Protein AF-R1BUL2-F1 (afdb_monomer_lite)

Organism: Emiliania huxleyi (NCBI:txid2903)

pLDDT: mean 76.97, std 23.86, range [23.84, 98.56]

Radius of gyration: 29.49 Å; chains: 1; bounding box: 80×118×73 Å

Foldseek 3Di:
DDDDDDDDDDDDDDDDDDDDDDDDDDDDDDDDDDDDDDDDDDDDDDDDDDDDDDDDDDDDPPPADDDVNARFPDWPQVDPPDQKDFLVCVLQPNQKTKTKHWADPDDPFRPFDDQWDDDPFFIKGWFAKDWFWDPQDQVRDTTIIIITMIGRQWGDDPPDPPRDMDHGDDVLVSVLLFFPQLLDLALLQSNVVSVNRGQIFGPLLFKDKDFLVQEDEDAFLALDLLQGQEWADELVVQCVSNPVDPLSNQFQKFWKWKTFQQAAIFTFMYGHAHPDRHTYHYPSRHSGGHRPVHNPGGIMIMGGNDTPPDPLQQQLLCVLVVHHGDPPDDDDQDDPQVLLLLVLLQQDNVLSCVQRVLRPPQDDDPDDDDPDDPDDDPPPDPDPPDPDDDDDDDDDPPPPPDRRPDFQKDFAAEHEQSFAQQDAQEKEFASRAPVLFAQAPPQGGWKKKAFPPDQANQLIDTTHYDNDRHPRGDPVSVCVRRVRGGGYIHWYSDDNDGVLCSRNHHHRRFDSHPVGTRTMMIGRPNSSSNSRDPPPHDPRDDDDPPPPDPPPDPPVVVVSSVRRCPDCSSVSSVCLSRDSVLVVLVVLLVLLQVQLCVQLVVDPSRSPRPQSVQSVQQSVVSVVCSNVPDDGDHDPVVCVVSVD

InterPro domains:
  IPR007855 RNA-dependent RNA polymerase [PTHR23079] (447-641)
  IPR057596 RDRP, core domain [PF05183] (444-639)

Structure (mmCIF, N/CA/C/O backbone):
data_AF-R1BUL2-F1
#
_entry.id   AF-R1BUL2-F1
#
loop_
_atom_site.group_PDB
_atom_site.id
_atom_site.type_symbol
_atom_site.label_atom_id
_atom_site.label_alt_id
_atom_site.label_comp_id
_atom_site.label_asym_id
_atom_site.label_entity_id
_atom_site.label_seq_id
_atom_site.pdbx_PDB_ins_code
_atom_site.Cartn_x
_atom_site.Cartn_y
_atom_site.Cartn_z
_atom_site.occupancy
_atom_site.B_iso_or_equiv
_atom_site.auth_seq_id
_atom_site.auth_comp_id
_atom_site.auth_asym_id
_atom_site.auth_atom_id
_atom_site.pdbx_PDB_model_num
ATOM 1 N N . MET A 1 1 ? -33.305 -48.929 -9.670 1.00 39.19 1 MET A N 1
ATOM 2 C CA . MET A 1 1 ? -33.069 -47.806 -10.604 1.00 39.19 1 MET A CA 1
ATOM 3 C C . MET A 1 1 ? -34.331 -46.969 -10.653 1.00 39.19 1 MET A C 1
ATOM 5 O O . MET A 1 1 ? -35.270 -47.331 -11.345 1.00 39.19 1 MET A O 1
ATOM 9 N N . VAL A 1 2 ? -34.390 -45.926 -9.830 1.00 24.34 2 VAL A N 1
ATOM 10 C CA . VAL A 1 2 ? -35.569 -45.069 -9.672 1.00 24.34 2 VAL A CA 1
ATOM 11 C C . VAL A 1 2 ? -35.197 -43.695 -10.215 1.00 24.34 2 VAL A C 1
ATOM 13 O O . VAL A 1 2 ? -34.284 -43.056 -9.701 1.00 24.34 2 VAL A O 1
ATOM 16 N N . ARG A 1 3 ? -35.863 -43.286 -11.300 1.00 29.06 3 ARG A N 1
ATOM 17 C CA . ARG A 1 3 ? -35.856 -41.907 -11.795 1.00 29.06 3 ARG A CA 1
ATOM 18 C C . ARG A 1 3 ? -36.609 -41.054 -10.779 1.00 29.06 3 ARG A C 1
ATOM 20 O O . ARG A 1 3 ? -37.787 -41.306 -10.549 1.00 29.06 3 ARG A O 1
ATOM 27 N N . VAL A 1 4 ? -35.938 -40.059 -10.210 1.00 27.39 4 VAL A N 1
ATOM 28 C CA . VAL A 1 4 ? -36.589 -38.981 -9.464 1.00 27.39 4 VAL A CA 1
ATOM 29 C C . VAL A 1 4 ? -36.506 -37.730 -10.326 1.00 27.39 4 VAL A C 1
ATOM 31 O O . VAL A 1 4 ? -35.428 -37.272 -10.696 1.00 27.39 4 VAL A O 1
ATOM 34 N N . SER A 1 5 ? -37.684 -37.271 -10.718 1.00 27.16 5 SER A N 1
ATOM 35 C CA . SER A 1 5 ? -37.986 -36.055 -11.460 1.00 27.16 5 SER A CA 1
ATOM 36 C C . SER A 1 5 ? -37.693 -34.805 -10.627 1.00 27.16 5 SER A C 1
ATOM 38 O O . SER A 1 5 ? -38.035 -34.746 -9.447 1.00 27.16 5 SER A O 1
ATOM 40 N N . SER A 1 6 ? -37.078 -33.812 -11.268 1.00 29.45 6 SER A N 1
ATOM 41 C CA . SER A 1 6 ? -36.831 -32.467 -10.744 1.00 29.45 6 SER A CA 1
ATOM 42 C C . SER A 1 6 ? -38.131 -31.763 -10.334 1.00 29.45 6 SER A C 1
ATOM 44 O O . SER A 1 6 ? -39.101 -31.849 -11.090 1.00 29.45 6 SER A O 1
ATOM 46 N N . PRO A 1 7 ? -38.167 -31.017 -9.215 1.00 32.94 7 PRO A N 1
ATOM 47 C CA . PRO A 1 7 ? -39.234 -30.068 -8.965 1.00 32.94 7 PRO A CA 1
ATOM 48 C C . PRO A 1 7 ? -38.912 -28.703 -9.585 1.00 32.94 7 PRO A C 1
ATOM 50 O O . PRO A 1 7 ? -37.776 -28.225 -9.583 1.00 32.94 7 PRO A O 1
ATOM 53 N N . GLU A 1 8 ? -39.966 -28.111 -10.128 1.00 30.20 8 GLU A N 1
ATOM 54 C CA . GLU A 1 8 ? -40.060 -26.783 -10.716 1.00 30.20 8 GLU A CA 1
ATOM 55 C C . GLU A 1 8 ? -39.640 -25.697 -9.712 1.00 30.20 8 GLU A C 1
ATOM 57 O O . GLU A 1 8 ? -40.099 -25.665 -8.569 1.00 30.20 8 GLU A O 1
ATOM 62 N N . ILE A 1 9 ? -38.768 -24.783 -10.146 1.00 31.70 9 ILE A N 1
ATOM 63 C CA . ILE A 1 9 ? -38.408 -23.588 -9.379 1.00 31.70 9 ILE A CA 1
ATOM 64 C C . ILE A 1 9 ? -39.492 -22.541 -9.633 1.00 31.70 9 ILE A C 1
ATOM 66 O O . ILE A 1 9 ? -39.572 -21.950 -10.710 1.00 31.70 9 ILE A O 1
ATOM 70 N N . GLY A 1 10 ? -40.337 -22.337 -8.624 1.00 26.44 10 GLY A N 1
ATOM 71 C CA . GLY A 1 10 ? -41.332 -21.275 -8.588 1.00 26.44 10 GLY A CA 1
ATOM 72 C C . GLY A 1 10 ? -40.686 -19.888 -8.579 1.00 26.44 10 GLY A C 1
ATOM 73 O O . GLY A 1 10 ? -39.738 -19.615 -7.843 1.00 26.44 10 GLY A O 1
ATOM 74 N N . SER A 1 11 ? -41.236 -18.999 -9.399 1.00 26.72 11 SER A N 1
ATOM 75 C CA . SER A 1 11 ? -40.937 -17.571 -9.427 1.00 26.72 11 SER A CA 1
ATOM 76 C C . SER A 1 11 ? -41.340 -16.904 -8.106 1.00 26.72 11 SER A C 1
ATOM 78 O O . SER A 1 11 ? -42.530 -16.798 -7.803 1.00 26.72 11 SER A O 1
ATOM 80 N N . PHE A 1 12 ? -40.370 -16.406 -7.340 1.00 25.39 12 PHE A N 1
ATOM 81 C CA . PHE A 1 12 ? -40.635 -15.539 -6.191 1.00 25.39 12 PHE A CA 1
ATOM 82 C C . PHE A 1 12 ? -40.763 -14.080 -6.647 1.00 25.39 12 PHE A C 1
ATOM 84 O O . PHE A 1 12 ? -39.783 -13.411 -6.965 1.00 25.39 12 PHE A O 1
ATOM 91 N N . SER A 1 13 ? -42.002 -13.587 -6.663 1.00 24.38 13 SER A N 1
ATOM 92 C CA . SER A 1 13 ? -42.327 -12.160 -6.714 1.00 24.38 13 SER A CA 1
ATOM 93 C C . SER A 1 13 ? -42.133 -11.565 -5.319 1.00 24.38 13 SER A C 1
ATOM 95 O O . SER A 1 13 ? -42.933 -11.823 -4.419 1.00 24.38 13 SER A O 1
ATOM 97 N N . VAL A 1 14 ? -41.090 -10.757 -5.128 1.00 27.12 14 VAL A N 1
ATOM 98 C CA . VAL A 1 14 ? -40.886 -10.004 -3.883 1.00 27.12 14 VAL A CA 1
ATOM 99 C C . VAL A 1 14 ? -41.833 -8.804 -3.871 1.00 27.12 14 VAL A C 1
ATOM 101 O O . VAL A 1 14 ? -41.636 -7.816 -4.579 1.00 27.12 14 VAL A O 1
ATOM 104 N N . ALA A 1 15 ? -42.880 -8.904 -3.054 1.00 24.84 15 ALA A N 1
ATOM 105 C CA . ALA A 1 15 ? -43.745 -7.788 -2.711 1.00 24.84 15 A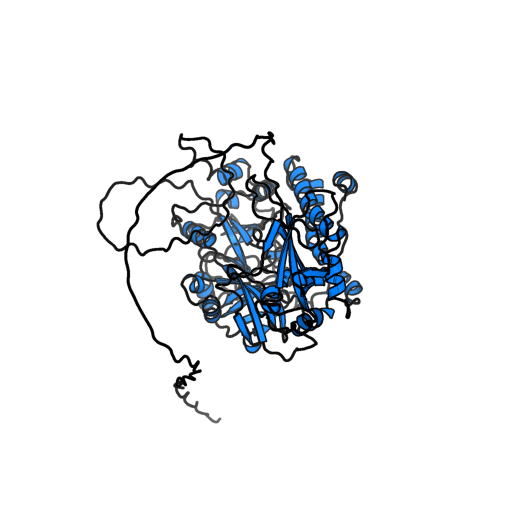LA A CA 1
ATOM 106 C C . ALA A 1 15 ? -42.954 -6.758 -1.889 1.00 24.84 15 ALA A C 1
ATOM 108 O O . ALA A 1 15 ? -42.406 -7.069 -0.833 1.00 24.84 15 ALA A O 1
ATOM 109 N N . ARG A 1 16 ? -42.899 -5.515 -2.378 1.00 27.31 16 ARG A N 1
ATOM 110 C CA . ARG A 1 16 ? -42.378 -4.365 -1.631 1.00 27.31 16 ARG A CA 1
ATOM 111 C C . ARG A 1 16 ? -43.356 -4.007 -0.512 1.00 27.31 16 ARG A C 1
ATOM 113 O O . ARG A 1 16 ? -44.393 -3.401 -0.770 1.00 27.31 16 ARG A O 1
ATOM 120 N N . THR A 1 17 ? -43.018 -4.334 0.728 1.00 26.50 17 THR A N 1
ATOM 121 C CA . THR A 1 17 ? -43.633 -3.721 1.910 1.00 26.50 17 THR A CA 1
ATOM 122 C C . THR A 1 17 ? -42.892 -2.433 2.250 1.00 26.50 17 THR A C 1
ATOM 124 O O . THR A 1 17 ? -41.787 -2.459 2.787 1.00 26.50 17 THR A O 1
ATOM 127 N N . ASN A 1 18 ? -43.514 -1.300 1.922 1.00 25.75 18 ASN A N 1
ATOM 128 C CA . ASN A 1 18 ? -43.122 0.012 2.424 1.00 25.75 18 ASN A CA 1
ATOM 129 C C . ASN A 1 18 ? -43.458 0.091 3.918 1.00 25.75 18 ASN A C 1
ATOM 131 O O . ASN A 1 18 ? -44.633 0.154 4.281 1.00 25.75 18 ASN A O 1
ATOM 135 N N . VAL A 1 19 ? -42.439 0.131 4.775 1.00 25.78 19 VAL A N 1
ATOM 136 C CA . VAL A 1 19 ? -42.599 0.583 6.160 1.00 25.78 19 VAL A CA 1
ATOM 137 C C . VAL A 1 19 ? -42.284 2.075 6.189 1.00 25.78 19 VAL A C 1
ATOM 139 O O . VAL A 1 19 ? -41.144 2.501 6.035 1.00 25.78 19 VAL A O 1
ATOM 142 N N . SER A 1 20 ? -43.346 2.864 6.322 1.00 23.84 20 SER A N 1
ATOM 143 C CA . SER A 1 20 ? -43.313 4.299 6.583 1.00 23.84 20 SER A CA 1
ATOM 144 C C . SER A 1 20 ? -42.944 4.524 8.050 1.00 23.84 20 SER A C 1
ATOM 146 O O . SER A 1 20 ? -43.644 4.045 8.940 1.00 23.84 20 SER A O 1
ATOM 148 N N . VAL A 1 21 ? -41.864 5.265 8.303 1.00 27.23 21 VAL A N 1
ATOM 149 C CA . VAL A 1 21 ? -41.606 5.881 9.609 1.00 27.23 21 VAL A CA 1
ATOM 150 C C . VAL A 1 21 ? -41.976 7.355 9.486 1.00 27.23 21 VAL A C 1
ATOM 152 O O . VAL A 1 21 ? -41.350 8.118 8.755 1.00 27.23 21 VAL A O 1
ATOM 155 N N . SER A 1 22 ? -43.062 7.726 10.155 1.00 25.45 22 SER A N 1
ATOM 156 C CA . SER A 1 22 ? -43.622 9.071 10.210 1.00 25.45 22 SER A CA 1
ATOM 157 C C . SER A 1 22 ? -42.861 9.943 11.213 1.00 25.45 22 SER A C 1
ATOM 159 O O . SER A 1 22 ? -42.928 9.683 12.414 1.00 25.45 22 SER A O 1
ATOM 161 N N . SER A 1 23 ? -42.212 11.017 10.760 1.00 29.20 23 SER A N 1
ATOM 162 C CA . SER A 1 23 ? -41.849 12.145 11.627 1.00 29.20 23 SER A CA 1
ATOM 163 C C . SER A 1 23 ? -42.893 13.249 11.472 1.00 29.20 23 SER A C 1
ATOM 165 O O . SER A 1 23 ? -43.035 13.844 10.403 1.00 29.20 23 SER A O 1
ATOM 167 N N . ALA A 1 24 ? -43.644 13.499 12.540 1.00 27.64 24 ALA A N 1
ATOM 168 C CA . ALA A 1 24 ? -44.650 14.543 12.617 1.00 27.64 24 ALA A CA 1
ATOM 169 C C . ALA A 1 24 ? -44.004 15.939 12.617 1.00 27.64 24 ALA A C 1
ATOM 171 O O . ALA A 1 24 ? -43.211 16.264 13.495 1.00 27.64 24 ALA A O 1
ATOM 172 N N . THR A 1 25 ? -44.387 16.789 11.665 1.00 28.80 25 THR A N 1
ATOM 173 C CA . THR A 1 25 ? -44.216 18.246 11.752 1.00 28.80 25 THR A CA 1
ATOM 174 C C . THR A 1 25 ? -45.494 18.921 11.258 1.00 28.80 25 THR A C 1
ATOM 176 O O . THR A 1 25 ? -45.739 19.075 10.068 1.00 28.80 25 THR A O 1
ATOM 179 N N . SER A 1 26 ? -46.318 19.318 12.221 1.00 29.12 26 SER A N 1
ATOM 180 C CA . SER A 1 26 ? -47.360 20.342 12.115 1.00 29.12 26 SER A CA 1
ATOM 181 C C . SER A 1 26 ? -46.993 21.381 13.174 1.00 29.12 26 SER A C 1
ATOM 183 O O . SER A 1 26 ? -46.538 21.000 14.243 1.00 29.12 26 SER A O 1
ATOM 185 N N . ALA A 1 27 ? -47.184 22.681 13.056 1.00 29.64 27 ALA A N 1
ATOM 186 C CA . ALA A 1 27 ? -47.603 23.589 12.006 1.00 29.64 27 ALA A CA 1
ATOM 187 C C . ALA A 1 27 ? -47.492 24.971 12.673 1.00 29.64 27 ALA A C 1
ATOM 189 O O . ALA A 1 27 ? -47.891 25.095 13.827 1.00 29.64 27 ALA A O 1
ATOM 190 N N . LEU A 1 28 ? -47.025 26.006 11.971 1.00 27.36 28 LEU A N 1
ATOM 191 C CA . LEU A 1 28 ? -47.528 27.374 12.156 1.00 27.36 28 LEU A CA 1
ATOM 192 C C . LEU A 1 28 ? -47.059 28.261 10.994 1.00 27.36 28 LEU A C 1
ATOM 194 O O . LEU A 1 28 ? -45.908 28.673 10.898 1.00 27.36 28 LEU A O 1
ATOM 198 N N . LYS A 1 29 ? -48.022 28.519 10.100 1.00 29.67 29 LYS A N 1
ATOM 199 C CA . LYS A 1 29 ? -48.128 29.707 9.236 1.00 29.67 29 LYS A CA 1
ATOM 200 C C . LYS A 1 29 ? -47.920 30.945 10.128 1.00 29.67 29 LYS A C 1
ATOM 202 O O . LYS A 1 29 ? -48.421 30.954 11.242 1.00 29.67 29 LYS A O 1
ATOM 207 N N . GLY A 1 30 ? -47.198 31.994 9.764 1.00 27.31 30 GLY A N 1
ATOM 208 C CA . GLY A 1 30 ? -47.191 32.733 8.508 1.00 27.31 30 GLY A CA 1
ATOM 209 C C . GLY A 1 30 ? -47.536 34.186 8.856 1.00 27.31 30 GLY A C 1
ATOM 210 O O . GLY A 1 30 ? -48.549 34.404 9.506 1.00 27.31 30 GLY A O 1
ATOM 211 N N . LEU A 1 31 ? -46.698 35.154 8.472 1.00 26.59 31 LEU A N 1
ATOM 212 C CA . LEU A 1 31 ? -47.047 36.578 8.358 1.00 26.59 31 LEU A CA 1
ATOM 213 C C . LEU A 1 31 ? -45.917 37.314 7.619 1.00 26.59 31 LEU A C 1
ATOM 215 O O . LEU A 1 31 ? -44.837 37.554 8.146 1.00 26.59 31 LEU A O 1
ATOM 219 N N . THR A 1 32 ? -46.189 37.629 6.359 1.00 31.19 32 THR A N 1
ATOM 220 C CA . THR A 1 32 ? -45.507 38.628 5.530 1.00 31.19 32 THR A CA 1
ATOM 221 C C . THR A 1 32 ? -45.844 40.039 6.001 1.00 31.19 32 THR A C 1
ATOM 223 O O . THR A 1 32 ? -47.009 40.267 6.311 1.00 31.19 32 THR A O 1
ATOM 226 N N . LEU A 1 33 ? -44.914 40.997 5.895 1.00 29.44 33 LEU A N 1
ATOM 227 C CA . LEU A 1 33 ? -45.221 42.386 5.516 1.00 29.44 33 LEU A CA 1
ATOM 228 C C . LEU A 1 33 ? -43.988 43.089 4.906 1.00 29.44 33 LEU A C 1
ATOM 230 O O . LEU A 1 33 ? -42.877 42.999 5.418 1.00 29.44 33 LEU A O 1
ATOM 234 N N . ASN A 1 34 ? -44.245 43.762 3.782 1.00 30.36 34 ASN A N 1
ATOM 235 C CA . ASN A 1 34 ? -43.355 44.599 2.971 1.00 30.36 34 ASN A CA 1
ATOM 236 C C . ASN A 1 34 ? -43.033 45.953 3.637 1.00 30.36 34 ASN A C 1
ATOM 238 O O . ASN A 1 34 ? -43.838 46.449 4.422 1.00 30.36 34 ASN A O 1
ATOM 242 N N . GLY A 1 35 ? -41.967 46.633 3.186 1.00 28.38 35 GLY A N 1
ATOM 243 C CA . GLY A 1 35 ? -41.844 48.092 3.339 1.00 28.38 35 GLY A CA 1
ATOM 244 C C . GLY A 1 35 ? -40.482 48.692 2.965 1.00 28.38 35 GLY A C 1
ATOM 245 O O . GLY A 1 35 ? -39.509 48.519 3.688 1.00 28.38 35 GLY A O 1
ATOM 246 N N . SER A 1 36 ? -40.434 49.425 1.850 1.00 28.95 36 SER A N 1
ATOM 247 C CA . SER A 1 36 ? -39.275 50.128 1.271 1.00 28.95 36 SER A CA 1
ATOM 248 C C . SER A 1 36 ? -39.011 51.534 1.854 1.00 28.95 36 SER A C 1
ATOM 250 O O . SER A 1 36 ? -39.972 52.275 2.016 1.00 28.95 36 SER A O 1
ATOM 252 N N . ALA A 1 37 ? -37.715 51.902 1.974 1.00 29.78 37 ALA A N 1
ATOM 253 C CA . ALA A 1 37 ? -37.038 53.209 1.706 1.00 29.78 37 ALA A CA 1
ATOM 254 C C . ALA A 1 37 ? -37.525 54.530 2.388 1.00 29.78 37 ALA A C 1
ATOM 256 O O . ALA A 1 37 ? -38.629 54.559 2.917 1.00 29.78 37 ALA A O 1
ATOM 257 N N . PRO A 1 38 ? -36.816 55.695 2.297 1.00 42.50 38 PRO A N 1
ATOM 258 C CA . PRO A 1 38 ? -35.392 56.030 2.058 1.00 42.50 38 PRO A CA 1
ATOM 259 C C . PRO A 1 38 ? -34.774 57.000 3.126 1.00 42.50 38 PRO A C 1
ATOM 261 O O . PRO A 1 38 ? -35.427 57.419 4.075 1.00 42.50 38 PRO A O 1
ATOM 264 N N . ALA A 1 39 ? -33.494 57.372 2.943 1.00 33.38 39 ALA A N 1
ATOM 265 C CA . ALA A 1 39 ? -32.693 58.340 3.729 1.00 33.38 39 ALA A CA 1
ATOM 266 C C . ALA A 1 39 ? -33.232 59.800 3.735 1.00 33.38 39 ALA A C 1
ATOM 268 O O . ALA A 1 39 ? -34.041 60.140 2.870 1.00 33.38 39 ALA A O 1
ATOM 269 N N . PRO A 1 40 ? -32.734 60.703 4.622 1.00 41.44 40 PRO A N 1
ATOM 270 C CA . PRO A 1 40 ? -31.659 61.618 4.186 1.00 41.44 40 PRO A CA 1
ATOM 271 C C . PRO A 1 40 ? -30.648 62.112 5.263 1.00 41.44 40 PRO A C 1
ATOM 273 O O . PRO A 1 40 ? -30.793 61.915 6.464 1.00 41.44 40 PRO A O 1
ATOM 276 N N . ARG A 1 41 ? -29.608 62.784 4.742 1.00 32.78 41 ARG A N 1
ATOM 277 C CA . ARG A 1 41 ? -28.472 63.502 5.365 1.00 32.78 41 ARG A CA 1
ATOM 278 C C . ARG A 1 41 ? -28.837 64.575 6.409 1.00 32.78 41 ARG A C 1
ATOM 280 O O . ARG A 1 41 ? -29.729 65.369 6.143 1.00 32.78 41 ARG A O 1
ATOM 287 N N . ALA A 1 42 ? -27.961 64.760 7.409 1.00 29.67 42 ALA A N 1
ATOM 288 C CA . ALA A 1 42 ? -27.412 66.070 7.812 1.00 29.67 42 ALA A CA 1
ATOM 289 C C . ALA A 1 42 ? -26.152 65.924 8.706 1.00 29.67 42 ALA A C 1
ATOM 291 O O . ALA A 1 42 ? -26.117 65.123 9.632 1.00 29.67 42 ALA A O 1
ATOM 292 N N . THR A 1 43 ? -25.119 66.703 8.387 1.00 31.92 43 THR A N 1
ATOM 293 C CA . THR A 1 43 ? -23.895 67.043 9.158 1.00 31.92 43 THR A CA 1
ATOM 294 C C . THR A 1 43 ? -24.119 68.352 9.952 1.00 31.92 43 THR A C 1
ATOM 296 O O . THR A 1 43 ? -25.154 68.974 9.721 1.00 31.92 43 THR A O 1
ATOM 299 N N . PRO A 1 44 ? -23.107 68.976 10.598 1.00 44.62 44 PRO A N 1
ATOM 300 C CA . PRO A 1 44 ? -22.077 68.517 11.553 1.00 44.62 44 PRO A CA 1
ATOM 301 C C . PRO A 1 44 ? -22.099 69.367 12.856 1.00 44.62 44 PRO A C 1
ATOM 303 O O . PRO A 1 44 ? -22.619 70.471 12.823 1.00 44.62 44 PRO A O 1
ATOM 306 N N . GLU A 1 45 ? -21.437 68.965 13.954 1.00 29.58 45 GLU A N 1
ATOM 307 C CA . GLU A 1 45 ? -20.900 69.963 14.909 1.00 29.58 45 GLU A CA 1
ATOM 308 C C . GLU A 1 45 ? -19.810 69.442 15.875 1.00 29.58 45 GLU A C 1
ATOM 310 O O . GLU A 1 45 ? -19.948 68.414 16.531 1.00 29.58 45 GLU A O 1
ATOM 315 N N . SER A 1 46 ? -18.721 70.221 15.893 1.00 30.64 46 SER A N 1
ATOM 316 C CA . SER A 1 46 ? -17.703 70.498 16.927 1.00 30.64 46 SER A CA 1
ATOM 317 C C . SER A 1 46 ? -17.004 69.388 17.738 1.00 30.64 46 SER A C 1
ATOM 319 O O . SER A 1 46 ? -17.566 68.761 18.631 1.00 30.64 46 SER A O 1
ATOM 321 N N . SER A 1 47 ? -15.683 69.329 17.531 1.00 29.78 47 SER A N 1
ATOM 322 C CA . SER A 1 47 ? -14.621 68.785 18.395 1.00 29.78 47 SER A CA 1
ATOM 323 C C . SER A 1 47 ? -14.554 69.426 19.801 1.00 29.78 47 SER A C 1
ATOM 325 O O . SER A 1 47 ? -15.066 70.527 20.000 1.00 29.78 47 SER A O 1
ATOM 327 N N . PRO A 1 48 ? -13.768 68.844 20.735 1.00 35.88 48 PRO A N 1
ATOM 328 C CA . PRO A 1 48 ? -12.403 69.358 20.897 1.00 35.88 48 PRO A CA 1
ATOM 329 C C . PRO A 1 48 ? -11.297 68.296 21.063 1.00 35.88 48 PRO A C 1
ATOM 331 O O . PRO A 1 48 ? -11.501 67.166 21.491 1.00 35.88 48 PRO A O 1
ATOM 334 N N . ARG A 1 49 ? -10.094 68.746 20.687 1.00 30.41 49 ARG A N 1
ATOM 335 C CA . ARG A 1 49 ? -8.773 68.098 20.716 1.00 30.41 49 ARG A CA 1
ATOM 336 C C . ARG A 1 49 ? -8.395 67.474 22.066 1.00 30.41 49 ARG A C 1
ATOM 338 O O . ARG A 1 49 ? -8.458 68.154 23.085 1.00 30.41 49 ARG A O 1
ATOM 345 N N . ALA A 1 50 ? -7.743 66.310 22.006 1.00 29.14 50 ALA A N 1
ATOM 346 C CA . ALA A 1 50 ? -6.701 65.924 22.960 1.00 29.14 50 ALA A CA 1
ATOM 347 C C . ALA A 1 50 ? -5.572 65.120 22.274 1.00 29.14 50 ALA A C 1
ATOM 349 O O . ALA A 1 50 ? -5.767 64.012 21.790 1.00 29.14 50 ALA A O 1
ATOM 350 N N . VAL A 1 51 ? -4.419 65.787 22.187 1.00 29.66 51 VAL A N 1
ATOM 351 C CA . VAL A 1 51 ? -3.010 65.345 22.262 1.00 29.66 51 VAL A CA 1
ATOM 352 C C . VAL A 1 51 ? -2.671 63.865 21.982 1.00 29.66 51 VAL A C 1
ATOM 354 O O . VAL A 1 51 ? -2.975 62.972 22.765 1.00 29.66 51 VAL A O 1
ATOM 357 N N . HIS A 1 52 ? -1.897 63.648 20.912 1.00 27.05 52 HIS A N 1
ATOM 358 C CA . HIS A 1 52 ? -1.177 62.407 20.607 1.00 27.05 52 HIS A CA 1
ATOM 359 C C . HIS A 1 52 ? -0.001 62.152 21.565 1.00 27.05 52 HIS A C 1
ATOM 361 O O . HIS A 1 52 ? 0.796 63.061 21.806 1.00 27.05 52 HIS A O 1
ATOM 367 N N . PRO A 1 53 ? 0.230 60.880 21.925 1.00 30.41 53 PRO A N 1
ATOM 368 C CA . PRO A 1 53 ? 1.571 60.323 21.953 1.00 30.41 53 PRO A CA 1
ATOM 369 C C . PRO A 1 53 ? 1.740 59.261 20.858 1.00 30.41 53 PRO A C 1
ATOM 371 O O . PRO A 1 53 ? 0.939 58.344 20.681 1.00 30.41 53 PRO A O 1
ATOM 374 N N . THR A 1 54 ? 2.820 59.426 20.108 1.00 30.45 54 THR A N 1
ATOM 375 C CA . THR A 1 54 ? 3.356 58.514 19.099 1.00 30.45 54 THR A CA 1
ATOM 376 C C . THR A 1 54 ? 3.628 57.130 19.689 1.00 30.45 54 THR A C 1
ATOM 378 O O . THR A 1 54 ? 4.469 56.995 20.577 1.00 30.45 54 THR A O 1
ATOM 381 N N . SER A 1 55 ? 2.975 56.098 19.153 1.00 28.94 55 SER A N 1
ATOM 382 C CA . SER A 1 55 ? 3.412 54.707 19.286 1.00 28.94 55 SER A CA 1
ATOM 383 C C . SER A 1 55 ? 3.607 54.113 17.892 1.00 28.94 55 SER A C 1
ATOM 385 O O . SER A 1 55 ? 2.773 54.266 17.001 1.00 28.94 55 SER A O 1
ATOM 387 N N . SER A 1 56 ? 4.781 53.521 17.693 1.00 29.39 56 SER A N 1
ATOM 388 C CA . SER A 1 56 ? 5.194 52.824 16.478 1.00 29.39 56 SER A CA 1
ATOM 389 C C . SER A 1 56 ? 4.217 51.697 16.115 1.00 29.39 56 SER A C 1
ATOM 391 O O . SER A 1 56 ? 3.627 51.100 17.018 1.00 29.39 56 SER A O 1
ATOM 393 N N . PRO A 1 57 ? 4.062 51.350 14.824 1.00 28.50 57 PRO A N 1
ATOM 394 C CA . PRO A 1 57 ? 3.189 50.258 14.418 1.00 28.50 57 PRO A CA 1
ATOM 395 C C . PRO A 1 57 ? 3.708 48.939 14.996 1.00 28.50 57 PRO A C 1
ATOM 397 O O . PRO A 1 57 ? 4.796 48.472 14.654 1.00 28.50 57 PRO A O 1
ATOM 400 N N . ALA A 1 58 ? 2.917 48.353 15.893 1.00 26.89 58 ALA A N 1
ATOM 401 C CA . ALA A 1 58 ? 3.102 46.990 16.349 1.00 26.89 58 ALA A CA 1
ATOM 402 C C . ALA A 1 58 ? 3.040 46.052 15.138 1.00 26.89 58 ALA A C 1
ATOM 404 O O . ALA A 1 58 ? 2.074 46.043 14.373 1.00 26.89 58 ALA A O 1
ATOM 405 N N . THR A 1 59 ? 4.095 45.267 14.963 1.00 28.14 59 THR A N 1
ATOM 406 C CA . THR A 1 59 ? 4.111 44.109 14.077 1.00 28.14 59 THR A CA 1
ATOM 407 C C . THR A 1 59 ? 2.976 43.148 14.463 1.00 28.14 59 THR A C 1
ATOM 409 O O . THR A 1 59 ? 2.742 42.932 15.655 1.00 28.14 59 THR A O 1
ATOM 412 N N . PRO A 1 60 ? 2.254 42.551 13.495 1.00 25.48 60 PRO A N 1
ATOM 413 C CA . PRO A 1 60 ? 1.180 41.613 13.797 1.00 25.48 60 PRO A CA 1
ATOM 414 C C . PRO A 1 60 ? 1.767 40.390 14.508 1.00 25.48 60 PRO A C 1
ATOM 416 O O . PRO A 1 60 ? 2.619 39.681 13.964 1.00 25.48 60 PRO A O 1
ATOM 419 N N . SER A 1 61 ? 1.334 40.148 15.746 1.00 26.78 61 SER A N 1
ATOM 420 C CA . SER A 1 61 ? 1.712 38.945 16.475 1.00 26.78 61 SER A CA 1
ATOM 421 C C . SER A 1 61 ? 1.067 37.742 15.783 1.00 26.78 61 SER A C 1
ATOM 423 O O . SER A 1 61 ? -0.149 37.609 15.680 1.00 26.78 61 SER A O 1
ATOM 425 N N . THR A 1 62 ? 1.897 36.837 15.270 1.00 30.22 62 THR A N 1
ATOM 426 C CA . THR A 1 62 ? 1.477 35.523 14.768 1.00 30.22 62 THR A CA 1
ATOM 427 C C . THR A 1 62 ? 1.173 34.610 15.959 1.00 30.22 62 THR A C 1
ATOM 429 O O . THR A 1 62 ? 1.883 33.637 16.239 1.00 30.22 62 THR A O 1
ATOM 432 N N . GLY A 1 63 ? 0.134 34.968 16.717 1.00 34.34 63 GLY A N 1
ATOM 433 C CA . GLY A 1 63 ? -0.409 34.197 17.830 1.00 34.34 63 GLY A CA 1
ATOM 434 C C . GLY A 1 63 ? -1.055 32.911 17.326 1.00 34.34 63 GLY A C 1
ATOM 435 O O . GLY A 1 63 ? -2.269 32.823 17.219 1.00 34.34 63 GLY A O 1
ATOM 436 N N . GLY A 1 64 ? -0.235 31.919 16.970 1.00 50.91 64 GLY A N 1
ATOM 437 C CA . GLY A 1 64 ? -0.721 30.584 16.628 1.00 50.91 64 GLY A CA 1
ATOM 438 C C . GLY A 1 64 ? -1.472 29.984 17.815 1.00 50.91 64 GLY A C 1
ATOM 439 O O . GLY A 1 64 ? -1.002 30.091 18.953 1.00 50.91 64 GLY A O 1
ATOM 440 N N . SER A 1 65 ? -2.625 29.372 17.545 1.00 58.78 65 SER A N 1
ATOM 441 C CA . SER A 1 65 ? -3.440 28.704 18.555 1.00 58.78 65 SER A CA 1
ATOM 442 C C . SER A 1 65 ? -2.603 27.682 19.329 1.00 58.78 65 SER A C 1
ATOM 444 O O . SER A 1 65 ? -1.717 27.009 18.785 1.00 58.78 65 SER A O 1
ATOM 446 N N . ARG A 1 66 ? -2.849 27.615 20.640 1.00 63.16 66 ARG A N 1
ATOM 447 C CA . ARG A 1 66 ? -2.220 26.647 21.534 1.00 63.16 66 ARG A CA 1
ATOM 448 C C . ARG A 1 66 ? -3.288 25.771 22.165 1.00 63.16 66 ARG A C 1
ATOM 450 O O . ARG A 1 66 ? -4.295 26.294 22.624 1.00 63.16 66 ARG A O 1
ATOM 457 N N . LEU A 1 67 ? -3.034 24.469 22.237 1.00 63.53 67 LEU A N 1
ATOM 458 C CA . LEU A 1 67 ? -3.833 23.518 23.013 1.00 63.53 67 LEU A CA 1
ATOM 459 C C . LEU A 1 67 ? -2.879 22.780 23.946 1.00 63.53 67 LEU A C 1
ATOM 461 O O . LEU A 1 67 ? -1.863 22.267 23.482 1.00 63.53 67 LEU A O 1
ATOM 465 N N . ALA A 1 68 ? -3.137 22.832 25.256 1.00 62.09 68 ALA A N 1
ATOM 466 C CA . ALA A 1 68 ? -2.231 22.299 26.284 1.00 62.09 68 ALA A CA 1
ATOM 467 C C . ALA A 1 68 ? -0.765 22.792 26.130 1.00 62.09 68 ALA A C 1
ATOM 469 O O . ALA A 1 68 ? 0.222 22.105 26.366 1.00 62.09 68 ALA A O 1
ATOM 470 N N . GLY A 1 69 ? -0.598 24.031 25.657 1.00 60.25 69 GLY A N 1
ATOM 471 C CA . GLY A 1 69 ? 0.709 24.638 25.397 1.00 60.25 69 GLY A CA 1
ATOM 472 C C . GLY A 1 69 ? 1.424 24.168 24.120 1.00 60.25 69 GLY A C 1
ATOM 473 O O . GLY A 1 69 ? 2.455 24.757 23.787 1.00 60.25 69 GLY A O 1
ATOM 474 N N . LEU A 1 70 ? 0.899 23.192 23.374 1.00 59.53 70 LEU A N 1
ATOM 475 C CA . LEU A 1 70 ? 1.401 22.818 22.047 1.00 59.53 70 LEU A CA 1
ATOM 476 C C . LEU A 1 70 ? 1.053 23.905 21.035 1.00 59.53 70 LEU A C 1
ATOM 478 O O . LEU A 1 70 ? -0.083 24.367 20.992 1.00 59.53 70 LEU A O 1
ATOM 482 N N . ARG A 1 71 ? 2.019 24.312 20.205 1.00 59.97 71 ARG A N 1
ATOM 483 C CA . ARG A 1 71 ? 1.755 25.206 19.072 1.00 59.97 71 ARG A CA 1
ATOM 484 C C . ARG A 1 71 ? 1.173 24.369 17.940 1.00 59.97 71 ARG A C 1
ATOM 486 O O . ARG A 1 71 ? 1.855 23.484 17.428 1.00 59.97 71 ARG A O 1
ATOM 493 N N . LEU A 1 72 ? -0.063 24.654 17.567 1.00 58.94 72 LEU A N 1
ATOM 494 C CA . LEU A 1 72 ? -0.799 23.863 16.589 1.00 58.94 72 LEU A CA 1
ATOM 495 C C . LEU A 1 72 ? -0.477 24.386 15.188 1.00 58.94 72 LEU A C 1
ATOM 497 O O . LEU A 1 72 ? -0.396 25.600 14.986 1.00 58.94 72 LEU A O 1
ATOM 501 N N . SER A 1 73 ? -0.259 23.487 14.224 1.00 56.12 73 SER A N 1
ATOM 502 C CA . SER A 1 73 ? -0.277 23.879 12.806 1.00 56.12 73 SER A CA 1
ATOM 503 C C . SER A 1 73 ? -1.715 24.022 12.319 1.00 56.12 73 SER A C 1
ATOM 505 O O . SER A 1 73 ? -2.018 24.946 11.569 1.00 56.12 73 SER A O 1
ATOM 507 N N . LYS A 1 74 ? -2.595 23.135 12.793 1.00 58.56 74 LYS A N 1
ATOM 508 C CA . LYS A 1 74 ? -4.028 23.134 12.521 1.00 58.56 74 LYS A CA 1
ATOM 509 C C . LYS A 1 74 ? -4.750 22.445 13.681 1.00 58.56 74 LYS A C 1
ATOM 511 O O . LYS A 1 74 ? -4.399 21.324 14.052 1.00 58.56 74 LYS A O 1
ATOM 516 N N . THR A 1 75 ? -5.753 23.103 14.256 1.00 54.06 75 THR A N 1
ATOM 517 C CA . THR A 1 75 ? -6.794 22.390 15.007 1.00 54.06 75 THR A CA 1
ATOM 518 C C . THR A 1 75 ? -7.837 22.005 13.980 1.00 54.06 75 THR A C 1
ATOM 520 O O . THR A 1 75 ? -8.521 22.884 13.461 1.00 54.06 75 THR A O 1
ATOM 523 N N . VAL A 1 76 ? -7.940 20.721 13.649 1.00 54.72 76 VAL A N 1
ATOM 524 C CA . VAL A 1 76 ? -9.104 20.243 12.906 1.00 54.72 76 VAL A CA 1
ATOM 525 C C . VAL A 1 76 ? -10.132 19.898 13.971 1.00 54.72 76 VAL A C 1
ATOM 527 O O . VAL A 1 76 ? -10.143 18.797 14.521 1.00 54.72 76 VAL A O 1
ATOM 530 N N . LEU A 1 77 ? -10.942 20.894 14.335 1.00 50.50 77 LEU A N 1
ATOM 531 C CA . LEU A 1 77 ? -12.233 20.580 14.932 1.00 50.50 77 LEU A CA 1
ATOM 532 C C . LEU A 1 77 ? -12.965 19.730 13.893 1.00 50.50 77 LEU A C 1
ATOM 534 O O . LEU A 1 77 ? -12.850 19.995 12.697 1.00 50.50 77 LEU A O 1
ATOM 538 N N . THR A 1 78 ? -13.612 18.662 14.341 1.00 50.00 78 THR A N 1
ATOM 539 C CA . THR A 1 78 ? -14.359 17.675 13.547 1.00 50.00 78 THR A CA 1
ATOM 540 C C . THR A 1 78 ? -15.605 18.284 12.881 1.00 50.00 78 THR A C 1
ATOM 542 O O . THR A 1 78 ? -16.654 17.652 12.802 1.00 50.00 78 THR A O 1
ATOM 545 N N . ASP A 1 79 ? -15.503 19.529 12.410 1.00 43.97 79 ASP A N 1
ATOM 546 C CA . ASP A 1 79 ? -16.555 20.250 11.719 1.00 43.97 79 ASP A CA 1
ATOM 547 C C . ASP A 1 79 ? -16.944 19.531 10.426 1.00 43.97 79 ASP A C 1
ATOM 549 O O . ASP A 1 79 ? -16.134 18.890 9.751 1.00 43.97 79 ASP A O 1
ATOM 553 N N . ARG A 1 80 ? -18.225 19.702 10.092 1.00 45.31 80 ARG A N 1
ATOM 554 C CA . ARG A 1 80 ? -19.012 19.130 8.985 1.00 45.31 80 ARG A CA 1
ATOM 555 C C . ARG A 1 80 ? -18.424 19.294 7.568 1.00 45.31 80 ARG A C 1
ATOM 557 O O . ARG A 1 80 ? -19.077 18.912 6.605 1.00 45.31 80 ARG A O 1
ATOM 564 N N . GLU A 1 81 ? -17.225 19.852 7.436 1.00 50.34 81 GLU A N 1
ATOM 565 C CA . GLU A 1 81 ? -16.490 20.074 6.184 1.00 50.34 81 GLU A CA 1
ATOM 566 C C . GLU A 1 81 ? -15.397 19.020 5.927 1.00 50.34 81 GLU A C 1
ATOM 568 O O . GLU A 1 81 ? -14.690 19.091 4.921 1.00 50.34 81 GLU A O 1
ATOM 573 N N . ALA A 1 82 ? -15.211 18.047 6.827 1.00 61.50 82 ALA A N 1
ATOM 574 C CA . ALA A 1 82 ? -14.236 16.982 6.618 1.00 61.50 82 ALA A CA 1
ATOM 575 C C . ALA A 1 82 ? -14.586 16.177 5.355 1.00 61.50 82 ALA A C 1
ATOM 577 O O . ALA A 1 82 ? -15.631 15.549 5.290 1.00 61.50 82 ALA A O 1
ATOM 578 N N . THR A 1 83 ? -13.707 16.160 4.353 1.00 69.50 83 THR A N 1
ATOM 579 C CA . THR A 1 83 ? -13.864 15.330 3.141 1.00 69.50 83 THR A CA 1
ATOM 580 C C . THR A 1 83 ? -13.426 13.877 3.357 1.00 69.50 83 THR A C 1
ATOM 582 O O . THR A 1 83 ? -13.664 13.005 2.516 1.00 69.50 83 THR A O 1
ATOM 585 N N . GLU A 1 84 ? -12.805 13.601 4.504 1.00 80.50 84 GLU A N 1
ATOM 586 C CA . GLU A 1 84 ? -12.247 12.311 4.885 1.00 80.50 84 GLU A CA 1
ATOM 587 C C . GLU A 1 84 ? -12.700 11.921 6.294 1.00 80.50 84 GLU A C 1
ATOM 589 O O . GLU A 1 84 ? -12.777 12.757 7.194 1.00 80.50 84 GLU A O 1
ATOM 594 N N . THR A 1 85 ? -12.906 10.626 6.501 1.00 88.31 85 THR A N 1
ATOM 595 C CA . THR A 1 85 ? -13.092 10.011 7.819 1.00 88.31 85 THR A CA 1
ATOM 596 C C . THR A 1 85 ? -12.084 8.878 8.018 1.00 88.31 85 THR A C 1
ATOM 598 O O . THR A 1 85 ? -11.268 8.580 7.148 1.00 88.31 85 THR A O 1
ATOM 601 N N . SER A 1 86 ? -12.107 8.244 9.181 1.00 91.12 86 SER A N 1
ATOM 602 C CA . SER A 1 86 ? -11.361 7.019 9.471 1.00 91.12 86 SER A CA 1
ATOM 603 C C . SER A 1 86 ? -12.143 6.194 10.484 1.00 91.12 86 SER A C 1
ATOM 605 O O . SER A 1 86 ? -13.015 6.731 11.162 1.00 91.12 86 SER A O 1
ATOM 607 N N . PHE A 1 87 ? -11.815 4.912 10.643 1.00 93.44 87 PHE A N 1
ATOM 608 C CA . PHE A 1 87 ? -12.521 4.059 11.603 1.00 93.44 87 PHE A CA 1
ATOM 609 C C . PHE A 1 87 ? -12.500 4.648 13.016 1.00 93.44 87 PHE A C 1
ATOM 611 O O . PHE A 1 87 ? -13.516 4.632 13.697 1.00 93.44 87 PHE A O 1
ATOM 618 N N . LEU A 1 88 ? -11.370 5.221 13.442 1.00 93.69 88 LEU A N 1
ATOM 619 C CA . LEU A 1 88 ? -11.269 5.831 14.764 1.00 93.69 88 LEU A CA 1
ATOM 620 C C . LEU A 1 88 ? -12.180 7.059 14.912 1.00 93.69 88 LEU A C 1
ATOM 622 O O . LEU A 1 88 ? -12.727 7.279 15.986 1.00 93.69 88 LEU A O 1
ATOM 626 N N . LEU A 1 89 ? -12.354 7.851 13.850 1.00 92.12 89 LEU A N 1
ATOM 627 C CA . LEU A 1 89 ? -13.257 9.006 13.873 1.00 92.12 89 LEU A CA 1
ATOM 628 C C . LEU A 1 89 ? -14.723 8.570 13.891 1.00 92.12 89 LEU A C 1
ATOM 630 O O . LEU A 1 89 ? -15.494 9.125 14.664 1.00 92.12 89 LEU A O 1
ATOM 634 N N . GLU A 1 90 ? -15.084 7.540 13.126 1.00 91.19 90 GLU A N 1
ATOM 635 C CA . GLU A 1 90 ? -16.428 6.949 13.159 1.00 91.19 90 GLU A CA 1
ATOM 636 C C . GLU A 1 90 ? -16.758 6.340 14.523 1.00 91.19 90 GLU A C 1
ATOM 638 O O . GLU A 1 90 ? -17.848 6.538 15.052 1.00 91.19 90 GLU A O 1
ATOM 643 N N . LEU A 1 91 ? -15.799 5.625 15.117 1.00 92.88 91 LEU A N 1
ATOM 644 C CA . LEU A 1 91 ? -15.957 4.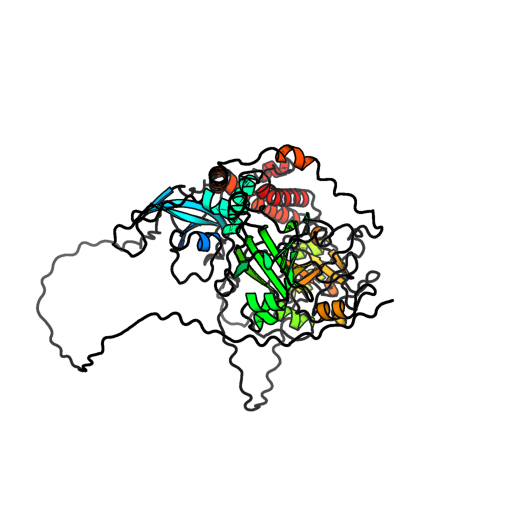986 16.421 1.00 92.88 91 LEU A CA 1
ATOM 645 C C . LEU A 1 91 ? -16.199 6.011 17.533 1.00 92.88 91 LEU A C 1
ATOM 647 O O . LEU A 1 91 ? -17.010 5.794 18.428 1.00 92.88 91 LEU A O 1
ATOM 651 N N . LEU A 1 92 ? -15.460 7.119 17.494 1.00 93.44 92 LEU A N 1
ATOM 652 C CA . LEU A 1 92 ? -15.493 8.145 18.532 1.00 93.44 92 LEU A CA 1
ATOM 653 C C . LEU A 1 92 ? -16.581 9.203 18.292 1.00 93.44 92 LEU A C 1
ATOM 655 O O . LEU A 1 92 ? -17.001 9.863 19.246 1.00 93.44 92 LEU A O 1
ATOM 659 N N . GLY A 1 93 ? -17.020 9.391 17.046 1.00 90.62 93 GLY A N 1
ATOM 660 C CA . GLY A 1 93 ? -18.000 10.400 16.654 1.00 90.62 93 GLY A CA 1
ATOM 661 C C . GLY A 1 93 ? -17.644 11.791 17.187 1.00 90.62 93 GLY A C 1
ATOM 662 O O . GLY A 1 93 ? -16.506 12.254 17.090 1.00 90.62 93 GLY A O 1
ATOM 663 N N . GLU A 1 94 ? -18.605 12.444 17.838 1.00 88.00 94 GLU A N 1
ATOM 664 C CA . GLU A 1 94 ? -18.451 13.787 18.422 1.00 88.00 94 GLU A CA 1
ATOM 665 C C . GLU A 1 94 ? -17.463 13.864 19.602 1.00 88.00 94 GLU A C 1
ATOM 667 O O . GLU A 1 94 ? -17.132 14.956 20.077 1.00 88.00 94 GLU A O 1
ATOM 672 N N . ARG A 1 95 ? -16.977 12.720 20.104 1.00 92.06 95 ARG A N 1
ATOM 673 C CA . ARG A 1 95 ? -15.920 12.687 21.127 1.00 92.06 95 ARG A CA 1
ATOM 674 C C . ARG A 1 95 ? -14.545 12.915 20.525 1.00 92.06 95 ARG A C 1
ATOM 676 O O . ARG A 1 95 ? -13.637 13.284 21.269 1.00 92.06 95 ARG A O 1
ATOM 683 N N . ALA A 1 96 ? -14.375 12.662 19.228 1.00 92.12 96 ALA A N 1
ATOM 684 C CA . ALA A 1 96 ? -13.087 12.756 18.569 1.00 92.12 96 ALA A CA 1
ATOM 685 C C . ALA A 1 96 ? -12.604 14.203 18.484 1.00 92.12 96 ALA A C 1
ATOM 687 O O . ALA A 1 96 ? -13.356 15.129 18.182 1.00 92.12 96 ALA A O 1
ATOM 688 N N . ARG A 1 97 ? -11.300 14.383 18.668 1.00 89.12 97 ARG A N 1
ATOM 689 C CA . ARG A 1 97 ? -10.617 15.640 18.401 1.00 89.12 97 ARG A CA 1
ATOM 690 C C . ARG A 1 97 ? -9.282 15.388 17.738 1.00 89.12 97 ARG A C 1
ATOM 692 O O . ARG A 1 97 ? -8.442 14.675 18.281 1.00 89.12 97 ARG A O 1
ATOM 699 N N . VAL A 1 98 ? -9.078 16.006 16.581 1.00 89.06 98 VAL A N 1
ATOM 700 C CA . VAL A 1 98 ? -7.861 15.834 15.791 1.00 89.06 98 VAL A CA 1
ATOM 701 C C . VAL A 1 98 ? -6.967 17.055 15.942 1.00 89.06 98 VAL A C 1
ATOM 703 O O . VAL A 1 98 ? -7.381 18.203 15.766 1.00 89.06 98 VAL A O 1
ATOM 706 N N . VAL A 1 99 ? -5.710 16.801 16.274 1.00 86.56 99 VAL A N 1
ATOM 707 C CA . VAL A 1 99 ? -4.694 17.827 16.469 1.00 86.56 99 VAL A CA 1
ATOM 708 C C . VAL A 1 99 ? -3.503 17.510 15.588 1.00 86.56 99 VAL A C 1
ATOM 710 O O . VAL A 1 99 ? -2.959 16.414 15.658 1.00 86.56 99 VAL A O 1
ATOM 713 N N . GLU A 1 100 ? -3.062 18.468 14.781 1.00 86.75 100 GLU A N 1
ATOM 714 C CA . GLU A 1 100 ? -1.838 18.318 14.000 1.00 86.75 100 GLU A CA 1
ATOM 715 C C . GLU A 1 100 ? -0.698 19.071 14.683 1.00 86.75 100 GLU A C 1
ATOM 717 O O . GLU A 1 100 ? -0.721 20.296 14.858 1.00 86.75 100 GLU A O 1
ATOM 722 N N . VAL A 1 101 ? 0.298 18.298 15.112 1.00 84.44 101 VAL A N 1
ATOM 723 C CA . VAL A 1 101 ? 1.493 18.783 15.791 1.00 84.44 101 VAL A CA 1
ATOM 724 C C . VAL A 1 101 ? 2.653 18.712 14.810 1.00 84.44 101 VAL A C 1
ATOM 726 O O . VAL A 1 101 ? 3.065 17.621 14.411 1.00 84.44 101 VAL A O 1
ATOM 729 N N . PRO A 1 102 ? 3.227 19.847 14.409 1.00 82.56 102 PRO A N 1
ATOM 730 C CA . PRO A 1 102 ? 4.384 19.805 13.546 1.00 82.56 102 PRO A CA 1
ATOM 731 C C . PRO A 1 102 ? 5.600 19.252 14.285 1.00 82.56 102 PRO A C 1
ATOM 733 O O . PRO A 1 102 ? 5.964 19.731 15.361 1.00 82.56 102 PRO A O 1
ATOM 736 N N . LEU A 1 103 ? 6.285 18.303 13.661 1.00 81.12 103 LEU A N 1
ATOM 737 C CA . LEU A 1 103 ? 7.530 17.766 14.179 1.00 81.12 103 LEU A CA 1
ATOM 738 C C . LEU A 1 103 ? 8.689 18.700 13.794 1.00 81.12 103 LEU A C 1
ATOM 740 O O . LEU A 1 103 ? 8.734 19.213 12.669 1.00 81.12 103 LEU A O 1
ATOM 744 N N . PRO A 1 104 ? 9.623 18.982 14.718 1.00 74.31 104 PRO A N 1
ATOM 745 C CA . PRO A 1 104 ? 10.784 19.788 14.398 1.00 74.31 104 PRO A CA 1
ATOM 746 C C . PRO A 1 104 ? 11.695 19.060 13.403 1.00 74.31 104 PRO A C 1
ATOM 748 O O . PRO A 1 104 ? 11.887 17.846 13.463 1.00 74.31 104 PRO A O 1
ATOM 751 N N . ASN A 1 105 ? 12.317 19.826 12.510 1.00 67.06 105 ASN A N 1
ATOM 752 C CA . ASN A 1 105 ? 13.382 19.314 11.658 1.00 67.06 105 ASN A CA 1
ATOM 753 C C . ASN A 1 105 ? 14.678 19.235 12.488 1.00 67.06 105 ASN A C 1
ATOM 755 O O . ASN A 1 105 ? 15.250 20.274 12.810 1.00 67.06 105 ASN A O 1
ATOM 759 N N . GLY A 1 106 ? 15.164 18.034 12.821 1.00 62.53 106 GLY A N 1
ATOM 760 C CA . GLY A 1 106 ? 16.495 17.840 13.423 1.00 62.53 106 GLY A CA 1
ATOM 761 C C . GLY A 1 106 ? 16.510 17.151 14.793 1.00 62.53 106 GLY A C 1
ATOM 762 O O . GLY A 1 106 ? 15.664 16.314 15.082 1.00 62.53 106 GLY A O 1
ATOM 763 N N . LEU A 1 107 ? 17.539 17.454 15.599 1.00 51.47 107 LEU A N 1
ATOM 764 C CA . LEU A 1 107 ? 17.814 16.835 16.910 1.00 51.47 107 LEU A CA 1
ATOM 765 C C . LEU A 1 107 ? 17.069 17.491 18.087 1.00 51.47 107 LEU A C 1
ATOM 767 O O . LEU A 1 107 ? 17.229 17.045 19.223 1.00 51.47 107 LEU A O 1
ATOM 771 N N . SER A 1 108 ? 16.289 18.550 17.857 1.00 61.09 108 SER A N 1
ATOM 772 C CA . SER A 1 108 ? 15.469 19.128 18.921 1.00 61.09 108 SER A CA 1
ATOM 773 C C . SER A 1 108 ? 14.401 18.123 19.345 1.00 61.09 108 SER A C 1
ATOM 775 O O . SER A 1 108 ? 13.764 17.483 18.509 1.00 61.09 108 SER A O 1
ATOM 777 N N . GLN A 1 109 ? 14.233 17.956 20.658 1.00 64.56 109 GLN A N 1
ATOM 778 C CA . GLN A 1 109 ? 13.233 17.038 21.187 1.00 64.56 109 GLN A CA 1
ATOM 779 C C . GLN A 1 109 ? 11.844 17.501 20.721 1.00 64.56 109 GLN A C 1
ATOM 781 O O . GLN A 1 109 ? 11.489 18.662 20.965 1.00 64.56 109 GLN A O 1
ATOM 786 N N . PRO A 1 110 ? 11.070 16.652 20.016 1.00 67.44 110 PRO A N 1
ATOM 787 C CA . PRO A 1 110 ? 9.694 16.988 19.696 1.00 67.44 110 PRO A CA 1
ATOM 788 C C . PRO A 1 110 ? 8.952 17.196 21.012 1.00 67.44 110 PRO A C 1
ATOM 790 O O . PRO A 1 110 ? 9.072 16.384 21.929 1.00 67.44 110 PRO A O 1
ATOM 793 N N . ARG A 1 111 ? 8.200 18.294 21.124 1.00 70.62 111 ARG A N 1
ATOM 794 C CA . ARG A 1 111 ? 7.280 18.428 22.247 1.00 70.62 111 ARG A CA 1
ATOM 795 C C . ARG A 1 111 ? 6.183 17.396 22.040 1.00 70.62 111 ARG A C 1
ATOM 797 O O . ARG A 1 111 ? 5.439 17.474 21.063 1.00 70.62 111 ARG A O 1
ATOM 804 N N . LEU A 1 112 ? 6.161 16.417 22.928 1.00 74.06 112 LEU A N 1
ATOM 805 C CA . LEU A 1 112 ? 5.231 15.312 22.851 1.00 74.06 112 LEU A CA 1
ATOM 806 C C . LEU A 1 112 ? 3.819 15.792 23.204 1.00 74.06 112 LEU A C 1
ATOM 808 O O . LEU A 1 112 ? 3.674 16.731 23.993 1.00 74.06 112 LEU A O 1
ATOM 812 N N . PRO A 1 113 ? 2.789 15.195 22.591 1.00 76.75 113 PRO A N 1
ATOM 813 C CA . PRO A 1 113 ? 1.409 15.446 22.950 1.00 76.75 113 PRO A CA 1
ATOM 814 C C . PRO A 1 113 ? 1.182 15.056 24.409 1.00 76.75 113 PRO A C 1
ATOM 816 O O . PRO A 1 113 ? 1.578 13.967 24.827 1.00 76.75 113 PRO A O 1
ATOM 819 N N . ASP A 1 114 ? 0.521 15.922 25.177 1.00 84.12 114 ASP A N 1
ATOM 820 C CA . ASP A 1 114 ? 0.059 15.540 26.509 1.00 84.12 114 ASP A CA 1
ATOM 821 C C . ASP A 1 114 ? -0.930 14.378 26.359 1.00 84.12 114 ASP A C 1
ATOM 823 O O . ASP A 1 114 ? -1.792 14.412 25.474 1.00 84.12 114 ASP A O 1
ATOM 827 N N . ARG A 1 115 ? -0.816 13.348 27.211 1.00 88.25 115 ARG A N 1
ATOM 828 C CA . ARG A 1 115 ? -1.738 12.196 27.184 1.00 88.25 115 ARG A CA 1
ATOM 829 C C . ARG A 1 115 ? -3.164 12.594 27.542 1.00 88.25 115 ARG A C 1
ATOM 831 O O . ARG A 1 115 ? -4.107 11.944 27.106 1.00 88.25 115 ARG A O 1
ATOM 838 N N . THR A 1 116 ? -3.317 13.654 28.326 1.00 91.12 116 THR A N 1
ATOM 839 C CA . THR A 1 116 ? -4.610 14.155 28.776 1.00 91.12 116 THR A CA 1
ATOM 840 C C . THR A 1 116 ? -4.610 15.671 28.808 1.00 91.12 116 THR A C 1
ATOM 842 O O . THR A 1 116 ? -3.632 16.271 29.253 1.00 91.12 116 THR A O 1
ATOM 845 N N . PHE A 1 117 ? -5.715 16.295 28.422 1.00 90.94 117 PHE A N 1
ATOM 846 C CA . PHE A 1 117 ? -5.921 17.725 28.642 1.00 90.94 117 PHE A CA 1
ATOM 847 C C . PHE A 1 117 ? -7.399 18.033 28.867 1.00 90.94 117 PHE A C 1
ATOM 849 O O . PHE A 1 117 ? -8.271 17.249 28.495 1.00 90.94 117 PHE A O 1
ATOM 856 N N . VAL A 1 118 ? -7.681 19.188 29.467 1.00 89.75 118 VAL A N 1
ATOM 857 C CA . VAL A 1 118 ? -9.048 19.681 29.656 1.00 89.75 118 VAL A CA 1
ATOM 858 C C . VAL A 1 118 ? -9.304 20.824 28.686 1.00 89.75 118 VAL A C 1
ATOM 860 O O . VAL A 1 118 ? -8.492 21.743 28.591 1.00 89.75 118 VAL A O 1
ATOM 863 N N . ASP A 1 119 ? -10.422 20.769 27.969 1.00 86.69 119 ASP A N 1
ATOM 864 C CA . ASP A 1 119 ? -10.896 21.879 27.143 1.00 86.69 119 ASP A CA 1
ATOM 865 C C . ASP A 1 119 ? -12.425 21.935 27.139 1.00 86.69 119 ASP A C 1
ATOM 867 O O . ASP A 1 119 ? -13.084 20.908 26.974 1.00 86.69 119 ASP A O 1
ATOM 871 N N . ASN A 1 120 ? -12.987 23.131 27.334 1.00 86.62 120 ASN A N 1
ATOM 872 C CA . ASN A 1 120 ? -14.435 23.366 27.448 1.00 86.62 120 ASN A CA 1
ATOM 873 C C . ASN A 1 120 ? -15.141 22.412 28.433 1.00 86.62 120 ASN A C 1
ATOM 875 O O . ASN A 1 120 ? -16.179 21.832 28.126 1.00 86.62 120 ASN A O 1
ATOM 879 N N . GLY A 1 121 ? -14.536 22.191 29.606 1.00 87.81 121 GLY A N 1
ATOM 880 C CA . GLY A 1 121 ? -15.081 21.306 30.644 1.00 87.81 121 GLY A CA 1
ATOM 881 C C . GLY A 1 121 ? -15.016 19.808 30.320 1.00 87.81 121 GLY A C 1
ATOM 882 O O . GLY A 1 121 ? -15.455 18.995 31.130 1.00 87.81 121 GLY A O 1
ATOM 883 N N . ARG A 1 122 ? -14.460 19.419 29.166 1.00 90.12 122 ARG A N 1
ATOM 884 C CA . ARG A 1 122 ? -14.234 18.019 28.797 1.00 90.12 122 ARG A CA 1
ATOM 885 C C . ARG A 1 122 ? -12.813 17.595 29.088 1.00 90.12 122 ARG A C 1
ATOM 887 O O . ARG A 1 122 ? -11.872 18.330 28.791 1.00 90.12 122 ARG A O 1
ATOM 894 N N . THR A 1 123 ? -12.669 16.370 29.572 1.00 91.81 123 THR A N 1
ATOM 895 C CA . THR A 1 123 ? -11.376 15.706 29.712 1.00 91.81 123 THR A CA 1
ATOM 896 C C . THR A 1 123 ? -11.118 14.888 28.460 1.00 91.81 123 THR A C 1
ATOM 898 O O . THR A 1 123 ? -11.808 13.903 28.192 1.00 91.81 123 THR A O 1
ATOM 901 N N . TYR A 1 124 ? -10.118 15.299 27.692 1.00 93.38 124 TYR A N 1
ATOM 902 C CA . TYR A 1 124 ? -9.647 14.582 26.521 1.00 93.38 124 TYR A CA 1
ATOM 903 C C . TYR A 1 124 ? -8.500 13.656 26.898 1.00 93.38 124 TYR A C 1
ATOM 905 O O . TYR A 1 124 ? -7.596 14.053 27.633 1.00 93.38 124 TYR A O 1
ATOM 913 N N . GLN A 1 125 ? -8.521 12.445 26.354 1.00 95.50 125 GLN A N 1
ATOM 914 C CA . GLN A 1 125 ? -7.438 11.475 26.452 1.00 95.50 125 GLN A CA 1
ATOM 915 C C . GLN A 1 125 ? -6.893 11.153 25.063 1.00 95.50 125 GLN A C 1
ATOM 917 O O . GLN A 1 125 ? -7.621 11.175 24.070 1.00 95.50 125 GLN A O 1
ATOM 922 N N . PHE A 1 126 ? -5.593 10.902 24.982 1.00 95.38 126 PHE A N 1
ATOM 923 C CA . PHE A 1 126 ? -4.924 10.495 23.755 1.00 95.38 126 PHE A CA 1
ATOM 924 C C . PHE A 1 126 ? -5.448 9.125 23.316 1.00 95.38 126 PHE A C 1
ATOM 926 O O . PHE A 1 126 ? -5.567 8.222 24.137 1.00 95.38 126 PHE A O 1
ATOM 933 N N . ALA A 1 127 ? -5.780 8.977 22.033 1.00 96.00 127 ALA A N 1
ATOM 934 C CA . ALA A 1 127 ? -6.191 7.703 21.449 1.00 96.00 127 ALA A CA 1
ATOM 935 C C . ALA A 1 127 ? -5.030 7.078 20.672 1.00 96.00 127 ALA A C 1
ATOM 937 O O . ALA A 1 127 ? -4.569 5.987 21.003 1.00 96.00 127 ALA A O 1
ATOM 938 N N . ALA A 1 128 ? -4.560 7.788 19.647 1.00 95.56 128 ALA A N 1
ATOM 939 C CA . ALA A 1 128 ? -3.516 7.341 18.738 1.00 95.56 128 ALA A CA 1
ATOM 940 C C . ALA A 1 128 ? -2.907 8.541 17.999 1.00 95.56 128 ALA A C 1
ATOM 942 O O . ALA A 1 128 ? -3.492 9.627 17.957 1.00 95.56 128 ALA A O 1
ATOM 943 N N . CYS A 1 129 ? -1.749 8.352 17.371 1.00 92.62 129 CYS A N 1
ATOM 944 C CA . CYS A 1 129 ? -1.208 9.324 16.426 1.00 92.62 129 CYS A CA 1
ATOM 945 C C . CYS A 1 129 ? -0.757 8.665 15.126 1.00 92.62 129 CYS A C 1
ATOM 947 O O . CYS A 1 129 ? -0.715 7.447 15.018 1.00 92.62 129 CYS A O 1
ATOM 949 N N . ARG A 1 130 ? -0.475 9.462 14.107 1.00 88.12 130 ARG A N 1
ATOM 950 C CA . ARG A 1 130 ? 0.146 9.016 12.865 1.00 88.12 130 ARG A CA 1
ATOM 951 C C . ARG A 1 130 ? 1.047 10.125 12.364 1.00 88.12 130 ARG A C 1
ATOM 953 O O . ARG A 1 130 ? 0.643 11.288 12.326 1.00 88.12 130 ARG A O 1
ATOM 960 N N . VAL A 1 131 ? 2.256 9.778 11.940 1.00 84.69 131 VAL A N 1
ATOM 961 C CA . VAL A 1 131 ? 3.156 10.749 11.313 1.00 84.69 131 VAL A CA 1
ATOM 962 C C . VAL A 1 131 ? 2.921 10.781 9.806 1.00 84.69 131 VAL A C 1
ATOM 964 O O . VAL A 1 131 ? 2.868 9.745 9.144 1.00 84.69 131 VAL A O 1
ATOM 967 N N . PHE A 1 132 ? 2.802 11.981 9.254 1.00 81.75 132 PHE A N 1
ATOM 968 C CA . PHE A 1 132 ? 2.638 12.231 7.830 1.00 81.75 132 PHE A CA 1
ATOM 969 C C . PHE A 1 132 ? 3.484 13.436 7.405 1.00 81.75 132 PHE A C 1
ATOM 971 O O . PHE A 1 132 ? 3.972 14.199 8.239 1.00 81.75 132 PHE A O 1
ATOM 978 N N . ASP A 1 133 ? 3.699 13.591 6.104 1.00 77.88 133 ASP A N 1
ATOM 979 C CA . ASP A 1 133 ? 4.264 14.821 5.554 1.00 77.88 133 ASP A CA 1
ATOM 980 C C . ASP A 1 133 ? 3.092 15.747 5.223 1.00 77.88 133 ASP A C 1
ATOM 982 O O . ASP A 1 133 ? 2.241 15.365 4.412 1.00 77.88 133 ASP A O 1
ATOM 986 N N . ASP A 1 134 ? 3.030 16.941 5.827 1.00 70.06 134 ASP A N 1
ATOM 987 C CA . ASP A 1 134 ? 2.166 17.984 5.281 1.00 70.06 134 ASP A CA 1
ATOM 988 C C . ASP A 1 134 ? 2.646 18.277 3.854 1.00 70.06 134 ASP A C 1
ATOM 990 O O . ASP A 1 134 ? 3.846 18.229 3.548 1.00 70.06 134 ASP A O 1
ATOM 994 N N . GLY A 1 135 ? 1.698 18.421 2.926 1.00 60.72 135 GLY A N 1
ATOM 995 C CA . GLY A 1 135 ? 2.013 18.764 1.541 1.00 60.72 135 GLY A CA 1
ATOM 996 C C . GLY A 1 135 ? 2.936 19.984 1.474 1.00 60.72 135 GLY A C 1
ATOM 997 O O . GLY A 1 135 ? 3.109 20.692 2.460 1.00 60.72 135 GLY A O 1
ATOM 998 N N . ALA A 1 136 ? 3.563 20.222 0.318 1.00 47.66 136 ALA A N 1
ATOM 999 C CA . ALA A 1 136 ? 4.537 21.300 0.172 1.00 47.66 136 ALA A CA 1
ATOM 1000 C C . ALA A 1 136 ? 4.035 22.601 0.822 1.00 47.66 136 ALA A C 1
ATOM 1002 O O . ALA A 1 136 ? 3.009 23.155 0.433 1.00 47.66 136 ALA A O 1
ATOM 1003 N N . THR A 1 137 ? 4.771 23.088 1.823 1.00 43.91 137 THR A N 1
ATOM 1004 C CA . THR A 1 137 ? 4.600 24.454 2.320 1.00 43.91 137 THR A CA 1
ATOM 1005 C C . THR A 1 137 ? 4.687 25.425 1.133 1.00 43.91 137 THR A C 1
ATOM 1007 O O . THR A 1 137 ? 5.320 25.089 0.127 1.00 43.91 137 THR A O 1
ATOM 1010 N N . PRO A 1 138 ? 4.156 26.658 1.233 1.00 32.78 138 PRO A N 1
ATOM 1011 C CA . PRO A 1 138 ? 4.239 27.659 0.158 1.00 32.78 138 PRO A CA 1
ATOM 1012 C C . PRO A 1 138 ? 5.659 27.920 -0.392 1.00 32.78 138 PRO A C 1
ATOM 1014 O O . PRO A 1 138 ? 5.818 28.510 -1.454 1.00 32.78 138 PRO A O 1
ATOM 1017 N N . TRP A 1 139 ? 6.697 27.469 0.323 1.00 43.19 139 TRP A N 1
ATOM 1018 C CA . TRP A 1 139 ? 8.116 27.600 -0.010 1.00 43.19 139 TRP A CA 1
ATOM 1019 C C . TRP A 1 139 ? 8.767 26.292 -0.503 1.00 43.19 139 TRP A C 1
ATOM 1021 O O . TRP A 1 139 ? 9.991 26.205 -0.577 1.00 43.19 139 TRP A O 1
ATOM 1031 N N . GLY A 1 140 ? 7.985 25.251 -0.807 1.00 45.94 140 GLY A N 1
ATOM 1032 C CA . GLY A 1 140 ? 8.472 23.992 -1.387 1.00 45.94 140 GLY A CA 1
ATOM 1033 C C . GLY A 1 140 ? 9.114 23.007 -0.400 1.00 45.94 140 GLY A C 1
ATOM 1034 O O . GLY A 1 140 ? 9.652 21.982 -0.820 1.00 45.94 140 GLY A O 1
ATOM 1035 N N . GLY A 1 141 ? 9.065 23.275 0.909 1.00 57.16 141 GLY A N 1
ATOM 1036 C CA . GLY A 1 141 ? 9.493 22.328 1.944 1.00 57.16 141 GLY A CA 1
ATOM 1037 C C . GLY A 1 141 ? 8.332 21.456 2.417 1.00 57.16 141 GLY A C 1
ATOM 1038 O O . GLY A 1 141 ? 7.255 21.982 2.671 1.00 57.16 141 GLY A O 1
ATOM 1039 N N . LYS A 1 142 ? 8.536 20.145 2.573 1.00 67.12 142 LYS A N 1
ATOM 1040 C CA . LYS A 1 142 ? 7.576 19.263 3.260 1.00 67.12 142 LYS A CA 1
ATOM 1041 C C . LYS A 1 142 ? 7.853 19.304 4.753 1.00 67.12 142 LYS A C 1
ATOM 1043 O O . LYS A 1 142 ? 9.005 19.094 5.152 1.00 67.12 142 LYS A O 1
ATOM 1048 N N . ARG A 1 143 ? 6.845 19.579 5.577 1.00 75.44 143 ARG A N 1
ATOM 1049 C CA . ARG A 1 143 ? 6.997 19.516 7.030 1.00 75.44 143 ARG A CA 1
ATOM 1050 C C . ARG A 1 143 ? 6.449 18.186 7.518 1.00 75.44 143 ARG A C 1
ATOM 1052 O O . ARG A 1 143 ? 5.340 17.798 7.175 1.00 75.44 143 ARG A O 1
ATOM 1059 N N . ARG A 1 144 ? 7.215 17.479 8.349 1.00 81.44 144 ARG A N 1
ATOM 1060 C CA . ARG A 1 144 ? 6.670 16.310 9.045 1.00 81.44 144 ARG A CA 1
ATOM 1061 C C . ARG A 1 144 ? 5.694 16.790 10.107 1.00 81.44 144 ARG A C 1
ATOM 1063 O O . ARG A 1 144 ? 6.050 17.617 10.945 1.00 81.44 144 ARG A O 1
ATOM 1070 N N . CYS A 1 145 ? 4.493 16.245 10.087 1.00 84.31 145 CYS A N 1
ATOM 1071 C CA . CYS A 1 145 ? 3.438 16.526 11.041 1.00 84.31 145 CYS A CA 1
ATOM 1072 C C . CYS A 1 145 ? 2.984 15.219 11.682 1.00 84.31 145 CYS A C 1
ATOM 1074 O O . CYS A 1 145 ? 2.980 14.156 11.069 1.00 84.31 145 CYS A O 1
ATOM 1076 N N . MET A 1 146 ? 2.628 15.298 12.952 1.00 87.38 146 MET A N 1
ATOM 1077 C CA . MET A 1 146 ? 2.011 14.218 13.693 1.00 87.38 146 MET A CA 1
ATOM 1078 C C . MET A 1 146 ? 0.537 14.560 13.855 1.00 87.38 146 MET A C 1
ATOM 1080 O O . MET A 1 146 ? 0.197 15.559 14.483 1.00 87.38 146 MET A O 1
ATOM 1084 N N . ARG A 1 147 ? -0.334 13.748 13.264 1.00 89.19 147 ARG A N 1
ATOM 1085 C CA . ARG A 1 147 ? -1.774 13.807 13.496 1.00 89.19 147 ARG A CA 1
ATOM 1086 C C . ARG A 1 147 ? -2.052 13.033 14.772 1.00 89.19 147 ARG A C 1
ATOM 1088 O O . ARG A 1 147 ? -1.773 11.844 14.816 1.00 89.19 147 ARG A O 1
ATOM 1095 N N . CYS A 1 148 ? -2.553 13.690 15.801 1.00 92.19 148 CYS A N 1
ATOM 1096 C CA . CYS A 1 148 ? -2.970 13.082 17.055 1.00 92.19 148 CYS A CA 1
ATOM 1097 C C . CYS A 1 148 ? -4.494 13.060 17.103 1.00 92.19 148 CYS A C 1
ATOM 1099 O O . CYS A 1 148 ? -5.132 14.089 16.878 1.00 92.19 148 CYS A O 1
ATOM 1101 N N . VAL A 1 149 ? -5.068 11.909 17.430 1.00 93.81 149 VAL A N 1
ATOM 1102 C CA . VAL A 1 149 ? -6.488 11.775 17.743 1.00 93.81 149 VAL A CA 1
ATOM 1103 C C . VAL A 1 149 ? -6.631 11.668 19.251 1.00 93.81 149 VAL A C 1
ATOM 1105 O O . VAL A 1 149 ? -5.983 10.847 19.901 1.00 93.81 149 VAL A O 1
ATOM 1108 N N . TYR A 1 150 ? -7.491 12.513 19.792 1.00 94.44 150 TYR A N 1
ATOM 1109 C CA . TYR A 1 150 ? -7.933 12.512 21.174 1.00 94.44 150 TYR A CA 1
ATOM 1110 C C . TYR A 1 150 ? -9.415 12.175 21.235 1.00 94.44 150 TYR A C 1
ATOM 1112 O O . TYR A 1 150 ? -10.144 12.413 20.273 1.00 94.44 150 TYR A O 1
ATOM 1120 N N . TYR A 1 151 ? -9.871 11.679 22.378 1.00 94.69 151 TYR A N 1
ATOM 1121 C CA . TYR A 1 151 ? -11.284 11.444 22.636 1.00 94.69 151 TYR A CA 1
ATOM 1122 C C . TYR A 1 151 ? -11.721 12.076 23.954 1.00 94.69 151 TYR A C 1
ATOM 1124 O O . TYR A 1 151 ? -10.976 12.062 24.932 1.00 94.69 151 TYR A O 1
ATOM 1132 N N . ALA A 1 152 ? -12.927 12.639 23.986 1.00 94.19 152 ALA A N 1
ATOM 1133 C CA . ALA A 1 152 ? -13.556 13.107 25.215 1.00 94.19 152 ALA A CA 1
ATOM 1134 C C . ALA A 1 152 ? -13.973 11.902 26.078 1.00 94.19 152 ALA A C 1
ATOM 1136 O O . ALA A 1 152 ? -14.977 11.237 25.799 1.00 94.19 152 ALA A O 1
ATOM 1137 N N . ALA A 1 153 ? -13.191 11.623 27.121 1.00 93.06 153 ALA A N 1
ATOM 1138 C CA . ALA A 1 153 ? -13.452 10.543 28.068 1.00 93.06 153 ALA A CA 1
ATOM 1139 C C . ALA A 1 153 ? -14.601 10.895 29.027 1.00 93.06 153 ALA A C 1
ATOM 1141 O O . ALA A 1 153 ? -15.374 10.020 29.401 1.00 93.06 153 ALA A O 1
ATOM 1142 N N . SER A 1 154 ? -14.738 12.176 29.383 1.00 90.88 154 SER A N 1
ATOM 1143 C CA . SER A 1 154 ? -15.809 12.708 30.235 1.00 90.88 154 SER A CA 1
ATOM 1144 C C . SER A 1 154 ? -16.050 14.198 29.962 1.00 90.88 154 SER A C 1
ATOM 1146 O O . SER A 1 154 ? -15.186 14.879 29.402 1.00 90.88 154 SER A O 1
ATOM 1148 N N . GLY A 1 155 ? -17.194 14.725 30.405 1.00 88.75 155 GLY A N 1
ATOM 1149 C CA . GLY A 1 155 ? -17.547 16.151 30.325 1.00 88.75 155 GLY A CA 1
ATOM 1150 C C . GLY A 1 155 ? -18.891 16.397 29.631 1.00 88.75 155 GLY A C 1
ATOM 1151 O O . GLY A 1 155 ? -19.578 15.432 29.318 1.00 88.75 155 GLY A O 1
ATOM 1152 N N . PRO A 1 156 ? -19.280 17.658 29.387 1.00 85.50 156 PRO A N 1
ATOM 1153 C CA . PRO A 1 156 ? -20.601 18.002 28.845 1.00 85.50 156 PRO A CA 1
ATOM 1154 C C . PRO A 1 156 ? -20.784 17.581 27.376 1.00 85.50 156 PRO A C 1
ATOM 1156 O O . PRO A 1 156 ? -19.817 17.576 26.606 1.00 85.50 156 PRO A O 1
ATOM 1159 N N . CYS A 1 157 ? -22.015 17.272 26.958 1.00 81.62 157 CYS A N 1
ATOM 1160 C CA . CYS A 1 157 ? -22.400 17.043 25.553 1.00 81.62 157 CYS A CA 1
ATOM 1161 C C . CYS A 1 157 ? -22.201 18.296 24.664 1.00 81.62 157 CYS A C 1
ATOM 1163 O O . CYS A 1 157 ? -21.973 19.396 25.165 1.00 81.62 157 CYS A O 1
ATOM 1165 N N . PHE A 1 158 ? -22.128 18.142 23.330 1.00 72.75 158 PHE A N 1
ATOM 1166 C CA . PHE A 1 158 ? -21.786 19.270 22.444 1.00 72.75 158 PHE A CA 1
ATOM 1167 C C . PHE A 1 158 ? -23.053 20.059 22.131 1.00 72.75 158 PHE A C 1
ATOM 1169 O O . PHE A 1 158 ? -24.032 19.484 21.675 1.00 72.75 158 PHE A O 1
ATOM 1176 N N . GLY A 1 159 ? -23.035 21.373 22.356 1.00 67.38 159 GLY A N 1
ATOM 1177 C CA . GLY A 1 159 ? -24.150 22.247 21.978 1.00 67.38 159 GLY A CA 1
ATOM 1178 C C . GLY A 1 159 ? -25.418 22.115 22.828 1.00 67.38 159 GLY A C 1
ATOM 1179 O O . GLY A 1 159 ? -26.383 22.816 22.531 1.00 67.38 159 GLY A O 1
ATOM 1180 N N . ASP A 1 160 ? -25.416 21.292 23.880 1.00 60.69 160 ASP A N 1
ATOM 1181 C CA . ASP A 1 160 ? -26.514 21.227 24.842 1.00 60.69 160 ASP A CA 1
ATOM 1182 C C . ASP A 1 160 ? -26.102 21.905 26.164 1.00 60.69 160 ASP A C 1
ATOM 1184 O O . ASP A 1 160 ? -25.141 21.469 26.799 1.00 60.69 160 ASP A O 1
ATOM 1188 N N . PRO A 1 161 ? -26.765 23.005 26.569 1.00 57.34 161 PRO A N 1
ATOM 1189 C CA . PRO A 1 161 ? -26.583 23.612 27.884 1.00 57.34 161 PRO A CA 1
ATOM 1190 C C . PRO A 1 161 ? -27.235 22.805 29.017 1.00 57.34 161 PRO A C 1
ATOM 1192 O O . PRO A 1 161 ? -27.114 23.208 30.175 1.00 57.34 161 PRO A O 1
ATOM 1195 N N . SER A 1 162 ? -27.936 21.703 28.719 1.00 62.72 162 SER A N 1
ATOM 1196 C CA . SER A 1 162 ? -28.315 20.729 29.736 1.00 62.72 162 SER A CA 1
ATOM 1197 C C . SER A 1 162 ? -27.045 20.159 30.382 1.00 62.72 162 SER A C 1
ATOM 1199 O O . SER A 1 162 ? -26.043 19.904 29.717 1.00 62.72 162 SER A O 1
ATOM 1201 N N . GLU A 1 163 ? -27.042 19.981 31.703 1.00 66.12 163 GLU A N 1
ATOM 1202 C CA . GLU A 1 163 ? -25.898 19.433 32.453 1.00 66.12 163 GLU A CA 1
ATOM 1203 C C . GLU A 1 163 ? -25.619 17.945 32.135 1.00 66.12 163 GLU A C 1
ATOM 1205 O O . GLU A 1 163 ? -24.974 17.248 32.920 1.00 66.12 163 GLU A O 1
ATOM 1210 N N . GLU A 1 164 ? -26.115 17.417 31.011 1.00 77.94 164 GLU A N 1
ATOM 1211 C CA . GLU A 1 164 ? -25.944 16.021 30.645 1.00 77.94 164 GLU A CA 1
ATOM 1212 C C . GLU A 1 164 ? -24.476 15.745 30.295 1.00 77.94 164 GLU A C 1
ATOM 1214 O O . GLU A 1 164 ? -23.893 16.249 29.326 1.00 77.94 164 GLU A O 1
ATOM 1219 N N . LEU A 1 165 ? -23.852 14.950 31.160 1.00 83.88 165 LEU A N 1
ATOM 1220 C CA . LEU A 1 165 ? -22.475 14.522 31.010 1.00 83.88 165 LEU A CA 1
ATOM 1221 C C . LEU A 1 165 ? -22.412 13.340 30.046 1.00 83.88 165 LEU A C 1
ATOM 1223 O O . LEU A 1 165 ? -23.158 12.369 30.167 1.00 83.88 165 LEU A O 1
ATOM 1227 N N . LEU A 1 166 ? -21.442 13.387 29.137 1.00 83.81 166 LEU A N 1
ATOM 1228 C CA . LEU A 1 166 ? -21.055 12.250 28.320 1.00 83.81 166 LEU A CA 1
ATOM 1229 C C . LEU A 1 166 ? -20.761 11.052 29.233 1.00 83.81 166 LEU A C 1
ATOM 1231 O O . LEU A 1 166 ? -19.952 11.189 30.160 1.00 83.81 166 LEU A O 1
ATOM 1235 N N . PRO A 1 167 ? -21.328 9.863 28.954 1.00 88.12 167 PRO A N 1
ATOM 1236 C CA . PRO A 1 167 ? -20.974 8.676 29.713 1.00 88.12 167 PRO A CA 1
ATOM 1237 C C . PRO A 1 167 ? -19.464 8.413 29.586 1.00 88.12 167 PRO A C 1
ATOM 1239 O O . PRO A 1 167 ? -18.898 8.677 28.512 1.00 88.12 167 PRO A O 1
ATOM 1242 N N . PRO A 1 168 ? -18.801 7.914 30.645 1.00 89.12 168 PRO A N 1
ATOM 1243 C CA . PRO A 1 168 ? -17.402 7.519 30.569 1.00 89.12 168 PRO A CA 1
ATOM 1244 C C . PRO A 1 168 ? -17.171 6.539 29.416 1.00 89.12 168 PRO A C 1
ATOM 1246 O O . PRO A 1 168 ? -17.944 5.598 29.239 1.00 89.12 168 PRO A O 1
ATOM 1249 N N . LEU A 1 169 ? -16.120 6.769 28.630 1.00 93.69 169 LEU A N 1
ATOM 1250 C CA . LEU A 1 169 ? -15.707 5.866 27.557 1.00 93.69 169 LEU A CA 1
ATOM 1251 C C . LEU A 1 169 ? -14.375 5.216 27.924 1.00 93.69 169 LEU A C 1
ATOM 1253 O O . LEU A 1 169 ? -13.377 5.914 28.085 1.00 93.69 169 LEU A O 1
ATOM 1257 N N . ASP A 1 170 ? -14.366 3.889 28.000 1.00 95.31 170 ASP A N 1
ATOM 1258 C CA . ASP A 1 170 ? -13.142 3.094 28.029 1.00 95.31 170 ASP A CA 1
ATOM 1259 C C . ASP A 1 170 ? -12.766 2.724 26.589 1.00 95.31 170 ASP A C 1
ATOM 1261 O O . ASP A 1 170 ? -13.375 1.845 25.972 1.00 95.31 170 ASP A O 1
ATOM 1265 N N . LEU A 1 171 ? -11.776 3.430 26.036 1.00 96.50 171 LEU A N 1
ATOM 1266 C CA . LEU A 1 171 ? -11.317 3.192 24.670 1.00 96.50 171 LEU A CA 1
ATOM 1267 C C . LEU A 1 171 ? -10.720 1.790 24.495 1.00 96.50 171 LEU A C 1
ATOM 1269 O O . LEU A 1 171 ? -10.846 1.215 23.415 1.00 96.50 171 LEU A O 1
ATOM 1273 N N . GLN A 1 172 ? -10.077 1.230 25.520 1.00 97.19 172 GLN A N 1
ATOM 1274 C CA . GLN A 1 172 ? -9.485 -0.097 25.408 1.00 97.19 172 GLN A CA 1
ATOM 1275 C C . GLN A 1 172 ? -10.579 -1.150 25.270 1.00 97.19 172 GLN A C 1
ATOM 1277 O O . GLN A 1 172 ? -10.559 -1.924 24.313 1.00 97.19 172 GLN A O 1
ATOM 1282 N N . ALA A 1 173 ? -11.564 -1.123 26.169 1.00 96.56 173 ALA A N 1
ATOM 1283 C CA . ALA A 1 173 ? -12.712 -2.019 26.102 1.00 96.56 173 ALA A CA 1
ATOM 1284 C C . ALA A 1 173 ? -13.483 -1.846 24.783 1.00 96.56 173 ALA A C 1
ATOM 1286 O O . ALA A 1 173 ? -13.906 -2.830 24.177 1.00 96.56 173 ALA A O 1
ATOM 1287 N N . GLU A 1 174 ? -13.626 -0.610 24.293 1.00 96.44 174 GLU A N 1
ATOM 1288 C CA . GLU A 1 174 ? -14.228 -0.339 22.987 1.00 96.44 174 GLU A CA 1
ATOM 1289 C C . GLU A 1 174 ? -13.464 -1.025 21.847 1.00 96.44 174 GLU A C 1
ATOM 1291 O O . GLU A 1 174 ? -14.062 -1.746 21.053 1.00 96.44 174 GLU A O 1
ATOM 1296 N N . LEU A 1 175 ? -12.145 -0.845 21.767 1.00 97.50 175 LEU A N 1
ATOM 1297 C CA . LEU A 1 175 ? -11.325 -1.441 20.710 1.00 97.50 175 LEU A CA 1
ATOM 1298 C C . LEU A 1 175 ? -11.271 -2.973 20.807 1.00 97.50 175 LEU A C 1
ATOM 1300 O O . LEU A 1 175 ? -11.256 -3.651 19.776 1.00 97.50 175 LEU A O 1
ATOM 1304 N N . GLU A 1 176 ? -11.306 -3.523 22.022 1.00 97.38 176 GLU A N 1
ATOM 1305 C CA . GLU A 1 176 ? -11.376 -4.966 22.273 1.00 97.38 176 GLU A CA 1
ATOM 1306 C C . GLU A 1 176 ? -12.696 -5.589 21.810 1.00 97.38 176 GLU A C 1
ATOM 1308 O O . GLU A 1 176 ? -12.708 -6.763 21.439 1.00 97.38 176 GLU A O 1
ATOM 1313 N N . ARG A 1 177 ? -13.795 -4.824 21.725 1.00 97.25 177 ARG A N 1
ATOM 1314 C CA . ARG A 1 177 ? -15.044 -5.297 21.099 1.00 97.25 177 ARG A CA 1
ATOM 1315 C C . ARG A 1 177 ? -14.915 -5.538 19.598 1.00 97.25 177 ARG A C 1
ATOM 1317 O O . ARG A 1 177 ? -15.737 -6.259 19.045 1.00 97.25 177 ARG A O 1
ATOM 1324 N N . TRP A 1 178 ? -13.910 -4.962 18.940 1.00 97.31 178 TRP A N 1
ATOM 1325 C CA . TRP A 1 178 ? -13.708 -5.100 17.495 1.00 97.31 178 TRP A CA 1
ATOM 1326 C C . TRP A 1 178 ? -12.651 -6.132 17.115 1.00 97.31 178 TRP A C 1
ATOM 1328 O O . TRP A 1 178 ? -12.738 -6.706 16.032 1.00 97.31 178 TRP A O 1
ATOM 1338 N N . ALA A 1 179 ? -11.657 -6.374 17.970 1.00 97.44 179 ALA A N 1
ATOM 1339 C CA . ALA A 1 179 ? -10.586 -7.328 17.696 1.00 97.44 179 ALA A CA 1
ATOM 1340 C C . ALA A 1 179 ? -9.827 -7.721 18.966 1.00 97.44 179 ALA A C 1
ATOM 1342 O O . ALA A 1 179 ? -9.873 -7.009 19.965 1.00 97.44 179 ALA A O 1
ATOM 1343 N N . ASP A 1 180 ? -9.094 -8.833 18.924 1.00 96.69 180 ASP A N 1
ATOM 1344 C CA . ASP A 1 180 ? -8.212 -9.228 20.026 1.00 96.69 180 ASP A CA 1
ATOM 1345 C C . ASP A 1 180 ? -6.832 -8.565 19.882 1.00 96.69 180 ASP A C 1
ATOM 1347 O O . ASP A 1 180 ? -5.931 -9.040 19.187 1.00 96.69 180 ASP A O 1
ATOM 1351 N N . TRP A 1 181 ? -6.689 -7.420 20.549 1.00 96.38 181 TRP A N 1
ATOM 1352 C CA . TRP A 1 181 ? -5.444 -6.653 20.626 1.00 96.38 181 TRP A CA 1
ATOM 1353 C C . TRP A 1 181 ? -4.409 -7.281 21.559 1.00 96.38 181 TRP A C 1
ATOM 1355 O O . TRP A 1 181 ? -3.209 -7.071 21.366 1.00 96.38 181 TRP A O 1
ATOM 1365 N N . ARG A 1 182 ? -4.849 -8.085 22.534 1.00 94.69 182 ARG A N 1
ATOM 1366 C CA . ARG A 1 182 ? -3.975 -8.734 23.522 1.00 94.69 182 ARG A CA 1
ATOM 1367 C C . ARG A 1 182 ? -3.131 -9.834 22.884 1.00 94.69 182 ARG A C 1
ATOM 1369 O O . ARG A 1 182 ? -2.052 -10.149 23.381 1.00 94.69 182 ARG A O 1
ATOM 1376 N N . ALA A 1 183 ? -3.589 -10.383 21.757 1.00 92.06 183 ALA A N 1
ATOM 1377 C CA . ALA A 1 183 ? -2.837 -11.326 20.933 1.00 92.06 183 ALA A CA 1
ATOM 1378 C C . ALA A 1 183 ? -1.610 -10.719 20.228 1.00 92.06 183 ALA A C 1
ATOM 1380 O O . ALA A 1 183 ? -0.831 -11.459 19.624 1.00 92.06 183 ALA A O 1
ATOM 1381 N N . LEU A 1 184 ? -1.425 -9.395 20.253 1.00 92.75 184 LEU A N 1
ATOM 1382 C CA . LEU A 1 184 ? -0.253 -8.779 19.641 1.00 92.75 184 LEU A CA 1
ATOM 1383 C C . LEU A 1 184 ? 1.025 -9.027 20.465 1.00 92.75 184 LEU A C 1
ATOM 1385 O O . LEU A 1 184 ? 0.982 -8.983 21.695 1.00 92.75 184 LEU A O 1
ATOM 1389 N N . PRO A 1 185 ? 2.178 -9.208 19.791 1.00 90.75 185 PRO A N 1
ATOM 1390 C CA . PRO A 1 185 ? 3.433 -9.565 20.455 1.00 90.75 185 PRO A CA 1
ATOM 1391 C C . PRO A 1 185 ? 4.163 -8.371 21.089 1.00 90.75 185 PRO A C 1
ATOM 1393 O O . PRO A 1 185 ? 5.069 -8.549 21.892 1.00 90.75 185 PRO A O 1
ATOM 1396 N N . SER A 1 186 ? 3.844 -7.130 20.696 1.00 91.75 186 SER A N 1
ATOM 1397 C CA . SER A 1 186 ? 4.572 -5.949 21.179 1.00 91.75 186 SER A CA 1
ATOM 1398 C C . SER A 1 186 ? 3.756 -4.656 21.101 1.00 91.75 186 SER A C 1
ATOM 1400 O O . SER A 1 186 ? 2.847 -4.508 20.276 1.00 91.75 186 SER A O 1
ATOM 1402 N N . ALA A 1 187 ? 4.130 -3.681 21.934 1.00 92.69 187 ALA A N 1
ATOM 1403 C CA . ALA A 1 187 ? 3.525 -2.350 21.977 1.00 92.69 187 ALA A CA 1
ATOM 1404 C C . ALA A 1 187 ? 3.747 -1.596 20.669 1.00 92.69 187 ALA A C 1
ATOM 1406 O O . ALA A 1 187 ? 2.865 -0.889 20.189 1.00 92.69 187 ALA A O 1
ATOM 1407 N N . ARG A 1 188 ? 4.899 -1.835 20.036 1.00 90.69 188 ARG A N 1
ATOM 1408 C CA . ARG A 1 188 ? 5.223 -1.358 18.691 1.00 90.69 188 ARG A CA 1
ATOM 1409 C C . ARG A 1 188 ? 4.250 -1.902 17.652 1.00 90.69 188 ARG A C 1
ATOM 1411 O O . ARG A 1 188 ? 3.723 -1.142 16.837 1.00 90.69 188 ARG A O 1
ATOM 1418 N N . LYS A 1 189 ? 3.941 -3.203 17.701 1.00 90.88 189 LYS A N 1
ATOM 1419 C CA . LYS A 1 189 ? 2.956 -3.787 16.789 1.00 90.88 189 LYS A CA 1
ATOM 1420 C C . LYS A 1 189 ? 1.568 -3.203 17.040 1.00 90.88 189 LYS A C 1
ATOM 1422 O O . LYS A 1 189 ? 0.915 -2.821 16.070 1.00 90.88 189 LYS A O 1
ATOM 1427 N N . ALA A 1 190 ? 1.155 -3.058 18.300 1.00 94.88 190 ALA A N 1
ATOM 1428 C CA . ALA A 1 190 ? -0.116 -2.432 18.673 1.00 94.88 190 ALA A CA 1
ATOM 1429 C C . ALA A 1 190 ? -0.219 -0.982 18.185 1.00 94.88 190 ALA A C 1
ATOM 1431 O O . ALA A 1 190 ? -1.183 -0.645 17.500 1.00 94.88 190 ALA A O 1
ATOM 1432 N N . ALA A 1 191 ? 0.816 -0.167 18.395 1.00 93.69 191 ALA A N 1
ATOM 1433 C CA . ALA A 1 191 ? 0.922 1.186 17.854 1.00 93.69 191 ALA A CA 1
ATOM 1434 C C . ALA A 1 191 ? 0.756 1.207 16.325 1.00 93.69 191 ALA A C 1
ATOM 1436 O O . ALA A 1 191 ? -0.066 1.956 15.801 1.00 93.69 191 ALA A O 1
ATOM 1437 N N . SER A 1 192 ? 1.443 0.312 15.602 1.00 90.75 192 SER A N 1
ATOM 1438 C CA . SER A 1 192 ? 1.302 0.209 14.141 1.00 90.75 192 SER A CA 1
ATOM 1439 C C . SER A 1 192 ? -0.120 -0.157 13.694 1.00 90.75 192 SER A C 1
ATOM 1441 O O . SER A 1 192 ? -0.539 0.216 12.600 1.00 90.75 192 SER A O 1
ATOM 1443 N N . ARG A 1 193 ? -0.886 -0.893 14.517 1.00 94.50 193 ARG A N 1
ATOM 1444 C CA . ARG A 1 193 ? -2.296 -1.215 14.243 1.00 94.50 193 ARG A CA 1
ATOM 1445 C C . ARG A 1 193 ? -3.226 -0.058 14.610 1.00 94.50 193 ARG A C 1
ATOM 1447 O O . ARG A 1 193 ? -4.185 0.170 13.882 1.00 94.50 193 ARG A O 1
ATOM 1454 N N . LEU A 1 194 ? -2.914 0.718 15.649 1.00 95.56 194 LEU A N 1
ATOM 1455 C CA . LEU A 1 194 ? -3.622 1.962 15.972 1.00 95.56 194 LEU A CA 1
ATOM 1456 C C . LEU A 1 194 ? -3.477 3.016 14.861 1.00 95.56 194 LEU A C 1
ATOM 1458 O O . LEU A 1 194 ? -4.429 3.742 14.573 1.00 95.56 194 LEU A O 1
ATOM 1462 N N . GLU A 1 195 ? -2.331 3.073 14.175 1.00 91.69 195 GLU A N 1
ATOM 1463 C CA . GLU A 1 195 ? -2.169 3.921 12.982 1.00 91.69 195 GLU A CA 1
ATOM 1464 C C . GLU A 1 195 ? -3.138 3.537 11.852 1.00 91.69 195 GLU A C 1
ATOM 1466 O O . GLU A 1 195 ? -3.649 4.418 11.158 1.00 91.69 195 GLU A O 1
ATOM 1471 N N . LEU A 1 196 ? -3.442 2.241 11.684 1.00 90.75 196 LEU A N 1
ATOM 1472 C CA . LEU A 1 196 ? -4.397 1.770 10.671 1.00 90.75 196 LEU A CA 1
ATOM 1473 C C . LEU A 1 196 ? -5.817 2.279 10.929 1.00 90.75 196 LEU A C 1
ATOM 1475 O O . LEU A 1 196 ? -6.566 2.485 9.975 1.00 90.75 196 LEU A O 1
ATOM 1479 N N . LEU A 1 197 ? -6.186 2.510 12.193 1.00 93.81 197 LEU A N 1
ATOM 1480 C CA . LEU A 1 197 ? -7.504 3.047 12.549 1.00 93.81 197 LEU A CA 1
ATOM 1481 C C . LEU A 1 197 ? -7.687 4.495 12.074 1.00 93.81 197 LEU A C 1
ATOM 1483 O O . LEU A 1 197 ? -8.817 4.959 11.965 1.00 93.81 197 LEU A O 1
ATOM 1487 N N . GLN A 1 198 ? -6.581 5.185 11.778 1.00 92.19 198 GLN A N 1
ATOM 1488 C CA . GLN A 1 198 ? -6.530 6.552 11.257 1.00 92.19 198 GLN A CA 1
ATOM 1489 C C . GLN A 1 198 ? -6.311 6.598 9.735 1.00 92.19 198 GLN A C 1
ATOM 1491 O O . GLN A 1 198 ? -6.021 7.667 9.192 1.00 92.19 198 GLN A O 1
ATOM 1496 N N . SER A 1 199 ? -6.391 5.462 9.029 1.00 87.75 199 SER A N 1
ATOM 1497 C CA . SER A 1 199 ? -6.355 5.446 7.562 1.00 87.75 199 SER A CA 1
ATOM 1498 C C . SER A 1 199 ? -7.509 6.293 7.007 1.00 87.75 199 SER A C 1
ATOM 1500 O O . SER A 1 199 ? -8.663 5.977 7.307 1.00 87.75 199 SER A O 1
ATOM 1502 N N . PRO A 1 200 ? -7.227 7.354 6.226 1.00 86.12 200 PRO A N 1
ATOM 1503 C CA . PRO A 1 200 ? -8.272 8.203 5.681 1.00 86.12 200 PRO A CA 1
ATOM 1504 C C . PRO A 1 200 ? -9.074 7.448 4.614 1.00 86.12 200 PRO A C 1
ATOM 1506 O O . PRO A 1 200 ? -8.516 6.749 3.766 1.00 86.12 200 PRO A O 1
ATOM 1509 N N . ALA A 1 201 ? -10.390 7.610 4.654 1.00 85.31 201 ALA A N 1
ATOM 1510 C CA . ALA A 1 201 ? -11.328 7.177 3.632 1.00 85.31 201 ALA A CA 1
ATOM 1511 C C . ALA A 1 201 ? -12.181 8.379 3.218 1.00 85.31 201 ALA A C 1
ATOM 1513 O O . ALA A 1 201 ? -12.667 9.117 4.077 1.00 85.31 201 ALA A O 1
ATOM 1514 N N . ARG A 1 202 ? -12.361 8.589 1.911 1.00 78.50 202 ARG A N 1
ATOM 1515 C CA . ARG A 1 202 ? -13.201 9.681 1.399 1.00 78.50 202 ARG A CA 1
ATOM 1516 C C . ARG A 1 202 ? -14.659 9.437 1.766 1.00 78.50 202 ARG A C 1
ATOM 1518 O O . ARG A 1 202 ? -15.140 8.327 1.548 1.00 78.50 202 ARG A O 1
ATOM 1525 N N . LEU A 1 203 ? -15.365 10.459 2.256 1.00 72.44 203 LEU A N 1
ATOM 1526 C CA . LEU A 1 203 ? -16.751 10.324 2.735 1.00 72.44 203 LEU A CA 1
ATOM 1527 C C . LEU A 1 203 ? -17.710 9.701 1.708 1.00 72.44 203 LEU A C 1
ATOM 1529 O O . LEU A 1 203 ? -18.549 8.884 2.070 1.00 72.44 203 LEU A O 1
ATOM 1533 N N . GLU A 1 204 ? -17.536 10.015 0.422 1.00 67.62 204 GLU A N 1
ATOM 1534 C CA . GLU A 1 204 ? -18.307 9.452 -0.703 1.00 67.62 204 GLU A CA 1
ATOM 1535 C C . GLU A 1 204 ? -18.298 7.910 -0.763 1.00 67.62 204 GLU A C 1
ATOM 1537 O O . GLU A 1 204 ? -19.224 7.274 -1.277 1.00 67.62 204 GLU A O 1
ATOM 1542 N N . HIS A 1 205 ? -17.257 7.296 -0.208 1.00 67.56 205 HIS A N 1
ATOM 1543 C CA . HIS A 1 205 ? -17.055 5.851 -0.158 1.00 67.56 205 HIS A CA 1
ATOM 1544 C C . HIS A 1 205 ? -16.920 5.338 1.281 1.00 67.56 205 HIS A C 1
ATOM 1546 O O . HIS A 1 205 ? -16.672 4.147 1.495 1.00 67.56 205 HIS A O 1
ATOM 1552 N N . ALA A 1 206 ? -17.029 6.228 2.269 1.00 65.06 206 ALA A N 1
ATOM 1553 C CA . ALA A 1 206 ? -16.592 5.936 3.612 1.00 65.06 206 ALA A CA 1
ATOM 1554 C C . ALA A 1 206 ? -17.635 5.116 4.354 1.00 65.06 206 ALA A C 1
ATOM 1556 O O . ALA A 1 206 ? -18.756 5.550 4.592 1.00 65.06 206 ALA A O 1
ATOM 1557 N N . VAL A 1 207 ? -17.179 3.938 4.764 1.00 74.88 207 VAL A N 1
ATOM 1558 C CA . VAL A 1 207 ? -17.800 3.077 5.765 1.00 74.88 207 VAL A CA 1
ATOM 1559 C C . VAL A 1 207 ? -19.099 2.458 5.263 1.00 74.88 207 VAL A C 1
ATOM 1561 O O . VAL A 1 207 ? -20.205 2.977 5.394 1.00 74.88 207 VAL A O 1
ATOM 1564 N N . ARG A 1 208 ? -18.956 1.262 4.703 1.00 87.00 208 ARG A N 1
ATOM 1565 C CA . ARG A 1 208 ? -20.078 0.382 4.400 1.00 87.00 208 ARG A CA 1
ATOM 1566 C C . ARG A 1 208 ? -20.269 -0.561 5.574 1.00 87.00 208 ARG A C 1
ATOM 1568 O O . ARG A 1 208 ? -19.353 -1.302 5.937 1.00 87.00 208 ARG A O 1
ATOM 1575 N N . GLN A 1 209 ? -21.454 -0.500 6.171 1.00 91.69 209 GLN A N 1
ATOM 1576 C CA . GLN A 1 209 ? -21.875 -1.483 7.157 1.00 91.69 209 GLN A CA 1
ATOM 1577 C C . GLN A 1 209 ? -22.283 -2.754 6.416 1.00 91.69 209 GLN A C 1
ATOM 1579 O O . GLN A 1 209 ? -23.175 -2.732 5.574 1.00 91.69 209 GLN A O 1
ATOM 1584 N N . LEU A 1 210 ? -21.596 -3.844 6.720 1.00 95.19 210 LEU A N 1
ATOM 1585 C CA . LEU A 1 210 ? -21.843 -5.180 6.201 1.00 95.19 210 LEU A CA 1
ATOM 1586 C C . LEU A 1 210 ? -22.042 -6.138 7.379 1.00 95.19 210 LEU A C 1
ATOM 1588 O O . LEU A 1 210 ? -21.920 -5.760 8.548 1.00 95.19 210 LEU A O 1
ATOM 1592 N N . THR A 1 211 ? -22.319 -7.397 7.065 1.00 96.56 211 THR A N 1
ATOM 1593 C CA . THR A 1 211 ? -22.312 -8.486 8.046 1.00 96.56 211 THR A CA 1
ATOM 1594 C C . THR A 1 211 ? -21.235 -9.509 7.712 1.00 96.56 211 THR A C 1
ATOM 1596 O O . THR A 1 211 ? -20.811 -9.611 6.563 1.00 96.56 211 THR A O 1
ATOM 1599 N N . SER A 1 212 ?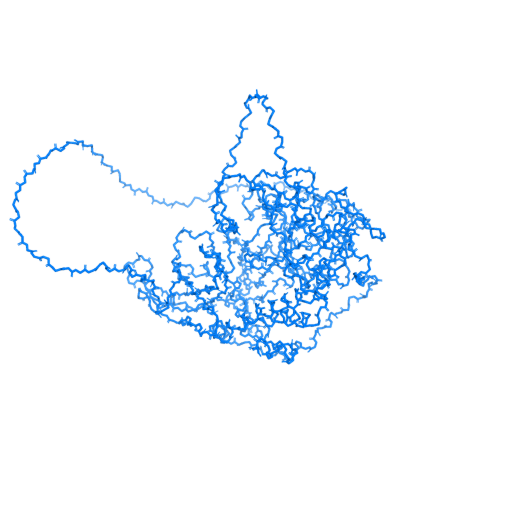 -20.818 -10.298 8.699 1.00 94.50 212 SER A N 1
ATOM 1600 C CA . SER A 1 212 ? -19.850 -11.391 8.551 1.00 94.50 212 SER A CA 1
ATOM 1601 C C . SER A 1 212 ? -20.227 -12.390 7.446 1.00 94.50 212 SER A C 1
ATOM 1603 O O . SER A 1 212 ? -19.334 -12.891 6.772 1.00 94.50 212 SER A O 1
ATOM 1605 N N . ASP A 1 213 ? -21.521 -12.581 7.157 1.00 96.69 213 ASP A N 1
ATOM 1606 C CA . ASP A 1 213 ? -22.017 -13.439 6.064 1.00 96.69 213 ASP A CA 1
ATOM 1607 C C . ASP A 1 213 ? -21.628 -12.965 4.654 1.00 96.69 213 ASP A C 1
ATOM 1609 O O . ASP A 1 213 ? -21.693 -13.740 3.695 1.00 96.69 213 ASP A O 1
ATOM 1613 N N . HIS A 1 214 ? -21.221 -11.700 4.513 1.00 97.75 214 HIS A N 1
ATOM 1614 C CA . HIS A 1 214 ? -20.694 -11.157 3.261 1.00 97.75 214 HIS A CA 1
ATOM 1615 C C . HIS A 1 214 ? -19.253 -11.598 2.997 1.00 97.75 214 HIS A C 1
ATOM 1617 O O . HIS A 1 214 ? -18.739 -11.328 1.912 1.00 97.75 214 HIS A O 1
ATOM 1623 N N . PHE A 1 215 ? -18.596 -12.249 3.959 1.00 98.31 215 PHE A N 1
ATOM 1624 C CA . PHE A 1 215 ? -17.180 -12.580 3.902 1.00 98.31 215 PHE A CA 1
ATOM 1625 C C . PHE A 1 215 ? -16.941 -14.091 3.961 1.00 98.31 215 PHE A C 1
ATOM 1627 O O . PHE A 1 215 ? -17.711 -14.864 4.527 1.00 98.31 215 PHE A O 1
ATOM 1634 N N . GLU A 1 216 ? -15.834 -14.507 3.367 1.00 97.81 216 GLU A N 1
ATOM 1635 C CA . GLU A 1 216 ? -15.314 -15.866 3.374 1.00 97.81 216 GLU A CA 1
ATOM 1636 C C . GLU A 1 216 ? -13.799 -15.789 3.586 1.00 97.81 216 GLU A C 1
ATOM 1638 O O . GLU A 1 216 ? -13.115 -15.003 2.930 1.00 97.81 216 GLU A O 1
ATOM 1643 N N . LEU A 1 217 ? -13.263 -16.583 4.513 1.00 97.62 217 LEU A N 1
ATOM 1644 C CA . LEU A 1 217 ? -11.815 -16.730 4.651 1.00 97.62 217 LEU A CA 1
ATOM 1645 C C . LEU A 1 217 ? -11.333 -17.767 3.636 1.00 97.62 217 LEU A C 1
ATOM 1647 O O . LEU A 1 217 ? -11.896 -18.857 3.564 1.00 97.62 217 LEU A O 1
ATOM 1651 N N . ILE A 1 218 ? -10.299 -17.427 2.873 1.00 96.69 218 ILE A N 1
ATOM 1652 C CA . ILE A 1 218 ? -9.693 -18.310 1.868 1.00 96.69 218 ILE A CA 1
ATOM 1653 C C . ILE A 1 218 ? -8.232 -18.594 2.215 1.00 96.69 218 ILE A C 1
ATOM 1655 O O . ILE A 1 218 ? -7.650 -17.909 3.055 1.00 96.69 218 ILE A O 1
ATOM 1659 N N . ASP A 1 219 ? -7.633 -19.580 1.549 1.00 95.19 219 ASP A N 1
ATOM 1660 C CA . ASP A 1 219 ? -6.182 -19.775 1.573 1.00 95.19 219 ASP A CA 1
ATOM 1661 C C . ASP A 1 219 ? -5.456 -18.599 0.896 1.00 95.19 219 ASP A C 1
ATOM 1663 O O . ASP A 1 219 ? -6.048 -17.835 0.127 1.00 95.19 219 ASP A O 1
ATOM 1667 N N . GLU A 1 220 ? -4.158 -18.452 1.173 1.00 94.06 220 GLU A N 1
ATOM 1668 C CA . GLU A 1 220 ? -3.334 -17.441 0.510 1.00 94.06 220 GLU A CA 1
ATOM 1669 C C . GLU A 1 220 ? -3.286 -17.707 -1.008 1.00 94.06 220 GLU A C 1
ATOM 1671 O O . GLU A 1 220 ? -2.864 -18.792 -1.415 1.00 94.06 220 GLU A O 1
ATOM 1676 N N . PRO A 1 221 ? -3.713 -16.754 -1.862 1.00 90.12 221 PRO A N 1
ATOM 1677 C CA . PRO A 1 221 ? -3.712 -16.963 -3.306 1.00 90.12 221 PRO A CA 1
ATOM 1678 C C . PRO A 1 221 ? -2.301 -16.922 -3.897 1.00 90.12 221 PRO A C 1
ATOM 1680 O O . PRO A 1 221 ? -2.050 -17.562 -4.910 1.00 90.12 221 PRO A O 1
ATOM 1683 N N . GLN A 1 222 ? -1.388 -16.156 -3.300 1.00 88.62 222 GLN A N 1
ATOM 1684 C CA . GLN A 1 222 ? 0.003 -16.089 -3.737 1.00 88.62 222 GLN A CA 1
ATOM 1685 C C . GLN A 1 222 ? 0.831 -17.227 -3.117 1.00 88.62 222 GLN A C 1
ATOM 1687 O O . GLN A 1 222 ? 0.534 -17.654 -2.000 1.00 88.62 222 GLN A O 1
ATOM 1692 N N . PRO A 1 223 ? 1.924 -17.668 -3.772 1.00 83.44 223 PRO A N 1
ATOM 1693 C CA . PRO A 1 223 ? 2.812 -18.708 -3.238 1.00 83.44 223 PRO A CA 1
ATOM 1694 C C . PRO A 1 223 ? 3.430 -18.394 -1.866 1.00 83.44 223 PRO A C 1
ATOM 1696 O O . PRO A 1 223 ? 3.873 -19.304 -1.170 1.00 83.44 223 PRO A O 1
ATOM 1699 N N . SER A 1 224 ? 3.483 -17.114 -1.484 1.00 82.31 224 SER A N 1
ATOM 1700 C CA . SER A 1 224 ? 4.072 -16.626 -0.236 1.00 82.31 224 SER A CA 1
ATOM 1701 C C . SER A 1 224 ? 3.115 -15.661 0.463 1.00 82.31 224 SER A C 1
ATOM 1703 O O . SER A 1 224 ? 2.649 -14.691 -0.139 1.00 82.31 224 SER A O 1
ATOM 1705 N N . SER A 1 225 ? 2.873 -15.869 1.760 1.00 77.62 225 SER A N 1
ATOM 1706 C CA . SER A 1 225 ? 2.085 -14.941 2.583 1.00 77.62 225 SER A CA 1
ATOM 1707 C C . SER A 1 225 ? 2.759 -13.581 2.770 1.00 77.62 225 SER A C 1
ATOM 1709 O O . SER A 1 225 ? 2.073 -12.601 3.054 1.00 77.62 225 SER A O 1
ATOM 1711 N N . GLU A 1 226 ? 4.084 -13.505 2.611 1.00 75.44 226 GLU A N 1
ATOM 1712 C CA . GLU A 1 226 ? 4.845 -12.250 2.709 1.00 75.44 226 GLU A CA 1
ATOM 1713 C C . GLU A 1 226 ? 4.550 -11.316 1.532 1.00 75.44 226 GLU A C 1
ATOM 1715 O O . GLU A 1 226 ? 4.513 -10.102 1.692 1.00 75.44 226 GLU A O 1
ATOM 1720 N N . SER A 1 227 ? 4.249 -11.896 0.371 1.00 76.19 227 SER A N 1
ATOM 1721 C CA . SER A 1 227 ? 3.834 -11.184 -0.842 1.00 76.19 227 SER A CA 1
ATOM 1722 C C . SER A 1 227 ? 2.322 -10.951 -0.951 1.00 76.19 227 SER A C 1
ATOM 1724 O O . SER A 1 227 ? 1.842 -10.436 -1.961 1.00 76.19 227 SER A O 1
ATOM 1726 N N . GLY A 1 228 ? 1.568 -11.403 0.055 1.00 84.00 228 GLY A N 1
ATOM 1727 C CA . GLY A 1 228 ? 0.111 -11.429 0.054 1.00 84.00 228 GLY A CA 1
ATOM 1728 C C . GLY A 1 228 ? -0.529 -10.051 0.232 1.00 84.00 228 GLY A C 1
ATOM 1729 O O . GLY A 1 228 ? 0.026 -9.010 -0.106 1.00 84.00 228 GLY A O 1
ATOM 1730 N N . GLY A 1 229 ? -1.739 -10.030 0.782 1.00 92.62 229 GLY A N 1
ATOM 1731 C CA . GLY A 1 229 ? -2.491 -8.802 1.044 1.00 92.62 229 GLY A CA 1
ATOM 1732 C C . GLY A 1 229 ? -3.565 -8.487 0.004 1.00 92.62 229 GLY A C 1
ATOM 1733 O O . GLY A 1 229 ? -4.186 -7.430 0.097 1.00 92.62 229 GLY A O 1
ATOM 1734 N N . CYS A 1 230 ? -3.827 -9.398 -0.937 1.00 96.38 230 CYS A N 1
ATOM 1735 C CA . CYS A 1 230 ? -4.871 -9.245 -1.946 1.00 96.38 230 CYS A CA 1
ATOM 1736 C C . CYS A 1 230 ? -5.950 -10.325 -1.810 1.00 96.38 230 CYS A C 1
ATOM 1738 O O . CYS A 1 230 ? -5.675 -11.511 -1.964 1.00 96.38 230 CYS A O 1
ATOM 1740 N N . GLY A 1 231 ? -7.178 -9.895 -1.530 1.00 97.56 231 GLY A N 1
ATOM 1741 C CA . GLY A 1 231 ? -8.386 -10.712 -1.554 1.00 97.56 231 GLY A CA 1
ATOM 1742 C C . GLY A 1 231 ? -9.256 -10.404 -2.769 1.00 97.56 231 GLY A C 1
ATOM 1743 O O . GLY A 1 231 ? -8.867 -9.646 -3.663 1.00 97.56 231 GLY A O 1
ATOM 1744 N N . PHE A 1 232 ? -10.470 -10.952 -2.783 1.00 98.25 232 PHE A N 1
ATOM 1745 C CA . PHE A 1 232 ? -11.393 -10.808 -3.911 1.00 98.25 232 PHE A CA 1
ATOM 1746 C C . PHE A 1 232 ? -12.758 -10.271 -3.484 1.00 98.25 232 PHE A C 1
ATOM 1748 O O . PHE A 1 232 ? -13.228 -10.541 -2.382 1.00 98.25 232 PHE A O 1
ATOM 1755 N N . VAL A 1 233 ? -13.411 -9.518 -4.366 1.00 98.19 233 VAL A N 1
ATOM 1756 C CA . VAL A 1 233 ? -14.762 -8.972 -4.163 1.00 98.19 233 VAL A CA 1
ATOM 1757 C C . VAL A 1 233 ? -15.636 -9.281 -5.385 1.00 98.19 233 VAL A C 1
ATOM 1759 O O . VAL A 1 233 ? -15.153 -9.140 -6.512 1.00 98.19 233 VAL A O 1
ATOM 1762 N N . PRO A 1 234 ? -16.906 -9.704 -5.209 1.00 97.69 234 PRO A N 1
ATOM 1763 C CA . PRO A 1 234 ? -17.820 -9.878 -6.335 1.00 97.69 234 PRO A CA 1
ATOM 1764 C C . PRO A 1 234 ? -17.965 -8.575 -7.132 1.00 97.69 234 PRO A C 1
ATOM 1766 O O . PRO A 1 234 ? -18.192 -7.524 -6.536 1.00 97.69 234 PRO A O 1
ATOM 1769 N N . GLU A 1 235 ? -17.884 -8.626 -8.466 1.00 95.12 235 GLU A N 1
ATOM 1770 C CA . GLU A 1 235 ? -17.957 -7.424 -9.327 1.00 95.12 235 GLU A CA 1
ATOM 1771 C C . GLU A 1 235 ? -19.203 -6.564 -9.048 1.00 95.12 235 GLU A C 1
ATOM 1773 O O . GLU A 1 235 ? -19.107 -5.342 -8.921 1.00 95.12 235 GLU A O 1
ATOM 1778 N N . GLY A 1 236 ? -20.366 -7.206 -8.890 1.00 94.75 236 GLY A N 1
ATOM 1779 C CA . GLY A 1 236 ? -21.620 -6.514 -8.582 1.00 94.75 236 GLY A CA 1
ATOM 1780 C C . GLY A 1 236 ? -21.584 -5.798 -7.230 1.00 94.75 236 GLY A C 1
ATOM 1781 O O . GLY A 1 236 ? -21.973 -4.634 -7.144 1.00 94.75 236 GLY A O 1
ATOM 1782 N N . LEU A 1 237 ? -21.040 -6.458 -6.201 1.00 95.25 237 LEU A N 1
ATOM 1783 C CA . LEU A 1 237 ? -20.891 -5.866 -4.872 1.00 95.25 237 LEU A CA 1
ATOM 1784 C C . LEU A 1 237 ? -19.872 -4.723 -4.890 1.00 95.25 237 LEU A C 1
ATOM 1786 O O . LEU A 1 237 ? -20.097 -3.699 -4.259 1.00 95.25 237 LEU A O 1
ATOM 1790 N N . LEU A 1 238 ? -18.771 -4.845 -5.637 1.00 95.50 238 LEU A N 1
ATOM 1791 C CA . LEU A 1 238 ? -17.802 -3.757 -5.777 1.00 95.50 238 LEU A CA 1
ATOM 1792 C C . LEU A 1 238 ? -18.449 -2.499 -6.371 1.00 95.50 238 LEU A C 1
ATOM 1794 O O . LEU A 1 238 ? -18.264 -1.401 -5.844 1.00 95.50 238 LEU A O 1
ATOM 1798 N N . ALA A 1 239 ? -19.232 -2.660 -7.439 1.00 93.75 239 ALA A N 1
ATOM 1799 C CA . ALA A 1 239 ? -19.955 -1.548 -8.039 1.00 93.75 239 ALA A CA 1
ATOM 1800 C C . ALA A 1 239 ? -20.959 -0.925 -7.050 1.00 93.75 239 ALA A C 1
ATOM 1802 O O . ALA A 1 239 ? -21.048 0.300 -6.966 1.00 93.75 239 ALA A O 1
ATOM 1803 N N . GLU A 1 240 ? -21.669 -1.743 -6.268 1.00 92.38 240 GLU A N 1
ATOM 1804 C CA . GLU A 1 240 ? -22.601 -1.292 -5.227 1.00 92.38 240 GLU A CA 1
ATOM 1805 C C . GLU A 1 240 ? -21.895 -0.509 -4.110 1.00 92.38 240 GLU A C 1
ATOM 1807 O O . GLU A 1 240 ? -22.310 0.604 -3.779 1.00 92.38 240 GLU A O 1
ATOM 1812 N N . LEU A 1 241 ? -20.785 -1.035 -3.577 1.00 91.75 241 LEU A N 1
ATOM 1813 C CA . LEU A 1 241 ? -19.993 -0.387 -2.524 1.00 91.75 241 LEU A CA 1
ATOM 1814 C C . LEU A 1 241 ? -19.570 1.031 -2.935 1.00 91.75 241 LEU A C 1
ATOM 1816 O O . LEU A 1 241 ? -19.566 1.946 -2.105 1.00 91.75 241 LEU A O 1
ATOM 1820 N N . LEU A 1 242 ? -19.278 1.222 -4.221 1.00 92.00 242 LEU A N 1
ATOM 1821 C CA . LEU A 1 242 ? -18.846 2.483 -4.821 1.00 92.00 242 LEU A CA 1
ATOM 1822 C C . LEU A 1 242 ? -20.002 3.349 -5.370 1.00 92.00 242 LEU A C 1
ATOM 1824 O O . LEU A 1 242 ? -19.749 4.362 -6.019 1.00 92.00 242 LEU A O 1
ATOM 1828 N N . GLY A 1 243 ? -21.264 2.982 -5.119 1.00 90.50 243 GLY A N 1
ATOM 1829 C CA . GLY A 1 243 ? -22.443 3.785 -5.474 1.00 90.50 243 GLY A CA 1
ATOM 1830 C C . GLY A 1 243 ? -22.944 3.631 -6.917 1.00 90.50 243 GLY A C 1
ATOM 1831 O O . GLY A 1 243 ? -23.744 4.441 -7.375 1.00 90.50 243 GLY A O 1
ATOM 1832 N N . GLY A 1 244 ? -22.482 2.622 -7.662 1.00 87.56 244 GLY A N 1
ATOM 1833 C CA . GLY A 1 244 ? -23.050 2.203 -8.955 1.00 87.56 244 GLY A CA 1
ATOM 1834 C C . GLY A 1 244 ? -22.775 3.107 -10.167 1.00 87.56 244 GLY A C 1
ATOM 1835 O O . GLY A 1 244 ? -23.160 2.758 -11.285 1.00 87.56 244 GLY A O 1
ATOM 1836 N N . GLY A 1 245 ? -22.099 4.246 -9.987 1.00 88.94 245 GLY A N 1
ATOM 1837 C CA . GLY A 1 245 ? -21.755 5.170 -11.074 1.00 88.94 245 GLY A CA 1
ATOM 1838 C C . GLY A 1 245 ? -20.726 4.616 -12.074 1.00 88.94 245 GLY A C 1
ATOM 1839 O O . GLY A 1 245 ? -20.140 3.552 -11.887 1.00 88.94 245 GLY A O 1
ATOM 1840 N N . ARG A 1 246 ? -20.420 5.373 -13.140 1.00 88.56 246 ARG A N 1
ATOM 1841 C CA . ARG A 1 246 ? -19.431 4.951 -14.161 1.00 88.56 246 ARG A CA 1
ATOM 1842 C C . ARG A 1 246 ? -18.044 4.657 -13.575 1.00 88.56 246 ARG A C 1
ATOM 1844 O O . ARG A 1 246 ? -17.346 3.778 -14.066 1.00 88.56 246 ARG A O 1
ATOM 1851 N N . ALA A 1 247 ? -17.617 5.403 -12.554 1.00 86.25 247 ALA A N 1
ATOM 1852 C CA . ALA A 1 247 ? -16.353 5.137 -11.865 1.00 86.25 247 ALA A CA 1
ATOM 1853 C C . ALA A 1 247 ? -16.387 3.791 -11.123 1.00 86.25 247 ALA A C 1
ATOM 1855 O O . ALA A 1 247 ? -15.448 3.014 -11.261 1.00 86.25 247 ALA A O 1
ATOM 1856 N N . ALA A 1 248 ? -17.496 3.491 -10.440 1.00 90.06 248 ALA A N 1
ATOM 1857 C CA . ALA A 1 248 ? -17.735 2.220 -9.761 1.00 90.06 248 ALA A CA 1
ATOM 1858 C C . ALA A 1 248 ? -17.735 1.030 -10.732 1.00 90.06 248 ALA A C 1
ATOM 1860 O O . ALA A 1 248 ? -17.083 0.027 -10.479 1.00 90.06 248 ALA A O 1
ATOM 1861 N N . GLN A 1 249 ? -18.398 1.169 -11.883 1.00 90.62 249 GLN A N 1
ATOM 1862 C CA . GLN A 1 249 ? -18.468 0.120 -12.912 1.00 90.62 249 GLN A CA 1
ATOM 1863 C C . GLN A 1 249 ? -17.118 -0.170 -13.581 1.00 90.62 249 GLN A C 1
ATOM 1865 O O . GLN A 1 249 ? -16.904 -1.261 -14.097 1.00 90.62 249 GLN A O 1
ATOM 1870 N N . ARG A 1 250 ? -16.209 0.811 -13.602 1.00 92.69 250 ARG A N 1
ATOM 1871 C CA . ARG A 1 250 ? -14.846 0.638 -14.125 1.00 92.69 250 ARG A CA 1
ATOM 1872 C C . ARG A 1 250 ? -13.863 0.154 -13.067 1.00 92.69 250 ARG A C 1
ATOM 1874 O O . ARG A 1 250 ? -12.726 -0.141 -13.429 1.00 92.69 250 ARG A O 1
ATOM 1881 N N . ALA A 1 251 ? -14.255 0.139 -11.794 1.00 95.06 251 ALA A N 1
ATOM 1882 C CA . ALA A 1 251 ? -13.361 -0.236 -10.717 1.00 95.06 251 ALA A CA 1
ATOM 1883 C C . ALA A 1 251 ? -13.005 -1.721 -10.832 1.00 95.06 251 ALA A C 1
ATOM 1885 O O . ALA A 1 251 ? -13.878 -2.581 -10.899 1.00 95.06 251 ALA A O 1
ATOM 1886 N N . THR A 1 252 ? -11.712 -2.014 -10.857 1.00 96.12 252 THR A N 1
ATOM 1887 C CA . THR A 1 252 ? -11.183 -3.379 -10.952 1.00 96.12 252 THR A CA 1
ATOM 1888 C C . THR A 1 252 ? -10.587 -3.848 -9.630 1.00 96.12 252 THR A C 1
ATOM 1890 O O . THR A 1 252 ? -10.476 -5.054 -9.403 1.00 96.12 252 THR A O 1
ATOM 1893 N N . ALA A 1 253 ? -10.243 -2.909 -8.744 1.00 96.50 253 ALA A N 1
ATOM 1894 C CA . ALA A 1 253 ? -9.770 -3.186 -7.399 1.00 96.50 253 ALA A CA 1
ATOM 1895 C C . ALA A 1 253 ? -10.009 -1.998 -6.456 1.00 96.50 253 ALA A C 1
ATOM 1897 O O . ALA A 1 253 ? -10.097 -0.844 -6.884 1.00 96.50 253 ALA A O 1
ATOM 1898 N N . VAL A 1 254 ? -10.062 -2.272 -5.155 1.00 95.19 254 VAL A N 1
ATOM 1899 C CA . VAL A 1 254 ? -10.131 -1.257 -4.095 1.00 95.19 254 VAL A CA 1
ATOM 1900 C C . VAL A 1 254 ? -9.149 -1.569 -2.981 1.00 95.19 254 VAL A C 1
ATOM 1902 O O . VAL A 1 254 ? -8.966 -2.723 -2.609 1.00 95.19 254 VAL A O 1
ATOM 1905 N N . GLN A 1 255 ? -8.538 -0.535 -2.415 1.00 94.38 255 GLN A N 1
ATOM 1906 C CA . GLN A 1 255 ? -7.791 -0.655 -1.171 1.00 94.38 255 GLN A CA 1
ATOM 1907 C C . GLN A 1 255 ? -8.755 -0.487 -0.003 1.00 94.38 255 GLN A C 1
ATOM 1909 O O . GLN A 1 255 ? -9.545 0.461 0.012 1.00 94.38 255 GLN A O 1
ATOM 1914 N N . VAL A 1 256 ? -8.689 -1.394 0.971 1.00 95.19 256 VAL A N 1
ATOM 1915 C CA . VAL A 1 256 ? -9.674 -1.447 2.052 1.00 95.19 256 VAL A CA 1
ATOM 1916 C C . VAL A 1 256 ? -9.068 -1.570 3.443 1.00 95.19 256 VAL A C 1
ATOM 1918 O O . VAL A 1 256 ? -7.941 -2.044 3.641 1.00 95.19 256 VAL A O 1
ATOM 1921 N N . ARG A 1 257 ? -9.865 -1.168 4.432 1.00 95.25 257 ARG A N 1
ATOM 1922 C CA . ARG A 1 257 ? -9.756 -1.592 5.829 1.00 95.25 257 ARG A CA 1
ATOM 1923 C C . ARG A 1 257 ? -11.071 -2.241 6.227 1.00 95.25 257 ARG A C 1
ATOM 1925 O O . ARG A 1 257 ? -12.127 -1.685 5.950 1.00 95.25 257 ARG A O 1
ATOM 1932 N N . LEU A 1 258 ? -11.004 -3.395 6.871 1.00 96.75 258 LEU A N 1
ATOM 1933 C CA . LEU A 1 258 ? -12.176 -4.088 7.393 1.00 96.75 258 LEU A CA 1
ATOM 1934 C C . LEU A 1 258 ? -12.030 -4.248 8.898 1.00 96.75 258 LEU A C 1
ATOM 1936 O O . LEU A 1 258 ? -10.989 -4.706 9.363 1.00 96.75 258 LEU A O 1
ATOM 1940 N N . PHE A 1 259 ? -13.090 -3.922 9.624 1.00 96.88 259 PHE A N 1
ATOM 1941 C CA . PHE A 1 259 ? -13.207 -4.109 11.064 1.00 96.88 259 PHE A CA 1
ATOM 1942 C C . PHE A 1 259 ? -14.451 -4.945 11.330 1.00 96.88 259 PHE A C 1
ATOM 1944 O O . PHE A 1 259 ? -15.563 -4.479 11.093 1.00 96.88 259 PHE A O 1
ATOM 1951 N N . ALA A 1 260 ? -14.280 -6.186 11.769 1.00 97.50 260 ALA A N 1
ATOM 1952 C CA . ALA A 1 260 ? -15.390 -7.100 12.011 1.00 97.50 260 ALA A CA 1
ATOM 1953 C C . ALA A 1 260 ? -15.104 -7.918 13.278 1.00 97.50 260 ALA A C 1
ATOM 1955 O O . ALA A 1 260 ? -14.179 -8.726 13.239 1.00 97.50 260 ALA A O 1
ATOM 1956 N N . PRO A 1 261 ? -15.870 -7.774 14.377 1.00 98.00 261 PRO A N 1
ATOM 1957 C CA . PRO A 1 261 ? -15.605 -8.487 15.628 1.00 98.00 261 PRO A CA 1
ATOM 1958 C C . PRO A 1 261 ? -15.442 -9.999 15.446 1.00 98.00 261 PRO A C 1
ATOM 1960 O O . PRO A 1 261 ? -14.501 -10.584 15.978 1.00 98.00 261 PRO A O 1
ATOM 1963 N N . ALA A 1 262 ? -16.294 -10.612 14.621 1.00 97.75 262 ALA A N 1
ATOM 1964 C CA . ALA A 1 262 ? -16.260 -12.044 14.334 1.00 97.75 262 ALA A CA 1
ATOM 1965 C C . ALA A 1 262 ? -15.057 -12.516 13.491 1.00 97.75 262 ALA A C 1
ATOM 1967 O O . ALA A 1 262 ? -14.725 -13.700 13.512 1.00 97.75 262 ALA A O 1
ATOM 1968 N N . LEU A 1 263 ? -14.397 -11.628 12.736 1.00 97.69 263 LEU A N 1
ATOM 1969 C CA . LEU A 1 263 ? -13.346 -12.004 11.772 1.00 97.69 263 LEU A CA 1
ATOM 1970 C C . LEU A 1 263 ? -11.967 -11.411 12.111 1.00 97.69 263 LEU A C 1
ATOM 1972 O O . LEU A 1 263 ? -10.938 -11.995 11.760 1.00 97.69 263 LEU A O 1
ATOM 1976 N N . GLY A 1 264 ? -11.941 -10.267 12.793 1.00 97.31 264 GLY A N 1
ATOM 1977 C CA . GLY A 1 264 ? -10.762 -9.470 13.114 1.00 97.31 264 GLY A CA 1
ATOM 1978 C C . GLY A 1 264 ? -10.646 -8.189 12.282 1.00 97.31 264 GLY A C 1
ATOM 1979 O O . GLY A 1 264 ? -11.621 -7.677 11.725 1.00 97.31 264 GLY A O 1
ATOM 1980 N N . VAL A 1 265 ? -9.421 -7.661 12.195 1.00 97.69 265 VAL A N 1
ATOM 1981 C CA . VAL A 1 265 ? -9.106 -6.466 11.390 1.00 97.69 265 VAL A CA 1
ATOM 1982 C C . VAL A 1 265 ? -8.286 -6.856 10.178 1.00 97.69 265 VAL A C 1
ATOM 1984 O O . VAL A 1 265 ? -7.246 -7.501 10.325 1.00 97.69 265 VAL A O 1
ATOM 1987 N N . PHE A 1 266 ? -8.701 -6.408 8.995 1.00 97.31 266 PHE A N 1
ATOM 1988 C CA . PHE A 1 266 ? -8.007 -6.677 7.738 1.00 97.31 266 PHE A CA 1
ATOM 1989 C C . PHE A 1 266 ? -7.567 -5.386 7.042 1.00 97.31 266 PHE A C 1
ATOM 1991 O O . PHE A 1 266 ? -8.240 -4.355 7.097 1.00 97.31 266 PHE A O 1
ATOM 1998 N N . LYS A 1 267 ? -6.425 -5.462 6.356 1.00 95.25 267 LYS A N 1
ATOM 1999 C CA . LYS A 1 267 ? -5.893 -4.440 5.446 1.00 95.25 267 LYS A CA 1
ATOM 2000 C C . LYS A 1 267 ? -5.404 -5.131 4.181 1.00 95.25 267 LYS A C 1
ATOM 2002 O O . LYS A 1 267 ? -4.653 -6.099 4.287 1.00 95.25 267 LYS A O 1
ATOM 2007 N N . GLY A 1 268 ? -5.762 -4.581 3.027 1.00 95.31 268 GLY A N 1
ATOM 2008 C CA . GLY A 1 268 ? -5.227 -5.041 1.754 1.00 95.31 268 GLY A CA 1
ATOM 2009 C C . GLY A 1 268 ? -5.930 -4.437 0.544 1.00 95.31 268 GLY A C 1
ATOM 2010 O O . GLY A 1 268 ? -6.659 -3.445 0.664 1.00 95.31 268 GLY A O 1
ATOM 2011 N N . ILE A 1 269 ? -5.745 -5.092 -0.597 1.00 96.62 269 ILE A N 1
ATOM 2012 C CA . ILE A 1 269 ? -6.474 -4.853 -1.842 1.00 96.62 269 ILE A CA 1
ATOM 2013 C C . ILE A 1 269 ? -7.574 -5.910 -2.003 1.00 96.62 269 ILE A C 1
ATOM 2015 O O . ILE A 1 269 ? -7.343 -7.088 -1.758 1.00 96.62 269 ILE A O 1
ATOM 2019 N N . LEU A 1 270 ? -8.765 -5.514 -2.446 1.00 97.62 270 LEU A N 1
ATOM 2020 C CA . LEU A 1 270 ? -9.780 -6.431 -2.967 1.00 97.62 270 LEU A CA 1
ATOM 2021 C C . LEU A 1 270 ? -9.867 -6.255 -4.480 1.00 97.62 270 LEU A C 1
ATOM 2023 O O . LEU A 1 270 ? -10.269 -5.190 -4.950 1.00 97.62 270 LEU A O 1
ATOM 2027 N N . ALA A 1 271 ? -9.495 -7.288 -5.232 1.00 97.50 271 ALA A N 1
ATOM 2028 C CA . ALA A 1 271 ? -9.635 -7.320 -6.682 1.00 97.50 271 ALA A CA 1
ATOM 2029 C C . ALA A 1 271 ? -11.012 -7.870 -7.079 1.00 97.50 271 ALA A C 1
ATOM 2031 O O . ALA A 1 271 ? -11.518 -8.826 -6.488 1.00 97.50 271 ALA A O 1
ATOM 2032 N N . ALA A 1 272 ? -11.633 -7.269 -8.088 1.00 97.44 272 ALA A N 1
ATOM 2033 C CA . ALA A 1 272 ? -12.915 -7.725 -8.602 1.00 97.44 272 ALA A CA 1
ATOM 2034 C C . ALA A 1 272 ? -12.772 -9.127 -9.219 1.00 97.44 272 ALA A C 1
ATOM 2036 O O . ALA A 1 272 ? -11.860 -9.346 -10.022 1.00 97.44 272 ALA A O 1
ATOM 2037 N N . ARG A 1 273 ? -13.659 -10.059 -8.859 1.00 96.75 273 ARG A N 1
ATOM 2038 C CA . ARG A 1 273 ? -13.657 -11.445 -9.352 1.00 96.75 273 ARG A CA 1
ATOM 2039 C C . ARG A 1 273 ? -15.068 -11.882 -9.741 1.00 96.75 273 ARG A C 1
ATOM 2041 O O . ARG A 1 273 ? -16.033 -11.605 -9.023 1.00 96.75 273 ARG A O 1
ATOM 2048 N N . ARG A 1 274 ? -15.191 -12.579 -10.875 1.00 95.50 274 ARG A N 1
ATOM 2049 C CA . ARG A 1 274 ? -16.465 -13.138 -11.354 1.00 95.50 274 ARG A CA 1
ATOM 2050 C C . ARG A 1 274 ? -16.761 -14.474 -10.678 1.00 95.50 274 ARG A C 1
ATOM 2052 O O . ARG A 1 274 ? -15.860 -15.197 -10.272 1.00 95.50 274 ARG A O 1
ATOM 2059 N N . GLY A 1 275 ? -18.045 -14.804 -10.556 1.00 95.06 275 GLY A N 1
ATOM 2060 C CA . GLY A 1 275 ? -18.489 -16.120 -10.080 1.00 95.06 275 GLY A CA 1
ATOM 2061 C C . GLY A 1 275 ? -18.369 -16.370 -8.572 1.00 95.06 275 GLY A C 1
ATOM 2062 O O . GLY A 1 275 ? -18.720 -17.457 -8.126 1.00 95.06 275 GLY A O 1
ATOM 2063 N N . ILE A 1 276 ? -17.929 -15.387 -7.781 1.00 97.50 276 ILE A N 1
ATOM 2064 C CA . ILE A 1 276 ? -17.951 -15.452 -6.312 1.00 97.50 276 ILE A CA 1
ATOM 2065 C C . ILE A 1 276 ? -19.158 -14.694 -5.748 1.00 97.50 276 ILE A C 1
ATOM 2067 O O . ILE A 1 276 ? -19.612 -13.710 -6.332 1.00 97.50 276 ILE A O 1
ATOM 2071 N N . SER A 1 277 ? -19.674 -15.140 -4.602 1.00 97.31 277 SER A N 1
ATOM 2072 C CA . SER A 1 277 ? -20.841 -14.537 -3.935 1.00 97.31 277 SER A CA 1
ATOM 2073 C C . SER A 1 277 ? -20.499 -13.761 -2.661 1.00 97.31 277 SER A C 1
ATOM 2075 O O . SER A 1 277 ? -21.360 -13.075 -2.119 1.00 97.31 277 SER A O 1
ATOM 2077 N N . ARG A 1 278 ? -19.264 -13.883 -2.162 1.00 98.31 278 ARG A N 1
ATOM 2078 C CA . ARG A 1 278 ? -18.775 -13.266 -0.921 1.00 98.31 278 ARG A CA 1
ATOM 2079 C C . ARG A 1 278 ? -17.423 -12.608 -1.150 1.00 98.31 278 ARG A C 1
ATOM 2081 O O . ARG A 1 278 ? -16.703 -12.980 -2.071 1.00 98.31 278 ARG A O 1
ATOM 2088 N N . ILE A 1 279 ? -17.079 -11.643 -0.307 1.00 98.56 279 ILE A N 1
ATOM 2089 C CA . ILE A 1 279 ? -15.736 -11.070 -0.229 1.00 98.56 279 ILE A CA 1
ATOM 2090 C C . ILE A 1 279 ? -14.797 -12.130 0.346 1.00 98.56 279 ILE A C 1
ATOM 2092 O O . ILE A 1 279 ? -15.021 -12.626 1.445 1.00 98.56 279 ILE A O 1
ATOM 2096 N N . GLN A 1 280 ? -13.734 -12.453 -0.379 1.00 98.44 280 GLN A N 1
ATOM 2097 C CA . GLN A 1 280 ? -12.763 -13.469 0.007 1.00 98.44 280 GLN A CA 1
ATOM 2098 C C . GLN A 1 280 ? -11.530 -12.814 0.629 1.00 98.44 280 GLN A C 1
ATOM 2100 O O . GLN A 1 280 ? -10.902 -11.958 0.004 1.00 98.44 280 GLN A O 1
ATOM 2105 N N . LEU A 1 281 ? -11.188 -13.211 1.855 1.00 98.19 281 LEU A N 1
ATOM 2106 C CA . LEU A 1 281 ? -10.112 -12.625 2.653 1.00 98.19 281 LEU A CA 1
ATOM 2107 C C . LEU A 1 281 ? -9.032 -13.675 2.965 1.00 98.19 281 LEU A C 1
ATOM 2109 O O . LEU A 1 281 ? -9.306 -14.608 3.724 1.00 98.19 281 LEU A O 1
ATOM 2113 N N . PRO A 1 282 ? -7.806 -13.535 2.436 1.00 97.19 282 PRO A N 1
ATOM 2114 C CA . PRO A 1 282 ? -6.692 -14.399 2.805 1.00 97.19 282 PRO A CA 1
ATOM 2115 C C . PRO A 1 282 ? -6.069 -14.023 4.164 1.00 97.19 282 PRO A C 1
ATOM 2117 O O . PRO A 1 282 ? -6.259 -12.901 4.661 1.00 97.19 282 PRO A O 1
ATOM 2120 N N . PRO A 1 283 ? -5.267 -14.919 4.773 1.00 96.00 283 PRO A N 1
ATOM 2121 C CA . PRO A 1 283 ? -4.664 -14.694 6.084 1.00 96.00 283 PRO A CA 1
ATOM 2122 C C . PRO A 1 283 ? -3.687 -13.514 6.120 1.00 96.00 283 PRO A C 1
ATOM 2124 O O . PRO A 1 283 ? -3.673 -12.787 7.114 1.00 96.00 283 PRO A O 1
ATOM 2127 N N . SER A 1 284 ? -2.918 -13.266 5.052 1.00 94.50 284 SER A N 1
ATOM 2128 C CA . SER A 1 284 ? -1.977 -12.133 4.954 1.00 94.50 284 SER A CA 1
ATOM 2129 C C . SER A 1 284 ? -2.636 -10.758 5.126 1.00 94.50 284 SER A C 1
ATOM 2131 O O . SER A 1 284 ? -2.008 -9.807 5.614 1.00 94.50 284 SER A O 1
ATOM 2133 N N . MET A 1 285 ? -3.922 -10.628 4.781 1.00 95.81 285 MET A N 1
ATOM 2134 C CA . MET A 1 285 ? -4.683 -9.396 4.998 1.00 95.81 285 MET A CA 1
ATOM 2135 C C . MET A 1 285 ? -5.028 -9.178 6.474 1.00 95.81 285 MET A C 1
ATOM 2137 O O . MET A 1 285 ? -5.190 -8.027 6.888 1.00 95.81 285 MET A O 1
ATOM 2141 N N . ARG A 1 286 ? -5.123 -10.240 7.285 1.00 97.12 286 ARG A N 1
ATOM 2142 C CA . ARG A 1 286 ? -5.535 -10.162 8.691 1.00 97.12 286 ARG A CA 1
ATOM 2143 C C . ARG A 1 286 ? -4.416 -9.583 9.551 1.00 97.12 286 ARG A C 1
ATOM 2145 O O . ARG A 1 286 ? -3.338 -10.151 9.698 1.00 97.12 286 ARG A O 1
ATOM 2152 N N . LYS A 1 287 ? -4.671 -8.418 10.138 1.00 95.38 287 LYS A N 1
ATOM 2153 C CA . LYS A 1 287 ? -3.717 -7.665 10.963 1.00 95.38 287 LYS A CA 1
ATOM 2154 C C . LYS A 1 287 ? -3.971 -7.830 12.462 1.00 95.38 287 LYS A C 1
ATOM 2156 O O . LYS A 1 287 ? -3.015 -7.668 13.224 1.00 95.38 287 LYS A O 1
ATOM 2161 N N . LEU A 1 288 ? -5.211 -8.151 12.843 1.00 96.25 288 LEU A N 1
ATOM 2162 C CA . LEU A 1 288 ? -5.635 -8.542 14.190 1.00 96.25 288 LEU A CA 1
ATOM 2163 C C . LEU A 1 288 ? -6.617 -9.726 14.113 1.00 96.25 288 LEU A C 1
ATOM 2165 O O . LEU A 1 288 ? -7.420 -9.760 13.176 1.00 96.25 288 LEU A O 1
ATOM 2169 N N . PRO A 1 289 ? -6.573 -10.670 15.068 1.00 96.75 289 PRO A N 1
ATOM 2170 C CA . PRO A 1 289 ? -7.544 -11.757 15.167 1.00 96.75 289 PRO A CA 1
ATOM 2171 C C . PRO A 1 289 ? -8.950 -11.271 15.581 1.00 96.75 289 PRO A C 1
ATOM 2173 O O . PRO A 1 289 ? -9.102 -10.113 15.989 1.00 96.75 289 PRO A O 1
ATOM 2176 N N . PRO A 1 290 ? -9.980 -12.139 15.467 1.00 97.94 290 PRO A N 1
ATOM 2177 C CA . PRO A 1 290 ? -11.325 -11.869 15.978 1.00 97.94 290 PRO A CA 1
ATOM 2178 C C . PRO A 1 290 ? -11.329 -11.397 17.432 1.00 97.94 290 PRO A C 1
ATOM 2180 O O . PRO A 1 290 ? -10.459 -11.769 18.216 1.00 97.94 290 PRO A O 1
ATOM 2183 N N . SER A 1 291 ? -12.326 -10.595 17.797 1.00 97.75 291 SER A N 1
ATOM 2184 C CA . SER A 1 291 ? -12.518 -10.122 19.166 1.00 97.75 291 SER A CA 1
ATOM 2185 C C . SER A 1 291 ? -12.756 -11.286 20.125 1.00 97.75 291 SER A C 1
ATOM 2187 O O . SER A 1 291 ? -13.688 -12.063 19.939 1.00 97.75 291 SER A O 1
ATOM 2189 N N . ALA A 1 292 ? -11.979 -11.356 21.207 1.00 95.44 292 ALA A N 1
ATOM 2190 C CA . ALA A 1 292 ? -12.269 -12.264 22.315 1.00 95.44 292 ALA A CA 1
ATOM 2191 C C . ALA A 1 292 ? -13.504 -11.821 23.126 1.00 95.44 292 ALA A C 1
ATOM 2193 O O . ALA A 1 292 ? -14.191 -12.654 23.711 1.00 95.44 292 ALA A O 1
ATOM 2194 N N . ALA A 1 293 ? -13.802 -10.517 23.146 1.00 95.25 293 ALA A N 1
ATOM 2195 C CA . ALA A 1 293 ? -14.908 -9.943 23.909 1.00 95.25 293 ALA A CA 1
ATOM 2196 C C . ALA A 1 293 ? -16.265 -10.058 23.194 1.00 95.25 293 ALA A C 1
ATOM 2198 O O . ALA A 1 293 ? -17.304 -10.062 23.850 1.00 95.25 293 ALA A O 1
ATOM 2199 N N . ASN A 1 294 ? -16.271 -10.113 21.858 1.00 93.75 294 ASN A N 1
ATOM 2200 C CA . ASN A 1 294 ? -17.491 -9.978 21.064 1.00 93.75 294 ASN A CA 1
ATOM 2201 C C . ASN A 1 294 ? -17.451 -10.766 19.737 1.00 93.75 294 ASN A C 1
ATOM 2203 O O . ASN A 1 294 ? -17.913 -10.290 18.702 1.00 93.75 294 ASN A O 1
ATOM 2207 N N . ALA A 1 295 ? -16.905 -11.986 19.750 1.00 92.75 295 ALA A N 1
ATOM 2208 C CA . ALA A 1 295 ? -16.770 -12.828 18.552 1.00 92.75 295 ALA A CA 1
ATOM 2209 C C . ALA A 1 295 ? -18.103 -13.162 17.848 1.00 92.75 295 ALA A C 1
ATOM 2211 O O . ALA A 1 295 ? -18.105 -13.504 16.670 1.00 92.75 295 ALA A O 1
ATOM 2212 N N . ALA A 1 296 ? -19.232 -13.095 18.561 1.00 94.69 296 ALA A N 1
ATOM 2213 C CA . ALA A 1 296 ? -20.556 -13.389 18.010 1.00 94.69 296 ALA A CA 1
ATOM 2214 C C . ALA A 1 296 ? -21.186 -12.199 17.263 1.00 94.69 296 ALA A C 1
ATOM 2216 O O . ALA A 1 296 ? -22.207 -12.365 16.595 1.00 94.69 296 ALA A O 1
ATOM 2217 N N . ASP A 1 297 ? -20.611 -10.998 17.376 1.00 96.06 297 ASP A N 1
ATOM 2218 C CA . ASP A 1 297 ? -21.118 -9.821 16.682 1.00 96.06 297 ASP A CA 1
ATOM 2219 C C . ASP A 1 297 ? -20.774 -9.895 15.196 1.00 96.06 297 ASP A C 1
ATOM 2221 O O . ASP A 1 297 ? -19.633 -9.717 14.762 1.00 96.06 297 ASP A O 1
ATOM 2225 N N . GLY A 1 298 ? -21.812 -10.176 14.413 1.00 96.31 298 GLY A N 1
ATOM 2226 C CA . GLY A 1 298 ? -21.724 -10.301 12.973 1.00 96.31 298 GLY A CA 1
ATOM 2227 C C . GLY A 1 298 ? -21.570 -8.973 12.239 1.00 96.31 298 GLY A C 1
ATOM 2228 O O . GLY A 1 298 ? -21.511 -9.020 11.017 1.00 96.31 298 GLY A O 1
ATOM 2229 N N . ARG A 1 299 ? -21.531 -7.808 12.899 1.00 96.50 299 ARG A N 1
ATOM 2230 C CA . ARG A 1 299 ? -21.324 -6.519 12.219 1.00 96.50 299 ARG A CA 1
ATOM 2231 C C . ARG A 1 299 ? -19.933 -6.437 11.595 1.00 96.50 299 ARG A C 1
ATOM 2233 O O . ARG A 1 299 ? -18.954 -6.961 12.114 1.00 96.50 299 ARG A O 1
ATOM 2240 N N . ALA A 1 300 ? -19.835 -5.722 10.486 1.00 96.62 300 ALA A N 1
ATOM 2241 C CA . ALA A 1 300 ? -18.578 -5.447 9.814 1.00 96.62 300 ALA A CA 1
ATOM 2242 C C . ALA A 1 300 ? -18.585 -4.023 9.254 1.00 96.62 300 ALA A C 1
ATOM 2244 O O . ALA A 1 300 ? -19.568 -3.590 8.660 1.00 96.62 300 ALA A O 1
ATOM 2245 N N . LEU A 1 301 ? -17.480 -3.302 9.418 1.00 95.44 301 LEU A N 1
ATOM 2246 C CA . LEU A 1 301 ? -17.261 -1.991 8.815 1.00 95.44 301 LEU A CA 1
ATOM 2247 C C . LEU A 1 301 ? -16.167 -2.103 7.761 1.00 95.44 301 LEU A C 1
ATOM 2249 O O . LEU A 1 301 ? -15.008 -2.362 8.088 1.00 95.44 301 LEU A O 1
ATOM 2253 N N . LEU A 1 302 ? -16.540 -1.896 6.500 1.00 95.69 302 LEU A N 1
ATOM 2254 C CA . LEU A 1 302 ? -15.618 -1.863 5.371 1.00 95.69 302 LEU A CA 1
ATOM 2255 C C . LEU A 1 302 ? -15.371 -0.412 4.951 1.00 95.69 302 LEU A C 1
ATOM 2257 O O . LEU A 1 302 ? -16.281 0.287 4.510 1.00 95.69 302 LEU A O 1
ATOM 2261 N N . LEU A 1 303 ? -14.128 0.039 5.066 1.00 93.56 303 LEU A N 1
ATOM 2262 C CA . LEU A 1 303 ? -13.679 1.347 4.611 1.00 93.56 303 LEU A CA 1
ATOM 2263 C C . LEU A 1 303 ? -12.926 1.172 3.298 1.00 93.56 303 LEU A C 1
ATOM 2265 O O . LEU A 1 303 ? -11.916 0.468 3.259 1.00 93.56 303 LEU A O 1
ATOM 2269 N N . VAL A 1 304 ? -13.380 1.845 2.242 1.00 93.12 304 VAL A N 1
ATOM 2270 C CA . VAL A 1 304 ? -12.646 1.940 0.978 1.00 93.12 304 VAL A CA 1
ATOM 2271 C C . VAL A 1 304 ? -11.738 3.162 1.041 1.00 93.12 304 VAL A C 1
ATOM 2273 O O . VAL A 1 304 ? -12.207 4.297 1.063 1.00 93.12 304 VAL A O 1
ATOM 2276 N N . THR A 1 305 ? -10.427 2.934 1.093 1.00 89.94 305 THR A N 1
ATOM 2277 C CA . THR A 1 305 ? -9.435 4.014 1.184 1.00 89.94 305 THR A CA 1
ATOM 2278 C C . THR A 1 305 ? -9.008 4.502 -0.196 1.00 89.94 305 THR A C 1
ATOM 2280 O O . THR A 1 305 ? -8.683 5.677 -0.347 1.00 89.94 305 THR A O 1
ATOM 2283 N N . ARG A 1 306 ? -9.006 3.624 -1.214 1.00 90.31 306 ARG A N 1
ATOM 2284 C CA . ARG A 1 306 ? -8.682 3.964 -2.615 1.00 90.31 306 ARG A CA 1
ATOM 2285 C C . ARG A 1 306 ? -9.424 3.076 -3.607 1.00 90.31 306 ARG A C 1
ATOM 2287 O O . ARG A 1 306 ? -9.738 1.928 -3.302 1.00 90.31 306 ARG A O 1
ATOM 2294 N N . VAL A 1 307 ? -9.627 3.601 -4.814 1.00 92.81 307 VAL A N 1
ATOM 2295 C CA . VAL A 1 307 ? -10.280 2.920 -5.941 1.00 92.81 307 VAL A CA 1
ATOM 2296 C C . VAL A 1 307 ? -9.324 2.863 -7.133 1.00 92.81 307 VAL A C 1
ATOM 2298 O O . VAL A 1 307 ? -8.656 3.851 -7.448 1.00 92.81 307 VAL A O 1
ATOM 2301 N N . HIS A 1 308 ? -9.269 1.714 -7.804 1.00 94.25 308 HIS A N 1
ATOM 2302 C CA . HIS A 1 308 ? -8.466 1.474 -9.000 1.00 94.25 308 HIS A CA 1
ATOM 2303 C C . HIS A 1 308 ? -9.362 1.013 -10.160 1.00 94.25 308 HIS A C 1
ATOM 2305 O O . HIS A 1 308 ? -10.300 0.257 -9.914 1.00 94.25 308 HIS A O 1
ATOM 2311 N N . PRO A 1 309 ? -9.097 1.432 -11.412 1.00 94.75 309 PRO A N 1
ATOM 2312 C CA . PRO A 1 309 ? -7.968 2.249 -11.862 1.00 94.75 309 PRO A CA 1
ATOM 2313 C C . PRO A 1 309 ? -8.082 3.720 -11.432 1.00 94.75 309 PRO A C 1
ATOM 2315 O O . PRO A 1 309 ? -9.168 4.292 -11.384 1.00 94.75 309 PRO A O 1
ATOM 2318 N N . SER A 1 310 ? -6.944 4.368 -11.164 1.00 91.12 310 SER A N 1
ATOM 2319 C CA . SER A 1 310 ? -6.919 5.818 -10.921 1.00 91.12 310 SER A CA 1
ATOM 2320 C C . SER A 1 310 ? -7.189 6.605 -12.212 1.00 91.12 310 SER A C 1
ATOM 2322 O O . SER A 1 310 ? -6.967 6.098 -13.314 1.00 91.12 310 SER A O 1
ATOM 2324 N N . ARG A 1 311 ? -7.587 7.884 -12.107 1.00 90.44 311 ARG A N 1
ATOM 2325 C CA . ARG A 1 311 ? -7.760 8.773 -13.279 1.00 90.44 311 ARG A CA 1
ATOM 2326 C C . ARG A 1 311 ? -6.504 8.819 -14.158 1.00 90.44 311 ARG A C 1
ATOM 2328 O O . ARG A 1 311 ? -6.596 8.698 -15.377 1.00 90.44 311 ARG A O 1
ATOM 2335 N N . THR A 1 312 ? -5.327 8.909 -13.538 1.00 90.56 312 THR A N 1
ATOM 2336 C CA . THR A 1 312 ? -4.027 8.844 -14.227 1.00 90.56 312 THR A CA 1
ATOM 2337 C C . THR A 1 312 ? -3.847 7.524 -14.974 1.00 90.56 312 THR A C 1
ATOM 2339 O O . THR A 1 312 ? -3.440 7.535 -16.134 1.00 90.56 312 THR A O 1
ATOM 2342 N N . SER A 1 313 ? -4.196 6.396 -14.350 1.00 92.75 313 SER A N 1
ATOM 2343 C CA . SER A 1 313 ? -4.109 5.077 -14.990 1.00 92.75 313 SER A CA 1
ATOM 2344 C C . SER A 1 313 ? -5.029 4.978 -16.202 1.00 92.75 313 SER A C 1
ATOM 2346 O O . SER A 1 313 ? -4.603 4.510 -17.250 1.00 92.75 313 SER A O 1
ATOM 2348 N N . LEU A 1 314 ? -6.252 5.509 -16.115 1.00 93.56 314 LEU A N 1
ATOM 2349 C CA . LEU A 1 314 ? -7.186 5.541 -17.243 1.00 93.56 314 LEU A CA 1
ATOM 2350 C C . LEU A 1 314 ? -6.646 6.349 -18.434 1.00 93.56 314 LEU A C 1
ATOM 2352 O O . LEU A 1 314 ? -6.796 5.919 -19.579 1.00 93.56 314 LEU A O 1
ATOM 2356 N N . GLN A 1 315 ? -5.992 7.493 -18.191 1.00 94.19 315 GLN A N 1
ATOM 2357 C CA . GLN A 1 315 ? -5.344 8.268 -19.261 1.00 94.19 315 GLN A CA 1
ATOM 2358 C C . GLN A 1 315 ? -4.146 7.515 -19.853 1.00 94.19 315 GLN A C 1
ATOM 2360 O O . GLN A 1 315 ? -3.996 7.467 -21.073 1.00 94.19 315 GLN A O 1
ATOM 2365 N N . MET A 1 316 ? -3.338 6.854 -19.019 1.00 93.62 316 MET A N 1
ATOM 2366 C CA . MET A 1 316 ? -2.254 5.994 -19.502 1.00 93.62 316 MET A CA 1
ATOM 2367 C C . MET A 1 316 ? -2.773 4.791 -20.299 1.00 93.62 316 MET A C 1
ATOM 2369 O O . MET A 1 316 ? -2.158 4.410 -21.289 1.00 93.62 316 MET A O 1
ATOM 2373 N N . GLY A 1 317 ? -3.938 4.250 -19.945 1.00 92.44 317 GLY A N 1
ATOM 2374 C CA . GLY A 1 317 ? -4.612 3.187 -20.688 1.00 92.44 317 GLY A CA 1
ATOM 2375 C C . GLY A 1 317 ? -5.119 3.620 -22.064 1.00 92.44 317 GLY A C 1
ATOM 2376 O O . GLY A 1 317 ? -5.284 2.789 -22.954 1.00 92.44 317 GLY A O 1
ATOM 2377 N N . LYS A 1 318 ? -5.364 4.919 -22.287 1.00 92.81 318 LYS A N 1
ATOM 2378 C CA . LYS A 1 318 ? -5.569 5.442 -23.647 1.00 92.81 318 LYS A CA 1
ATOM 2379 C C . LYS A 1 318 ? -4.267 5.331 -24.437 1.00 92.81 318 LYS A C 1
ATOM 2381 O O . LYS A 1 318 ? -4.269 4.727 -25.507 1.00 92.81 318 LYS A O 1
ATOM 2386 N N . LEU A 1 319 ? -3.153 5.800 -23.864 1.00 89.00 319 LEU A N 1
ATOM 2387 C CA . LEU A 1 319 ? -1.837 5.735 -24.506 1.00 89.00 319 LEU A CA 1
ATOM 2388 C C . LEU A 1 319 ? -1.417 4.289 -24.818 1.00 89.00 319 LEU A C 1
ATOM 2390 O O . LEU A 1 319 ? -0.924 4.021 -25.912 1.00 89.00 319 LEU A O 1
ATOM 2394 N N . ALA A 1 320 ? -1.660 3.358 -23.891 1.00 90.44 320 ALA A N 1
ATOM 2395 C CA . ALA A 1 320 ? -1.395 1.927 -24.061 1.00 90.44 320 ALA A CA 1
ATOM 2396 C C . ALA A 1 320 ? -2.166 1.307 -25.241 1.00 90.44 320 ALA A C 1
ATOM 2398 O O . ALA A 1 320 ? -1.673 0.369 -25.858 1.00 90.44 320 ALA A O 1
ATOM 2399 N N . ARG A 1 321 ? -3.316 1.887 -25.608 1.00 89.88 321 ARG A N 1
ATOM 2400 C CA . ARG A 1 321 ? -4.133 1.512 -26.776 1.00 89.88 321 ARG A CA 1
ATOM 2401 C C . ARG A 1 321 ? -3.865 2.362 -28.019 1.00 89.88 321 ARG A C 1
ATOM 2403 O O . ARG A 1 321 ? -4.594 2.312 -29.003 1.00 89.88 321 ARG A O 1
ATOM 2410 N N . GLY A 1 322 ? -2.835 3.210 -27.983 1.00 87.56 322 GLY A N 1
ATOM 2411 C CA . GLY A 1 322 ? -2.519 4.137 -29.072 1.00 87.56 322 GLY A CA 1
ATOM 2412 C C . GLY A 1 322 ? -3.475 5.323 -29.211 1.00 87.56 322 GLY A C 1
ATOM 2413 O O . GLY A 1 322 ? -3.409 6.027 -30.214 1.00 87.56 322 GLY A O 1
ATOM 2414 N N . VAL A 1 323 ? -4.334 5.565 -28.221 1.00 91.38 323 VAL A N 1
ATOM 2415 C CA . VAL A 1 323 ? -5.232 6.722 -28.163 1.00 91.38 323 VAL A CA 1
ATOM 2416 C C . VAL A 1 323 ? -4.550 7.837 -27.359 1.00 91.38 323 VAL A C 1
ATOM 2418 O O . VAL A 1 323 ? -4.055 7.578 -26.259 1.00 91.38 323 VAL A O 1
ATOM 2421 N N . PRO A 1 324 ? -4.501 9.089 -27.845 1.00 88.62 324 PRO A N 1
ATOM 2422 C CA . PRO A 1 324 ? -3.925 10.179 -27.065 1.00 88.62 324 PRO A CA 1
ATOM 2423 C C . PRO A 1 324 ? -4.734 10.415 -25.771 1.00 88.62 324 PRO A C 1
ATOM 2425 O O . PRO A 1 324 ? -5.967 10.318 -25.781 1.00 88.62 324 PRO A O 1
ATOM 2428 N N . PRO A 1 325 ? -4.080 10.718 -24.635 1.00 91.88 325 PRO A N 1
ATOM 2429 C CA . PRO A 1 325 ? -4.788 11.148 -23.433 1.00 91.88 325 PRO A CA 1
ATOM 2430 C C . PRO A 1 325 ? -5.386 12.550 -23.622 1.00 91.88 325 PRO A C 1
ATOM 2432 O O . PRO A 1 325 ? -5.170 13.202 -24.642 1.00 91.88 325 PRO A O 1
ATOM 2435 N N . CYS A 1 326 ? -6.156 13.029 -22.640 1.00 91.06 326 CYS A N 1
ATOM 2436 C CA . CYS A 1 326 ? -6.698 14.388 -22.708 1.00 91.06 326 CYS A CA 1
ATOM 2437 C C . CYS A 1 326 ? -5.588 15.457 -22.743 1.00 91.06 326 CYS A C 1
ATOM 2439 O O . CYS A 1 326 ? -4.498 15.268 -22.200 1.00 91.06 326 CYS A O 1
ATOM 2441 N N . ALA A 1 327 ? -5.888 16.619 -23.332 1.00 87.50 327 ALA A N 1
ATOM 2442 C CA . ALA A 1 327 ? -4.915 17.696 -23.530 1.00 87.50 327 ALA A CA 1
ATOM 2443 C C . ALA A 1 327 ? -4.314 18.240 -22.218 1.00 87.50 327 ALA A C 1
ATOM 2445 O O . ALA A 1 327 ? -3.163 18.683 -22.191 1.00 87.50 327 ALA A O 1
ATOM 2446 N N . SER A 1 328 ? -5.071 18.188 -21.118 1.00 87.25 328 SER A N 1
ATOM 2447 C CA . SER A 1 328 ? -4.630 18.596 -19.779 1.00 87.25 328 SER A CA 1
ATOM 2448 C C . SER A 1 328 ? -3.772 17.546 -19.073 1.00 87.25 328 SER A C 1
ATOM 2450 O O . SER A 1 328 ? -3.112 17.867 -18.087 1.00 87.25 328 SER A O 1
ATOM 2452 N N . PHE A 1 329 ? -3.717 16.308 -19.576 1.00 89.88 329 PHE A N 1
ATOM 2453 C CA . PHE A 1 329 ? -2.946 15.247 -18.947 1.00 89.88 329 PHE A CA 1
ATOM 2454 C C . PHE A 1 329 ? -1.455 15.593 -18.914 1.00 89.88 329 PHE A C 1
ATOM 2456 O O . PHE A 1 329 ? -0.855 16.005 -19.914 1.00 89.88 329 PHE A O 1
ATOM 2463 N N . ARG A 1 330 ? -0.838 15.414 -17.745 1.00 87.44 330 ARG A N 1
ATOM 2464 C CA . ARG A 1 330 ? 0.599 15.584 -17.538 1.00 87.44 330 ARG A CA 1
ATOM 2465 C C . ARG A 1 330 ? 1.145 14.335 -16.874 1.00 87.44 330 ARG A C 1
ATOM 2467 O O . ARG A 1 330 ? 0.748 13.977 -15.769 1.00 87.44 330 ARG A O 1
ATOM 2474 N N . GLN A 1 331 ? 2.083 13.679 -17.545 1.00 86.25 331 GLN A N 1
ATOM 2475 C CA . GLN A 1 331 ? 2.781 12.553 -16.945 1.00 86.25 331 GLN A CA 1
ATOM 2476 C C . GLN A 1 331 ? 3.718 13.055 -15.842 1.00 86.25 331 GLN A C 1
ATOM 2478 O O . GLN A 1 331 ? 4.418 14.058 -16.023 1.00 86.25 331 GLN A O 1
ATOM 2483 N N . ARG A 1 332 ? 3.754 12.336 -14.711 1.00 85.31 332 ARG A N 1
ATOM 2484 C CA . ARG A 1 332 ? 4.639 12.641 -13.576 1.00 85.31 332 ARG A CA 1
ATOM 2485 C C . ARG A 1 332 ? 6.099 12.704 -14.022 1.00 85.31 332 ARG A C 1
ATOM 2487 O O . ARG A 1 332 ? 6.478 12.119 -15.032 1.00 85.31 332 ARG A O 1
ATOM 2494 N N . ARG A 1 333 ? 6.944 13.418 -13.279 1.00 87.31 333 ARG A N 1
ATOM 2495 C CA . ARG A 1 333 ? 8.385 13.456 -13.560 1.00 87.31 333 ARG A CA 1
ATOM 2496 C C . ARG A 1 333 ? 8.988 12.057 -13.403 1.00 87.31 333 ARG A C 1
ATOM 2498 O O . ARG A 1 333 ? 8.675 11.356 -12.445 1.00 87.31 333 ARG A O 1
ATOM 2505 N N . PHE A 1 334 ? 9.876 11.686 -14.323 1.00 89.88 334 PHE A N 1
ATOM 2506 C CA . PHE A 1 334 ? 10.606 10.427 -14.237 1.00 89.88 334 PHE A CA 1
ATOM 2507 C C . PHE A 1 334 ? 11.492 10.391 -12.980 1.00 89.88 334 PHE A C 1
ATOM 2509 O O . PHE A 1 334 ? 12.192 11.366 -12.681 1.00 89.88 334 PHE A O 1
ATOM 2516 N N . SER A 1 335 ? 11.422 9.290 -12.230 1.00 90.19 335 SER A N 1
ATOM 2517 C CA . SER A 1 335 ? 12.103 9.148 -10.940 1.00 90.19 335 SER A CA 1
ATOM 2518 C C . SER A 1 335 ? 13.620 9.011 -11.127 1.00 90.19 335 SER A C 1
ATOM 2520 O O . SER A 1 335 ? 14.055 8.118 -11.856 1.00 90.19 335 SER A O 1
ATOM 2522 N N . PRO A 1 336 ? 14.448 9.816 -10.431 1.00 91.56 336 PRO A N 1
ATOM 2523 C CA . PRO A 1 336 ? 15.900 9.648 -10.449 1.00 91.56 336 PRO A CA 1
ATOM 2524 C C . PRO A 1 336 ? 16.366 8.272 -9.958 1.00 91.56 336 PRO A C 1
ATOM 2526 O O . PRO A 1 336 ? 17.381 7.776 -10.430 1.00 91.56 336 PRO A O 1
ATOM 2529 N N . MET A 1 337 ? 15.639 7.637 -9.032 1.00 91.38 337 MET A N 1
ATOM 2530 C CA . MET A 1 337 ? 16.001 6.293 -8.566 1.00 91.38 337 MET A CA 1
ATOM 2531 C C . MET A 1 337 ? 15.731 5.219 -9.613 1.00 91.38 337 MET A C 1
ATOM 2533 O O . MET A 1 337 ? 16.557 4.331 -9.774 1.00 91.38 337 MET A O 1
ATOM 2537 N N . ILE A 1 338 ? 14.640 5.334 -10.377 1.00 94.25 338 ILE A N 1
ATOM 2538 C CA . ILE A 1 338 ? 14.377 4.406 -11.487 1.00 94.25 338 ILE A CA 1
ATOM 2539 C C . ILE A 1 338 ? 15.430 4.594 -12.583 1.00 94.25 338 ILE A C 1
ATOM 2541 O O . ILE A 1 338 ? 15.893 3.614 -13.150 1.00 94.25 338 ILE A O 1
ATOM 2545 N N . ALA A 1 339 ? 15.869 5.831 -12.847 1.00 94.94 339 ALA A N 1
ATOM 2546 C CA . ALA A 1 339 ? 16.986 6.081 -13.758 1.00 94.94 339 ALA A CA 1
ATOM 2547 C C . ALA A 1 339 ? 18.258 5.334 -13.313 1.00 94.94 339 ALA A C 1
ATOM 2549 O O . ALA A 1 339 ? 18.818 4.579 -14.098 1.00 94.94 339 ALA A O 1
ATOM 2550 N N . ARG A 1 340 ? 18.654 5.464 -12.039 1.00 94.00 340 ARG A N 1
ATOM 2551 C CA . ARG A 1 340 ? 19.822 4.754 -11.480 1.00 94.00 340 ARG A CA 1
ATOM 2552 C C . ARG A 1 340 ? 19.664 3.237 -11.497 1.00 94.00 340 ARG A C 1
ATOM 2554 O O . ARG A 1 340 ? 20.630 2.527 -11.745 1.00 94.00 340 ARG A O 1
ATOM 2561 N N . LEU A 1 341 ? 18.452 2.743 -11.246 1.00 94.81 341 LEU A N 1
ATOM 2562 C CA . LEU A 1 341 ? 18.133 1.326 -11.384 1.00 94.81 341 LEU A CA 1
ATOM 2563 C C . LEU A 1 341 ? 18.376 0.857 -12.818 1.00 94.81 341 LEU A C 1
ATOM 2565 O O . LEU A 1 341 ? 19.083 -0.121 -13.018 1.00 94.81 341 LEU A O 1
ATOM 2569 N N . LEU A 1 342 ? 17.848 1.566 -13.815 1.00 95.25 342 LEU A N 1
ATOM 2570 C CA . LEU A 1 342 ? 18.060 1.226 -15.223 1.00 95.25 342 LEU A CA 1
ATOM 2571 C C . LEU A 1 342 ? 19.548 1.281 -15.609 1.00 95.25 342 LEU A C 1
ATOM 2573 O O . LEU A 1 342 ? 20.010 0.394 -16.321 1.00 95.25 342 LEU A O 1
ATOM 2577 N N . GLU A 1 343 ? 20.308 2.261 -15.106 1.00 94.44 343 GLU A N 1
ATOM 2578 C CA . GLU A 1 343 ? 21.769 2.328 -15.289 1.00 94.44 343 GLU A CA 1
ATOM 2579 C C . GLU A 1 343 ? 22.464 1.084 -14.715 1.00 94.44 343 GLU A C 1
ATOM 2581 O O . GLU A 1 343 ? 23.237 0.438 -15.421 1.00 94.44 343 GLU A O 1
ATOM 2586 N N . ALA A 1 344 ? 22.139 0.695 -13.476 1.00 92.62 344 ALA A N 1
ATOM 2587 C CA . ALA A 1 344 ? 22.674 -0.513 -12.836 1.00 92.62 344 ALA A CA 1
ATOM 2588 C C . ALA A 1 344 ? 22.260 -1.805 -13.569 1.00 92.62 344 ALA A C 1
ATOM 2590 O O . ALA A 1 344 ? 22.984 -2.796 -13.577 1.00 92.62 344 ALA A O 1
ATOM 2591 N N . ARG A 1 345 ? 21.114 -1.785 -14.258 1.00 92.31 345 ARG A N 1
ATOM 2592 C CA . ARG A 1 345 ? 20.637 -2.857 -15.149 1.00 92.31 345 ARG A CA 1
ATOM 2593 C C . ARG A 1 345 ? 21.292 -2.848 -16.539 1.00 92.31 345 ARG A C 1
ATOM 2595 O O . ARG A 1 345 ? 20.901 -3.632 -17.407 1.00 92.31 345 ARG A O 1
ATOM 2602 N N . GLY A 1 346 ? 22.278 -1.978 -16.757 1.00 93.19 346 GLY A N 1
ATOM 2603 C CA . GLY A 1 346 ? 23.060 -1.895 -17.989 1.00 93.19 346 GLY A CA 1
ATOM 2604 C C . GLY A 1 346 ? 22.416 -1.073 -19.105 1.00 93.19 346 GLY A C 1
ATOM 2605 O O . GLY A 1 346 ? 22.940 -1.061 -20.220 1.00 93.19 346 GLY A O 1
ATOM 2606 N N . VAL A 1 347 ? 21.309 -0.370 -18.842 1.00 94.38 347 VAL A N 1
ATOM 2607 C CA . VAL A 1 347 ? 20.683 0.495 -19.848 1.00 94.38 347 VAL A CA 1
ATOM 2608 C C . VAL A 1 347 ? 21.598 1.701 -20.106 1.00 94.38 347 VAL A C 1
ATOM 2610 O O . VAL A 1 347 ? 21.952 2.412 -19.164 1.00 94.38 347 VAL A O 1
ATOM 2613 N N . PRO A 1 348 ? 21.977 1.994 -21.366 1.00 95.44 348 PRO A N 1
ATOM 2614 C CA . PRO A 1 348 ? 22.895 3.092 -21.648 1.00 95.44 348 PRO A CA 1
ATOM 2615 C C . PRO A 1 348 ? 22.329 4.458 -21.211 1.00 95.44 348 PRO A C 1
ATOM 2617 O O . PRO A 1 348 ? 21.175 4.754 -21.542 1.00 95.44 348 PRO A O 1
ATOM 2620 N N . PRO A 1 349 ? 23.135 5.358 -20.604 1.00 94.56 349 PRO A N 1
ATOM 2621 C CA . PRO A 1 349 ? 22.667 6.666 -20.129 1.00 94.56 349 PRO A CA 1
ATOM 2622 C C . PRO A 1 349 ? 21.926 7.486 -21.190 1.00 94.56 349 PRO A C 1
ATOM 2624 O O . PRO A 1 349 ? 20.871 8.046 -20.919 1.00 94.56 349 PRO A O 1
ATOM 2627 N N . ARG A 1 350 ? 22.393 7.463 -22.448 1.00 95.19 350 ARG A N 1
ATOM 2628 C CA . ARG A 1 350 ? 21.725 8.141 -23.578 1.00 95.19 350 ARG A CA 1
ATOM 2629 C C . ARG A 1 350 ? 20.280 7.679 -23.811 1.00 95.19 350 ARG A C 1
ATOM 2631 O O . ARG A 1 350 ? 19.450 8.470 -24.250 1.00 95.19 350 ARG A O 1
ATOM 2638 N N . VAL A 1 351 ? 19.976 6.404 -23.548 1.00 95.12 351 VAL A N 1
ATOM 2639 C CA . VAL A 1 351 ? 18.625 5.841 -23.699 1.00 95.12 351 VAL A CA 1
ATOM 2640 C C . VAL A 1 351 ? 17.745 6.336 -22.555 1.00 95.12 351 VAL A C 1
ATOM 2642 O O . VAL A 1 351 ? 16.624 6.778 -22.795 1.00 95.12 351 VAL A O 1
ATOM 2645 N N . ILE A 1 352 ? 18.278 6.352 -21.332 1.00 95.19 352 ILE A N 1
ATOM 2646 C CA . ILE A 1 352 ? 17.590 6.849 -20.134 1.00 95.19 352 ILE A CA 1
ATOM 2647 C C . ILE A 1 352 ? 17.327 8.354 -20.239 1.00 95.19 352 ILE A C 1
ATOM 2649 O O . ILE A 1 352 ? 16.226 8.809 -19.944 1.00 95.19 352 ILE A O 1
ATOM 2653 N N . GLU A 1 353 ? 18.297 9.138 -20.707 1.00 93.12 353 GLU A N 1
ATOM 2654 C CA . GLU A 1 353 ? 18.150 10.576 -20.943 1.00 93.12 353 GLU A CA 1
ATOM 2655 C C . GLU A 1 353 ? 17.113 10.874 -22.025 1.00 93.12 353 GLU A C 1
ATOM 2657 O O . GLU A 1 353 ? 16.262 11.745 -21.833 1.00 93.12 353 GLU A O 1
ATOM 2662 N N . ALA A 1 354 ? 17.143 10.142 -23.144 1.00 91.12 354 ALA A N 1
ATOM 2663 C CA . ALA A 1 354 ? 16.145 10.271 -24.203 1.00 91.12 354 ALA A CA 1
ATOM 2664 C C . ALA A 1 354 ? 14.742 9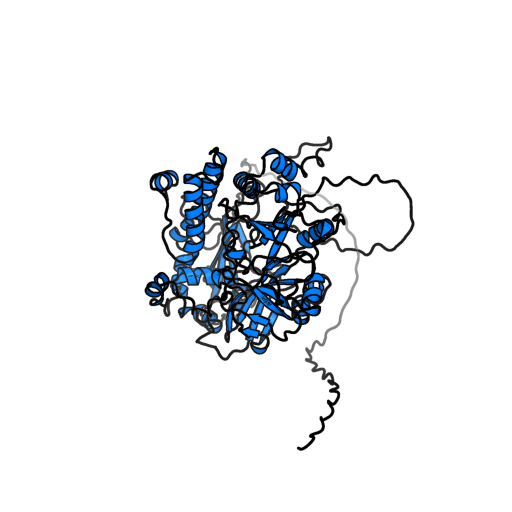.911 -23.696 1.00 91.12 354 ALA A C 1
ATOM 2666 O O . ALA A 1 354 ? 13.769 10.598 -24.014 1.00 91.12 354 ALA A O 1
ATOM 2667 N N . TYR A 1 355 ? 14.647 8.870 -22.869 1.00 91.75 355 TYR A N 1
ATOM 2668 C CA . TYR A 1 355 ? 13.413 8.451 -22.226 1.00 91.75 355 TYR A CA 1
ATOM 2669 C C . TYR A 1 355 ? 12.890 9.521 -21.255 1.00 91.75 355 TYR A C 1
ATOM 2671 O O . TYR A 1 355 ? 11.785 10.033 -21.424 1.00 91.75 355 TYR A O 1
ATOM 2679 N N . ALA A 1 356 ? 13.708 9.952 -20.291 1.00 90.56 356 ALA A N 1
ATOM 2680 C CA . ALA A 1 356 ? 13.363 10.963 -19.291 1.00 90.56 356 ALA A CA 1
ATOM 2681 C C . ALA A 1 356 ? 13.094 12.353 -19.902 1.00 90.56 356 ALA A C 1
ATOM 2683 O O . ALA A 1 356 ? 12.297 13.135 -19.374 1.00 90.56 356 ALA A O 1
ATOM 2684 N N . GLY A 1 357 ? 13.769 12.672 -21.010 1.00 80.81 357 GLY A N 1
ATOM 2685 C CA . GLY A 1 357 ? 13.730 13.955 -21.708 1.00 80.81 357 GLY A CA 1
ATOM 2686 C C . GLY A 1 357 ? 12.443 14.228 -22.485 1.00 80.81 357 GLY A C 1
ATOM 2687 O O . GLY A 1 357 ? 12.193 15.393 -22.811 1.00 80.81 357 GLY A O 1
ATOM 2688 N N . GLY A 1 358 ? 11.598 13.210 -22.705 1.00 64.56 358 GLY A N 1
ATOM 2689 C CA . GLY A 1 358 ? 10.342 13.318 -23.458 1.00 64.56 358 GLY A CA 1
ATOM 2690 C C . GLY A 1 358 ? 9.411 14.450 -23.004 1.00 64.56 358 GLY A C 1
ATOM 2691 O O . GLY A 1 358 ? 8.632 14.941 -23.805 1.00 64.56 358 GLY A O 1
ATOM 2692 N N . ASN A 1 359 ? 9.547 14.951 -21.769 1.00 55.38 359 ASN A N 1
ATOM 2693 C CA . ASN A 1 359 ? 8.665 15.974 -21.191 1.00 55.38 359 ASN A CA 1
ATOM 2694 C C . ASN A 1 359 ? 9.211 17.422 -21.208 1.00 55.38 359 ASN A C 1
ATOM 2696 O O . ASN A 1 359 ? 8.509 18.335 -20.781 1.00 55.38 359 ASN A O 1
ATOM 2700 N N . ARG A 1 360 ? 10.463 17.679 -21.633 1.00 54.16 360 ARG A N 1
ATOM 2701 C CA . ARG A 1 360 ? 11.107 18.999 -21.406 1.00 54.16 360 ARG A CA 1
ATOM 2702 C C . ARG A 1 360 ? 10.874 20.063 -22.487 1.00 54.16 360 ARG A C 1
ATOM 2704 O O . ARG A 1 360 ? 11.154 21.229 -22.223 1.00 54.16 360 ARG A O 1
ATOM 2711 N N . ARG A 1 361 ? 10.404 19.715 -23.691 1.00 47.91 361 ARG A N 1
ATOM 2712 C CA . ARG A 1 361 ? 10.431 20.646 -24.845 1.00 47.91 361 ARG A CA 1
ATOM 2713 C C . ARG A 1 361 ? 9.161 21.481 -25.094 1.00 47.91 361 ARG A C 1
ATOM 2715 O O . ARG A 1 361 ? 9.172 22.272 -26.024 1.00 47.91 361 ARG A O 1
ATOM 2722 N N . GLY A 1 362 ? 8.112 21.381 -24.271 1.00 49.34 362 GLY A N 1
ATOM 2723 C CA . GLY A 1 362 ? 6.811 22.009 -24.579 1.00 49.34 362 GLY A CA 1
ATOM 2724 C C . GLY A 1 362 ? 6.429 23.319 -23.868 1.00 49.34 362 GLY A C 1
ATOM 2725 O O . GLY A 1 362 ? 5.380 23.858 -24.190 1.00 49.34 362 GLY A O 1
ATOM 2726 N N . LEU A 1 363 ? 7.192 23.831 -22.889 1.00 45.50 363 LEU A N 1
ATOM 2727 C CA . LEU A 1 363 ? 6.647 24.825 -21.930 1.00 45.50 363 LEU A CA 1
ATOM 2728 C C . LEU A 1 363 ? 7.447 26.125 -21.730 1.00 45.50 363 LEU A C 1
ATOM 2730 O O . LEU A 1 363 ? 7.196 26.851 -20.774 1.00 45.50 363 LEU A O 1
ATOM 2734 N N . ARG A 1 364 ? 8.369 26.491 -22.627 1.00 43.78 364 ARG A N 1
ATOM 2735 C CA . ARG A 1 364 ? 8.933 27.856 -22.621 1.00 43.78 364 ARG A CA 1
ATOM 2736 C C . ARG A 1 364 ? 8.378 28.676 -23.778 1.00 43.78 364 ARG A C 1
ATOM 2738 O O . ARG A 1 364 ? 9.047 28.865 -24.786 1.00 43.78 364 ARG A O 1
ATOM 2745 N N . GLY A 1 365 ? 7.155 29.175 -23.604 1.00 43.91 365 GLY A N 1
ATOM 2746 C CA . GLY A 1 365 ? 6.725 30.381 -24.311 1.00 43.91 365 GLY A CA 1
ATOM 2747 C C . GLY A 1 365 ? 7.535 31.598 -23.818 1.00 43.91 365 GLY A C 1
ATOM 2748 O O . GLY A 1 365 ? 7.962 31.609 -22.662 1.00 43.91 365 GLY A O 1
ATOM 2749 N N . PRO A 1 366 ? 7.777 32.622 -24.654 1.00 41.00 366 PRO A N 1
ATOM 2750 C CA . PRO A 1 366 ? 8.682 33.740 -24.358 1.00 41.00 366 PRO A CA 1
ATOM 2751 C C . PRO A 1 366 ? 8.141 34.795 -23.367 1.00 41.00 366 PRO A C 1
ATOM 2753 O O . PRO A 1 366 ? 8.634 35.922 -23.342 1.00 41.00 366 PRO A O 1
ATOM 2756 N N . HIS A 1 367 ? 7.172 34.471 -22.509 1.00 42.16 367 HIS A N 1
ATOM 2757 C CA . HIS A 1 367 ? 6.608 35.437 -21.563 1.00 42.16 367 HIS A CA 1
ATOM 2758 C C . HIS A 1 367 ? 6.733 34.999 -20.102 1.00 42.16 367 HIS A C 1
ATOM 2760 O O . HIS A 1 367 ? 6.082 34.064 -19.656 1.00 42.16 367 HIS A O 1
ATOM 2766 N N . GLY A 1 368 ? 7.534 35.766 -19.354 1.00 38.53 368 GLY A N 1
ATOM 2767 C CA . GLY A 1 368 ? 7.351 35.987 -17.920 1.00 38.53 368 GLY A CA 1
ATOM 2768 C C . GLY A 1 368 ? 7.959 34.939 -16.994 1.00 38.53 368 GLY A C 1
ATOM 2769 O O . GLY A 1 368 ? 7.338 33.937 -16.658 1.00 38.53 368 GLY A O 1
ATOM 2770 N N . ALA A 1 369 ? 9.148 35.240 -16.474 1.00 40.66 369 ALA A N 1
ATOM 2771 C CA . ALA A 1 369 ? 9.707 34.567 -15.312 1.00 40.66 369 ALA A CA 1
ATOM 2772 C C . ALA A 1 369 ? 8.809 34.785 -14.077 1.00 40.66 369 ALA A C 1
ATOM 2774 O O . ALA A 1 369 ? 8.900 35.803 -13.395 1.00 40.66 369 ALA A O 1
ATOM 2775 N N . ARG A 1 370 ? 7.967 33.803 -13.756 1.00 37.28 370 ARG A N 1
ATOM 2776 C CA . ARG A 1 370 ? 7.551 33.533 -12.378 1.00 37.28 370 ARG A CA 1
ATOM 2777 C C . ARG A 1 370 ? 8.035 32.137 -12.025 1.00 37.28 370 ARG A C 1
ATOM 2779 O O . ARG A 1 370 ? 7.639 31.160 -12.650 1.00 37.28 370 ARG A O 1
ATOM 2786 N N . ALA A 1 371 ? 8.931 32.067 -11.046 1.00 38.59 371 ALA A N 1
ATOM 2787 C CA . ALA A 1 371 ? 9.336 30.826 -10.408 1.00 38.59 371 ALA A CA 1
ATOM 2788 C C . ALA A 1 371 ? 8.137 30.277 -9.616 1.00 38.59 371 ALA A C 1
ATOM 2790 O O . ALA A 1 371 ? 7.975 30.575 -8.437 1.00 38.59 371 ALA A O 1
ATOM 2791 N N . GLY A 1 372 ? 7.248 29.557 -10.299 1.00 33.66 372 GLY A N 1
ATOM 2792 C CA . GLY A 1 372 ? 6.236 28.713 -9.676 1.00 33.66 372 GLY A CA 1
ATOM 2793 C C . GLY A 1 372 ? 6.872 27.372 -9.334 1.00 33.66 372 GLY A C 1
ATOM 2794 O O . GLY A 1 372 ? 7.497 26.752 -10.192 1.00 33.66 372 GLY A O 1
ATOM 2795 N N . GLY A 1 373 ? 6.783 26.963 -8.071 1.00 35.50 373 GLY A N 1
ATOM 2796 C CA . GLY A 1 373 ? 7.202 25.636 -7.642 1.00 35.50 373 GLY A CA 1
ATOM 2797 C C . GLY A 1 373 ? 6.298 24.578 -8.266 1.00 35.50 373 GLY A C 1
ATOM 2798 O O . GLY A 1 373 ? 5.094 24.578 -8.032 1.00 35.50 373 GLY A O 1
ATOM 2799 N N . ASP A 1 374 ? 6.893 23.685 -9.052 1.00 36.09 374 ASP A N 1
ATOM 2800 C CA . ASP A 1 374 ? 6.241 22.498 -9.599 1.00 36.09 374 ASP A CA 1
ATOM 2801 C C . ASP A 1 374 ? 5.971 21.477 -8.471 1.00 36.09 374 ASP A C 1
ATOM 2803 O O . ASP A 1 374 ? 6.765 20.562 -8.247 1.00 36.09 374 ASP A O 1
ATOM 2807 N N . ASP A 1 375 ? 4.860 21.613 -7.748 1.00 39.31 375 ASP A N 1
ATOM 2808 C CA . ASP A 1 375 ? 4.224 20.488 -7.048 1.00 39.31 375 ASP A CA 1
ATOM 2809 C C . ASP A 1 375 ? 2.727 20.557 -7.373 1.00 39.31 375 ASP A C 1
ATOM 2811 O O . ASP A 1 375 ? 1.981 21.346 -6.800 1.00 39.31 375 ASP A O 1
ATOM 2815 N N . ALA A 1 376 ? 2.300 19.764 -8.358 1.00 35.22 376 ALA A N 1
ATOM 2816 C CA . ALA A 1 376 ? 0.887 19.528 -8.613 1.00 35.22 376 ALA A CA 1
ATOM 2817 C C . ALA A 1 376 ? 0.336 18.726 -7.428 1.00 35.22 376 ALA A C 1
ATOM 2819 O O . ALA A 1 376 ? 0.420 17.495 -7.397 1.00 35.22 376 ALA A O 1
ATOM 2820 N N . GLY A 1 377 ? -0.180 19.435 -6.424 1.00 35.69 377 GLY A N 1
ATOM 2821 C CA . GLY A 1 377 ? -1.251 18.887 -5.611 1.00 35.69 377 GLY A CA 1
ATOM 2822 C C . GLY A 1 377 ? -2.374 18.489 -6.562 1.00 35.69 377 GLY A C 1
ATOM 2823 O O . GLY A 1 377 ? -2.740 19.266 -7.442 1.00 35.69 377 GLY A O 1
ATOM 2824 N N . GLU A 1 378 ? -2.871 17.263 -6.438 1.00 41.34 378 GLU A N 1
ATOM 2825 C CA . GLU A 1 378 ? -4.162 16.884 -7.011 1.00 41.34 378 GLU A CA 1
ATOM 2826 C C . GLU A 1 378 ? -5.240 17.659 -6.227 1.00 41.34 378 GLU A C 1
ATOM 2828 O O . GLU A 1 378 ? -5.935 17.098 -5.389 1.00 41.34 378 GLU A O 1
ATOM 2833 N N . GLU A 1 379 ? -5.325 18.978 -6.431 1.00 35.38 379 GLU A N 1
ATOM 2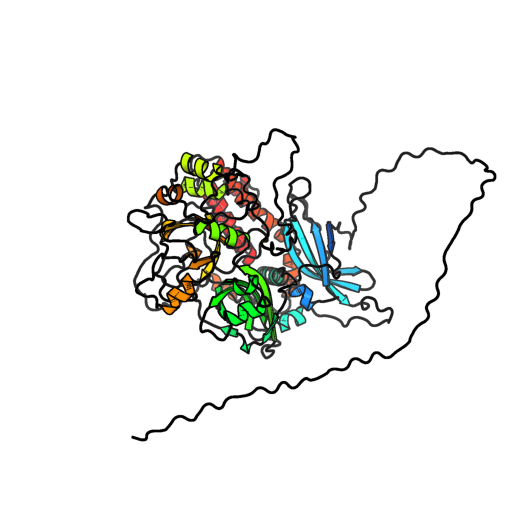834 C CA . GLU A 1 379 ? -6.577 19.701 -6.244 1.00 35.38 379 GLU A CA 1
ATOM 2835 C C . GLU A 1 379 ? -7.448 19.272 -7.424 1.00 35.38 379 GLU A C 1
ATOM 2837 O O . GLU A 1 379 ? -7.250 19.681 -8.569 1.00 35.38 379 GLU A O 1
ATOM 2842 N N . GLU A 1 380 ? -8.328 18.307 -7.159 1.00 42.16 380 GLU A N 1
ATOM 2843 C CA . GLU A 1 380 ? -9.372 17.906 -8.089 1.00 42.16 380 GLU A CA 1
ATOM 2844 C C . GLU A 1 380 ? -10.354 19.079 -8.215 1.00 42.16 380 GLU A C 1
ATOM 2846 O O . GLU A 1 380 ? -11.334 19.150 -7.484 1.00 42.16 380 GLU A O 1
ATOM 2851 N N . GLU A 1 381 ? -10.087 20.021 -9.124 1.00 33.72 381 GLU A N 1
ATOM 2852 C CA . GLU A 1 381 ? -11.137 20.917 -9.611 1.00 33.72 381 GLU A CA 1
ATOM 2853 C C . GLU A 1 381 ? -12.230 20.048 -10.251 1.00 33.72 381 GLU A C 1
ATOM 2855 O O . GLU A 1 381 ? -12.006 19.343 -11.244 1.00 33.72 381 GLU A O 1
ATOM 2860 N N . GLU A 1 382 ? -13.416 20.068 -9.645 1.00 36.12 382 GLU A N 1
ATOM 2861 C CA . GLU A 1 382 ? -14.645 19.514 -10.201 1.00 36.12 382 GLU A CA 1
ATOM 2862 C C . GLU A 1 382 ? -15.050 20.314 -11.444 1.00 36.12 382 GLU A C 1
ATOM 2864 O O . GLU A 1 382 ? -15.850 21.244 -11.400 1.00 36.12 382 GLU A O 1
ATOM 2869 N N . GLY A 1 383 ? -14.494 19.935 -12.590 1.00 31.28 383 GLY A N 1
ATOM 2870 C CA . GLY A 1 383 ? -15.106 20.219 -13.878 1.00 31.28 383 GLY A CA 1
ATOM 2871 C C . GLY A 1 383 ? -16.160 19.156 -14.157 1.00 31.28 383 GLY A C 1
ATOM 2872 O O . GLY A 1 383 ? -15.810 18.020 -14.480 1.00 31.28 383 GLY A O 1
ATOM 2873 N N . GLY A 1 384 ? -17.440 19.511 -14.032 1.00 35.03 384 GLY A N 1
ATOM 2874 C CA . GLY A 1 384 ? -18.520 18.719 -14.610 1.00 35.03 384 GLY A CA 1
ATOM 2875 C C . GLY A 1 384 ? -18.241 18.507 -16.098 1.00 35.03 384 GLY A C 1
ATOM 2876 O O . GLY A 1 384 ? -18.068 19.471 -16.842 1.00 35.03 384 GLY A O 1
ATOM 2877 N N . GLU A 1 385 ? -18.155 17.249 -16.531 1.00 38.91 385 GLU A N 1
ATOM 2878 C CA . GLU A 1 385 ? -18.217 16.906 -17.951 1.00 38.91 385 GLU A CA 1
ATOM 2879 C C . GLU A 1 385 ? -19.648 17.211 -18.423 1.00 38.91 385 GLU A C 1
ATOM 2881 O O . GLU A 1 385 ? -20.526 16.351 -18.398 1.00 38.91 385 GLU A O 1
ATOM 2886 N N . GLU A 1 386 ? -19.900 18.471 -18.778 1.00 35.94 386 GLU A N 1
ATOM 2887 C CA . GLU A 1 386 ? -21.104 18.873 -19.492 1.00 35.94 386 GLU A CA 1
ATOM 2888 C C . GLU A 1 386 ? -21.031 18.245 -20.890 1.00 35.94 386 GLU A C 1
ATOM 2890 O O . GLU A 1 386 ? -20.068 18.447 -21.638 1.00 35.94 386 GLU A O 1
ATOM 2895 N N . GLU A 1 387 ? -22.014 17.402 -21.213 1.00 39.06 387 GLU A N 1
ATOM 2896 C CA . GLU A 1 387 ? -22.165 16.807 -22.537 1.00 39.06 387 GLU A CA 1
ATOM 2897 C C . GLU A 1 387 ? -22.214 17.920 -23.587 1.00 39.06 387 GLU A C 1
ATOM 2899 O O . GLU A 1 387 ? -23.192 18.661 -23.699 1.00 39.06 387 GLU A O 1
ATOM 2904 N N . ALA A 1 388 ? -21.154 18.030 -24.388 1.00 35.16 388 ALA A N 1
ATOM 2905 C CA . ALA A 1 388 ? -21.169 18.865 -25.574 1.00 35.16 388 ALA A CA 1
ATOM 2906 C C . ALA A 1 388 ? -22.221 18.317 -26.553 1.00 35.16 388 ALA A C 1
ATOM 2908 O O . ALA A 1 388 ? -22.027 17.289 -27.206 1.00 35.16 388 ALA A O 1
ATOM 2909 N N . SER A 1 389 ? -23.348 19.024 -26.628 1.00 33.00 389 SER A N 1
ATOM 2910 C CA . SER A 1 389 ? -24.388 18.866 -27.643 1.00 33.00 389 SER A CA 1
ATOM 2911 C C . SER A 1 389 ? -23.789 19.004 -29.055 1.00 33.00 389 SER A C 1
ATOM 2913 O O . SER A 1 389 ? -22.907 19.845 -29.263 1.00 33.00 389 SER A O 1
ATOM 2915 N N . PRO A 1 390 ? -24.226 18.216 -30.056 1.00 46.00 390 PRO A N 1
ATOM 2916 C CA . PRO A 1 390 ? -23.626 18.248 -31.380 1.00 46.00 390 PRO A CA 1
ATOM 2917 C C . PRO A 1 390 ? -24.188 19.435 -32.172 1.00 46.00 390 PRO A C 1
ATOM 2919 O O . PRO A 1 390 ? -25.274 19.350 -32.742 1.00 46.00 390 PRO A O 1
ATOM 2922 N N . ALA A 1 391 ? -23.447 20.544 -32.239 1.00 39.66 391 ALA A N 1
ATOM 2923 C CA . ALA A 1 391 ? -23.796 21.665 -33.110 1.00 39.66 391 ALA A CA 1
ATOM 2924 C C . ALA A 1 391 ? -22.584 22.249 -33.862 1.00 39.66 391 ALA A C 1
ATOM 2926 O O . ALA A 1 391 ? -21.633 22.754 -33.277 1.00 39.66 391 ALA A O 1
ATOM 2927 N N . SER A 1 392 ? -22.715 22.185 -35.191 1.00 37.53 392 SER A N 1
ATOM 2928 C CA . SER A 1 392 ? -22.038 22.918 -36.272 1.00 37.53 392 SER A CA 1
ATOM 2929 C C . SER A 1 392 ? -20.509 22.873 -36.377 1.00 37.53 392 SER A C 1
ATOM 2931 O O . SER A 1 392 ? -19.771 23.546 -35.663 1.00 37.53 392 SER A O 1
ATOM 2933 N N . ALA A 1 393 ? -20.070 22.160 -37.415 1.00 47.12 393 ALA A N 1
ATOM 2934 C CA . ALA A 1 393 ? -18.745 22.227 -38.000 1.00 47.12 393 ALA A CA 1
ATOM 2935 C C . ALA A 1 393 ? -18.413 23.642 -38.509 1.00 47.12 393 ALA A C 1
ATOM 2937 O O . ALA A 1 393 ? -19.053 24.150 -39.429 1.00 47.12 393 ALA A O 1
ATOM 2938 N N . ALA A 1 394 ? -17.351 24.223 -37.957 1.00 40.09 394 ALA A N 1
ATOM 2939 C CA . ALA A 1 394 ? -16.521 25.209 -38.632 1.00 40.09 394 ALA A CA 1
ATOM 2940 C C . ALA A 1 394 ? -15.098 24.639 -38.670 1.00 40.09 394 ALA A C 1
ATOM 2942 O O . ALA A 1 394 ? -14.413 24.558 -37.652 1.00 40.09 394 ALA A O 1
ATOM 2943 N N . THR A 1 395 ? -14.691 24.168 -39.846 1.00 44.75 395 THR A N 1
ATOM 2944 C CA . THR A 1 395 ? -13.352 23.653 -40.148 1.00 44.75 395 THR A CA 1
ATOM 2945 C C . THR A 1 395 ? -12.358 24.811 -40.181 1.00 44.75 395 THR A C 1
ATOM 2947 O O . THR A 1 395 ? -12.084 25.380 -41.235 1.00 44.75 395 THR A O 1
ATOM 2950 N N . GLY A 1 396 ? -11.861 25.202 -39.011 1.00 42.47 396 GLY A N 1
ATOM 2951 C CA . GLY A 1 396 ? -10.562 25.851 -38.899 1.00 42.47 396 GLY A CA 1
ATOM 2952 C C . GLY A 1 396 ? -9.519 24.763 -38.689 1.00 42.47 396 GLY A C 1
ATOM 2953 O O . GLY A 1 396 ? -9.637 24.006 -37.727 1.00 42.47 396 GLY A O 1
ATOM 2954 N N . ASP A 1 397 ? -8.535 24.668 -39.583 1.00 42.56 397 ASP A N 1
ATOM 2955 C CA . ASP A 1 397 ? -7.369 23.794 -39.435 1.00 42.56 397 ASP A CA 1
ATOM 2956 C C . ASP A 1 397 ? -6.555 24.239 -38.211 1.00 42.56 397 ASP A C 1
ATOM 2958 O O . ASP A 1 397 ? -5.621 25.037 -38.292 1.00 42.56 397 ASP A O 1
ATOM 2962 N N . VAL A 1 398 ? -6.955 23.759 -37.037 1.00 44.16 398 VAL A N 1
ATOM 2963 C CA . VAL A 1 398 ? -6.140 23.825 -35.830 1.00 44.16 398 VAL A CA 1
ATOM 2964 C C . VAL A 1 398 ? -5.074 22.754 -36.002 1.00 44.16 398 VAL A C 1
ATOM 2966 O O . VAL A 1 398 ? -5.382 21.562 -35.942 1.00 44.16 398 VAL A O 1
ATOM 2969 N N . GLU A 1 399 ? -3.829 23.171 -36.252 1.00 42.16 399 GLU A N 1
ATOM 2970 C CA . GLU A 1 399 ? -2.701 22.242 -36.259 1.00 42.16 399 GLU A CA 1
ATOM 2971 C C . GLU A 1 399 ? -2.744 21.393 -34.978 1.00 42.16 399 GLU A C 1
ATOM 2973 O O . GLU A 1 399 ? -2.891 21.947 -33.880 1.00 42.16 399 GLU A O 1
ATOM 2978 N N . PRO A 1 400 ? -2.652 20.054 -35.086 1.00 50.47 400 PRO A N 1
ATOM 2979 C CA . PRO A 1 400 ? -2.695 19.188 -33.924 1.00 50.47 400 PRO A CA 1
ATOM 2980 C C . PRO A 1 400 ? -1.546 19.587 -33.006 1.00 50.47 400 PRO A C 1
ATOM 2982 O O . PRO A 1 400 ? -0.377 19.433 -33.359 1.00 50.47 400 PRO A O 1
ATOM 2985 N N . VAL A 1 401 ? -1.882 20.116 -31.827 1.00 50.12 401 VAL A N 1
ATOM 2986 C CA . VAL A 1 401 ? -0.904 20.433 -30.787 1.00 50.12 401 VAL A CA 1
ATOM 2987 C C . VAL A 1 401 ? -0.105 19.160 -30.537 1.00 50.12 401 VAL A C 1
ATOM 2989 O O . VAL A 1 401 ? -0.623 18.187 -29.986 1.00 50.12 401 VAL A O 1
ATOM 2992 N N . SER A 1 402 ? 1.144 19.134 -31.008 1.00 47.47 402 SER A N 1
ATOM 2993 C CA . SER A 1 402 ? 1.979 17.946 -30.914 1.00 47.47 402 SER A CA 1
ATOM 2994 C C . SER A 1 402 ? 2.263 17.706 -29.438 1.00 47.47 402 SER A C 1
ATOM 2996 O O . SER A 1 402 ? 3.057 18.428 -28.825 1.00 47.47 402 SER A O 1
ATOM 2998 N N . HIS A 1 403 ? 1.592 16.722 -28.841 1.00 54.12 403 HIS A N 1
ATOM 2999 C CA . HIS A 1 403 ? 1.919 16.323 -27.485 1.00 54.12 403 HIS A CA 1
ATOM 3000 C C . HIS A 1 403 ? 3.400 15.922 -27.454 1.00 54.12 403 HIS A C 1
ATOM 3002 O O . HIS A 1 403 ? 3.824 15.126 -28.300 1.00 54.12 403 HIS A O 1
ATOM 3008 N N . PRO A 1 404 ? 4.205 16.453 -26.512 1.00 61.84 404 PRO A N 1
ATOM 3009 C CA . PRO A 1 404 ? 5.526 15.895 -26.268 1.00 61.84 404 PRO A CA 1
ATOM 3010 C C . PRO A 1 404 ? 5.363 14.387 -26.079 1.00 61.84 404 PRO A C 1
ATOM 3012 O O . PRO A 1 404 ? 4.434 13.961 -25.390 1.00 61.84 404 PRO A O 1
ATOM 3015 N N . ALA A 1 405 ? 6.204 13.593 -26.748 1.00 79.38 405 ALA A N 1
ATOM 3016 C CA . ALA A 1 405 ? 6.067 12.142 -26.769 1.00 79.38 405 ALA A CA 1
ATOM 3017 C C . ALA A 1 405 ? 6.012 11.607 -25.330 1.00 79.38 405 ALA A C 1
ATOM 3019 O O . ALA A 1 405 ? 7.015 11.609 -24.610 1.00 79.38 405 ALA A O 1
ATOM 3020 N N . LEU A 1 406 ? 4.811 11.212 -24.902 1.00 86.75 406 LEU A N 1
ATOM 3021 C CA . LEU A 1 406 ? 4.573 10.678 -23.569 1.00 86.75 406 LEU A CA 1
ATOM 3022 C C . LEU A 1 406 ? 5.332 9.365 -23.422 1.00 86.75 406 LEU A C 1
ATOM 3024 O O . LEU A 1 406 ? 5.439 8.586 -24.372 1.00 86.75 406 LEU A O 1
ATOM 3028 N N . ARG A 1 407 ? 5.867 9.116 -22.227 1.00 92.44 407 ARG A N 1
ATOM 3029 C CA . ARG A 1 407 ? 6.611 7.887 -21.963 1.00 92.44 407 ARG A CA 1
ATOM 3030 C C . ARG A 1 407 ? 5.638 6.721 -21.842 1.00 92.44 407 ARG A C 1
ATOM 3032 O O . ARG A 1 407 ? 4.586 6.856 -21.216 1.00 92.44 407 ARG A O 1
ATOM 3039 N N . ALA A 1 408 ? 6.015 5.579 -22.402 1.00 94.12 408 ALA A N 1
ATOM 3040 C CA . ALA A 1 408 ? 5.291 4.318 -22.280 1.00 94.12 408 ALA A CA 1
ATOM 3041 C C . ALA A 1 408 ? 5.517 3.695 -20.886 1.00 94.12 408 ALA A C 1
ATOM 3043 O O . ALA A 1 408 ? 6.215 2.692 -20.740 1.00 94.12 408 ALA A O 1
ATOM 3044 N N . GLU A 1 409 ? 4.969 4.345 -19.854 1.00 95.25 409 GLU A N 1
ATOM 3045 C CA . GLU A 1 409 ? 5.012 3.900 -18.456 1.00 95.25 409 GLU A CA 1
ATOM 3046 C C . GLU A 1 409 ? 3.752 4.262 -17.674 1.00 95.25 409 GLU A C 1
ATOM 3048 O O . GLU A 1 409 ? 3.153 5.317 -17.887 1.00 95.25 409 GLU A O 1
ATOM 3053 N N . ALA A 1 410 ? 3.417 3.447 -16.680 1.00 94.94 410 ALA A N 1
ATOM 3054 C CA . ALA A 1 410 ? 2.370 3.737 -15.713 1.00 94.94 410 ALA A CA 1
ATOM 3055 C C . ALA A 1 410 ? 2.744 3.244 -14.309 1.00 94.94 410 ALA A C 1
ATOM 3057 O O . ALA A 1 410 ? 3.599 2.379 -14.145 1.00 94.94 410 ALA A O 1
ATOM 3058 N N . TRP A 1 411 ? 2.077 3.803 -13.300 1.00 93.81 411 TRP A N 1
ATOM 3059 C CA . TRP A 1 411 ? 2.088 3.288 -11.931 1.00 93.81 411 TRP A CA 1
ATOM 3060 C C . TRP A 1 411 ? 0.769 2.567 -11.693 1.00 93.81 411 TRP A C 1
ATOM 3062 O O . TRP A 1 411 ? -0.281 3.210 -11.677 1.00 93.81 411 TRP A O 1
ATOM 3072 N N . LEU A 1 412 ? 0.829 1.250 -11.553 1.00 95.25 412 LEU A N 1
ATOM 3073 C CA . LEU A 1 412 ? -0.328 0.359 -11.539 1.00 95.25 412 LEU A CA 1
ATOM 3074 C C . LEU A 1 412 ? -0.429 -0.350 -10.190 1.00 95.25 412 LEU A C 1
ATOM 3076 O O . LEU A 1 412 ? 0.593 -0.634 -9.574 1.00 95.25 412 LEU A O 1
ATOM 3080 N N . VAL A 1 413 ? -1.640 -0.645 -9.719 1.00 95.12 413 VAL A N 1
ATOM 3081 C CA . VAL A 1 413 ? -1.799 -1.450 -8.496 1.00 95.12 413 VAL A CA 1
ATOM 3082 C C . VAL A 1 413 ? -1.437 -2.905 -8.781 1.00 95.12 413 VAL A C 1
ATOM 3084 O O . VAL A 1 413 ? -1.780 -3.425 -9.840 1.00 95.12 413 VAL A O 1
ATOM 3087 N N . GLY A 1 414 ? -0.725 -3.559 -7.868 1.00 95.75 414 GLY A N 1
ATOM 3088 C CA . GLY A 1 414 ? -0.520 -5.002 -7.952 1.00 95.75 414 GLY A CA 1
ATOM 3089 C C . GLY A 1 414 ? -1.736 -5.748 -7.423 1.00 95.75 414 GLY A C 1
ATOM 3090 O O . GLY A 1 414 ? -2.237 -5.405 -6.353 1.00 95.75 414 GLY A O 1
ATOM 3091 N N . VAL A 1 415 ? -2.191 -6.774 -8.138 1.00 96.50 415 VAL A N 1
ATOM 3092 C CA . VAL A 1 415 ? -3.256 -7.675 -7.675 1.00 96.50 415 VAL A CA 1
ATOM 3093 C C . VAL A 1 415 ? -2.872 -9.131 -7.904 1.00 96.50 415 VAL A C 1
ATOM 3095 O O . VAL A 1 415 ? -2.160 -9.450 -8.857 1.00 96.50 415 VAL A O 1
ATOM 3098 N N . ALA A 1 416 ? -3.361 -10.018 -7.040 1.00 96.38 416 ALA A N 1
ATOM 3099 C CA . ALA A 1 416 ? -3.295 -11.453 -7.276 1.00 96.38 416 ALA A CA 1
ATOM 3100 C C . ALA A 1 416 ? -4.250 -11.802 -8.421 1.00 96.38 416 ALA A C 1
ATOM 3102 O O . ALA A 1 416 ? -5.280 -11.142 -8.594 1.00 96.38 416 ALA A O 1
ATOM 3103 N N . SER A 1 417 ? -3.929 -12.830 -9.204 1.00 96.56 417 SER A N 1
ATOM 3104 C CA . SER A 1 417 ? -4.803 -13.241 -10.299 1.00 96.56 417 SER A CA 1
ATOM 3105 C C . SER A 1 417 ? -6.164 -13.691 -9.754 1.00 96.56 417 SER A C 1
ATOM 3107 O O . SER A 1 417 ? -6.210 -14.633 -8.960 1.00 96.56 417 SER A O 1
ATOM 3109 N N . PRO A 1 418 ? -7.286 -13.063 -10.158 1.00 94.75 418 PRO A N 1
ATOM 3110 C CA . PRO A 1 418 ? -8.617 -13.541 -9.780 1.00 94.75 418 PRO A CA 1
ATOM 3111 C C . PRO A 1 418 ? -8.956 -14.875 -10.461 1.00 94.75 418 PRO A C 1
ATOM 3113 O O . PRO A 1 418 ? -9.811 -15.622 -9.985 1.00 94.75 418 PRO A O 1
ATOM 3116 N N . GLU A 1 419 ? -8.253 -15.191 -11.550 1.00 94.00 419 GLU A N 1
ATOM 3117 C CA . GLU A 1 419 ? -8.455 -16.386 -12.358 1.00 94.00 419 GLU A CA 1
ATOM 3118 C C . GLU A 1 419 ? -7.243 -17.326 -12.307 1.00 94.00 419 GLU A C 1
ATOM 3120 O O . GLU A 1 419 ? -6.096 -16.893 -12.163 1.00 94.00 419 GLU A O 1
ATOM 3125 N N . ALA A 1 420 ? -7.487 -18.625 -12.467 1.00 92.06 420 ALA A N 1
ATOM 3126 C CA . ALA A 1 420 ? -6.424 -19.619 -12.595 1.00 92.06 420 ALA A CA 1
ATOM 3127 C C . ALA A 1 420 ? -5.811 -19.615 -14.010 1.00 92.06 420 ALA A C 1
ATOM 3129 O O . ALA A 1 420 ? -6.408 -19.125 -14.971 1.00 92.06 420 ALA A O 1
ATOM 3130 N N . GLY A 1 421 ? -4.625 -20.214 -14.156 1.00 93.44 421 GLY A N 1
ATOM 3131 C CA . GLY A 1 421 ? -4.021 -20.482 -15.466 1.00 93.44 421 GLY A CA 1
ATOM 3132 C C . GLY A 1 421 ? -3.101 -19.387 -16.013 1.00 93.44 421 GLY A C 1
ATOM 3133 O O . GLY A 1 421 ? -2.617 -19.516 -17.139 1.00 93.44 421 GLY A O 1
ATOM 3134 N N . LEU A 1 422 ? -2.820 -18.333 -15.238 1.00 95.12 422 LEU A N 1
ATOM 3135 C CA . LEU A 1 422 ? -1.733 -17.399 -15.542 1.00 95.12 422 LEU A CA 1
ATOM 3136 C C . LEU A 1 422 ? -0.386 -18.089 -15.238 1.00 95.12 422 LEU A C 1
ATOM 3138 O O . LEU A 1 422 ? -0.188 -18.485 -14.091 1.00 95.12 422 LEU A O 1
ATOM 3142 N N . PRO A 1 423 ? 0.542 -18.261 -16.202 1.00 95.25 423 PRO A N 1
ATOM 3143 C CA . PRO A 1 423 ? 1.765 -19.029 -15.963 1.00 95.25 423 PRO A CA 1
ATOM 3144 C C . PRO A 1 423 ? 2.641 -18.432 -14.856 1.00 95.25 423 PRO A C 1
ATOM 3146 O O . PRO A 1 423 ? 2.663 -17.215 -14.666 1.00 95.25 423 PRO A O 1
ATOM 3149 N N . ALA A 1 424 ? 3.391 -19.283 -14.153 1.00 93.31 424 ALA A N 1
ATOM 3150 C CA . ALA A 1 424 ? 4.339 -18.838 -13.135 1.00 93.31 424 ALA A CA 1
ATOM 3151 C C . ALA A 1 424 ? 5.331 -17.812 -13.715 1.00 93.31 424 ALA A C 1
ATOM 3153 O O . ALA A 1 424 ? 5.716 -17.879 -14.888 1.00 93.31 424 ALA A O 1
ATOM 3154 N N . GLY A 1 425 ? 5.685 -16.807 -12.911 1.00 92.44 425 GLY A N 1
ATOM 3155 C CA . GLY A 1 425 ? 6.591 -15.726 -13.315 1.00 92.44 425 GLY A CA 1
ATOM 3156 C C . GLY A 1 425 ? 6.054 -14.774 -14.394 1.00 92.44 425 GLY A C 1
ATOM 3157 O O . GLY A 1 425 ? 6.753 -13.828 -14.748 1.00 92.44 425 GLY A O 1
ATOM 3158 N N . HIS A 1 426 ? 4.835 -14.984 -14.905 1.00 95.25 426 HIS A N 1
ATOM 3159 C CA . HIS A 1 426 ? 4.194 -14.079 -15.855 1.00 95.25 426 HIS A CA 1
ATOM 3160 C C . HIS A 1 426 ? 3.266 -13.092 -15.147 1.00 95.25 426 HIS A C 1
ATOM 3162 O O . HIS A 1 426 ? 2.735 -13.355 -14.062 1.00 95.25 426 HIS A O 1
ATOM 3168 N N . VAL A 1 427 ? 3.020 -11.969 -15.817 1.00 97.25 427 VAL A N 1
ATOM 3169 C CA . VAL A 1 427 ? 1.971 -11.015 -15.446 1.00 97.25 427 VAL A CA 1
ATOM 3170 C C . VAL A 1 427 ? 0.981 -10.828 -16.586 1.00 97.25 427 VAL A C 1
ATOM 3172 O O . VAL A 1 427 ? 1.309 -11.031 -17.757 1.00 97.25 427 VAL A O 1
ATOM 3175 N N . ALA A 1 428 ? -0.226 -10.389 -16.249 1.00 97.75 428 ALA A N 1
ATOM 3176 C CA . ALA A 1 428 ? -1.146 -9.789 -17.205 1.00 97.75 428 ALA A CA 1
ATOM 3177 C C . ALA A 1 428 ? -1.324 -8.302 -16.887 1.00 97.75 428 ALA A C 1
ATOM 3179 O O . ALA A 1 428 ? -1.381 -7.905 -15.724 1.00 97.75 428 ALA A O 1
ATOM 3180 N N . ILE A 1 429 ? -1.423 -7.476 -17.927 1.00 97.75 429 ILE A N 1
ATOM 3181 C CA . ILE A 1 429 ? -1.722 -6.046 -17.799 1.00 97.75 429 ILE A CA 1
ATOM 3182 C C . ILE A 1 429 ? -2.932 -5.771 -18.692 1.00 97.75 429 ILE A C 1
ATOM 3184 O O . ILE A 1 429 ? -2.762 -5.528 -19.891 1.00 97.75 429 ILE A O 1
ATOM 3188 N N . PRO A 1 430 ? -4.159 -5.867 -18.152 1.00 96.62 430 PRO A N 1
ATOM 3189 C CA . PRO A 1 430 ? -5.365 -5.634 -18.934 1.00 96.62 430 PRO A CA 1
ATOM 3190 C C . PRO A 1 430 ? -5.344 -4.273 -19.639 1.00 96.62 430 PRO A C 1
ATOM 3192 O O . PRO A 1 430 ? -4.909 -3.268 -19.077 1.00 96.62 430 PRO A O 1
ATOM 3195 N N . GLY A 1 431 ? -5.789 -4.239 -20.895 1.00 94.38 431 GLY A N 1
ATOM 3196 C CA . GLY A 1 431 ? -5.794 -3.030 -21.724 1.00 94.38 431 GLY A CA 1
ATOM 3197 C C . GLY A 1 431 ? -4.431 -2.585 -22.277 1.00 94.38 431 GLY A C 1
ATOM 3198 O O . GLY A 1 431 ? -4.362 -1.497 -22.850 1.00 94.38 431 GLY A O 1
ATOM 3199 N N . LEU A 1 432 ? -3.363 -3.377 -22.114 1.00 94.88 432 LEU A N 1
ATOM 3200 C CA . LEU A 1 432 ? -2.094 -3.191 -22.825 1.00 94.88 432 LEU A CA 1
ATOM 3201 C C . LEU A 1 432 ? -2.075 -4.040 -24.105 1.00 94.88 432 LEU A C 1
ATOM 3203 O O . LEU A 1 432 ? -2.018 -5.267 -24.043 1.00 94.88 432 LEU A O 1
ATOM 3207 N N . ASP A 1 433 ? -2.109 -3.388 -25.267 1.00 89.12 433 ASP A N 1
ATOM 3208 C CA . ASP A 1 433 ? -2.223 -4.087 -26.549 1.00 89.12 433 ASP A CA 1
ATOM 3209 C C . ASP A 1 433 ? -0.934 -4.835 -26.920 1.00 89.12 433 ASP A C 1
ATOM 3211 O O . ASP A 1 433 ? 0.164 -4.280 -26.857 1.00 89.12 433 ASP A O 1
ATOM 3215 N N . ALA A 1 434 ? -1.070 -6.071 -27.413 1.00 92.12 434 ALA A N 1
ATOM 3216 C CA . ALA A 1 434 ? 0.059 -6.924 -27.795 1.00 92.12 434 ALA A CA 1
ATOM 3217 C C . ALA A 1 434 ? 1.101 -6.242 -28.715 1.00 92.12 434 ALA A C 1
ATOM 3219 O O . ALA A 1 434 ? 2.291 -6.363 -28.431 1.00 92.12 434 ALA A O 1
ATOM 3220 N N . PRO A 1 435 ? 0.724 -5.465 -29.757 1.00 93.12 435 PRO A N 1
ATOM 3221 C CA . PRO A 1 435 ? 1.691 -4.782 -30.626 1.00 93.12 435 PRO A CA 1
ATOM 3222 C C . PRO A 1 435 ? 2.502 -3.675 -29.938 1.00 93.12 435 PRO A C 1
ATOM 3224 O O . PRO A 1 435 ? 3.458 -3.165 -30.518 1.00 93.12 435 PRO A O 1
ATOM 3227 N N . ARG A 1 436 ? 2.098 -3.246 -28.736 1.00 90.88 436 ARG A N 1
ATOM 3228 C CA . ARG A 1 436 ? 2.801 -2.238 -27.932 1.00 90.88 436 ARG A CA 1
ATOM 3229 C C . ARG A 1 436 ? 3.773 -2.859 -26.938 1.00 90.88 436 ARG A C 1
ATOM 3231 O O . ARG A 1 436 ? 4.570 -2.120 -26.368 1.00 90.88 436 ARG A O 1
ATOM 3238 N N . VAL A 1 437 ? 3.700 -4.171 -26.722 1.00 94.56 437 VAL A N 1
ATOM 3239 C CA . VAL A 1 437 ? 4.582 -4.886 -25.802 1.00 94.56 437 VAL A CA 1
ATOM 3240 C C . VAL A 1 437 ? 5.894 -5.222 -26.522 1.00 94.56 437 VAL A C 1
ATOM 3242 O O . VAL A 1 437 ? 5.861 -5.882 -27.563 1.00 94.56 437 VAL A O 1
ATOM 3245 N N . PRO A 1 438 ? 7.053 -4.788 -25.997 1.00 94.12 438 PRO A N 1
ATOM 3246 C CA . PRO A 1 438 ? 8.356 -5.117 -26.567 1.00 94.12 438 PRO A CA 1
ATOM 3247 C C . PRO A 1 438 ? 8.613 -6.624 -26.632 1.00 94.12 438 PRO A C 1
ATOM 3249 O O . PRO A 1 438 ? 8.248 -7.368 -25.719 1.00 94.12 438 PRO A O 1
ATOM 3252 N N . LEU A 1 439 ? 9.294 -7.070 -27.691 1.00 93.44 439 LEU A N 1
ATOM 3253 C CA . LEU A 1 439 ? 9.710 -8.461 -27.861 1.00 93.44 439 LEU A CA 1
ATOM 3254 C C . LEU A 1 439 ? 11.185 -8.608 -27.493 1.00 93.44 439 LEU A C 1
ATOM 3256 O O . LEU A 1 439 ? 12.074 -8.251 -28.264 1.00 93.44 439 LEU A O 1
ATOM 3260 N N . VAL A 1 440 ? 11.455 -9.191 -26.328 1.00 89.38 440 VAL A N 1
ATOM 3261 C CA . VAL A 1 440 ? 12.824 -9.465 -25.885 1.00 89.38 440 VAL A CA 1
ATOM 3262 C C . VAL A 1 440 ? 13.267 -10.815 -26.440 1.00 89.38 440 VAL A C 1
ATOM 3264 O O . VAL A 1 440 ? 12.618 -11.844 -26.227 1.00 89.38 440 VAL A O 1
ATOM 3267 N N . ARG A 1 441 ? 14.385 -10.829 -27.174 1.00 85.00 441 ARG A N 1
ATOM 3268 C CA . ARG A 1 441 ? 14.909 -12.043 -27.816 1.00 85.00 441 ARG A CA 1
ATOM 3269 C C . ARG A 1 441 ? 15.147 -13.145 -26.780 1.00 85.00 441 ARG A C 1
ATOM 3271 O O . ARG A 1 441 ? 15.922 -12.964 -25.850 1.00 85.00 441 ARG A O 1
ATOM 3278 N N . GLY A 1 442 ? 14.521 -14.301 -26.993 1.00 83.75 442 GLY A N 1
ATOM 3279 C CA . GLY A 1 442 ? 14.648 -15.469 -26.115 1.00 83.75 442 GLY A CA 1
ATOM 3280 C C . GLY A 1 442 ? 13.687 -15.490 -24.923 1.00 83.75 442 GLY A C 1
ATOM 3281 O O . GLY A 1 442 ? 13.589 -16.529 -24.282 1.00 83.75 442 GLY A O 1
ATOM 3282 N N . VAL A 1 443 ? 12.953 -14.402 -24.664 1.00 85.38 443 VAL A N 1
ATOM 3283 C CA . VAL A 1 443 ? 11.950 -14.330 -23.584 1.00 85.38 443 VAL A CA 1
ATOM 3284 C C . VAL A 1 443 ? 10.536 -14.158 -24.149 1.00 85.38 443 VAL A C 1
ATOM 3286 O O . VAL A 1 443 ? 9.611 -14.826 -23.702 1.00 85.38 443 VAL A O 1
ATOM 3289 N N . GLY A 1 444 ? 10.367 -13.328 -25.183 1.00 91.44 444 GLY A N 1
ATOM 3290 C CA . GLY A 1 444 ? 9.068 -13.023 -25.790 1.00 91.44 444 GLY A CA 1
ATOM 3291 C C . GLY A 1 444 ? 8.527 -11.648 -25.374 1.00 91.44 444 GLY A C 1
ATOM 3292 O O . GLY A 1 444 ? 9.324 -10.749 -25.091 1.00 91.44 444 GLY A O 1
ATOM 3293 N N . PRO A 1 445 ? 7.196 -11.445 -25.380 1.00 95.44 445 PRO A N 1
ATOM 3294 C CA . PRO A 1 445 ? 6.571 -10.195 -24.949 1.00 95.44 445 PRO A CA 1
ATOM 3295 C C . PRO A 1 445 ? 6.883 -9.900 -23.480 1.00 95.44 445 PRO A C 1
ATOM 3297 O O . PRO A 1 445 ? 6.533 -10.692 -22.606 1.00 95.44 445 PRO A O 1
ATOM 3300 N N . CYS A 1 446 ? 7.538 -8.773 -23.202 1.00 96.00 446 CYS A N 1
ATOM 3301 C CA . CYS A 1 446 ? 7.970 -8.418 -21.851 1.00 96.00 446 CYS A CA 1
ATOM 3302 C C . CYS A 1 446 ? 7.735 -6.946 -21.525 1.00 96.00 446 CYS A C 1
ATOM 3304 O O . CYS A 1 446 ? 7.679 -6.089 -22.404 1.00 96.00 446 CYS A O 1
ATOM 3306 N N . VAL A 1 447 ? 7.689 -6.645 -20.231 1.00 97.06 447 VAL A N 1
ATOM 3307 C CA . VAL A 1 447 ? 7.707 -5.280 -19.691 1.00 97.06 447 VAL A CA 1
ATOM 3308 C C . VAL A 1 447 ? 8.746 -5.173 -18.588 1.00 97.06 447 VAL A C 1
ATOM 3310 O O . VAL A 1 447 ? 9.124 -6.172 -17.980 1.00 97.06 447 VAL A O 1
ATOM 3313 N N . PHE A 1 448 ? 9.198 -3.958 -18.302 1.00 96.81 448 PHE A N 1
ATOM 3314 C CA . PHE A 1 448 ? 10.002 -3.696 -17.115 1.00 96.81 448 PHE A CA 1
ATOM 3315 C C . PHE A 1 448 ? 9.097 -3.335 -15.938 1.00 96.81 448 PHE A C 1
ATOM 3317 O O . PHE A 1 448 ? 8.258 -2.441 -16.069 1.00 96.81 448 PHE A O 1
ATOM 3324 N N . VAL A 1 449 ? 9.285 -3.999 -14.797 1.00 96.62 449 VAL A N 1
ATOM 3325 C CA . VAL A 1 449 ? 8.509 -3.783 -13.571 1.00 96.62 449 VAL A CA 1
ATOM 3326 C C . VAL A 1 449 ? 9.439 -3.501 -12.396 1.00 96.62 449 VAL A C 1
ATOM 3328 O O . VAL A 1 449 ? 10.414 -4.217 -12.182 1.00 96.62 449 VAL A O 1
ATOM 3331 N N . THR A 1 450 ? 9.129 -2.475 -11.607 1.00 96.00 450 THR A N 1
ATOM 3332 C CA . THR A 1 450 ? 9.779 -2.201 -10.316 1.00 96.00 450 THR A CA 1
ATOM 3333 C C . THR A 1 450 ? 8.794 -1.539 -9.350 1.00 96.00 450 THR A C 1
A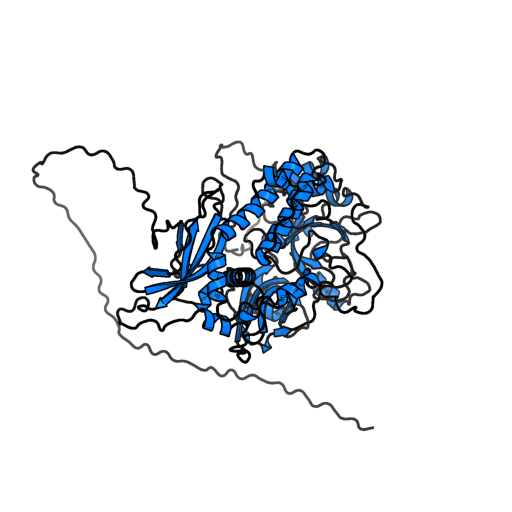TOM 3335 O O . THR A 1 450 ? 7.676 -1.198 -9.735 1.00 96.00 450 THR A O 1
ATOM 3338 N N . ARG A 1 451 ? 9.196 -1.320 -8.098 1.00 92.44 451 ARG A N 1
ATOM 3339 C CA . ARG A 1 451 ? 8.448 -0.517 -7.125 1.00 92.44 451 ARG A CA 1
ATOM 3340 C C . ARG A 1 451 ? 9.281 0.657 -6.640 1.00 92.44 451 ARG A C 1
ATOM 3342 O O . ARG A 1 451 ? 10.502 0.655 -6.736 1.00 92.44 451 ARG A O 1
ATOM 3349 N N . SER A 1 452 ? 8.612 1.672 -6.097 1.00 86.62 452 SER A N 1
ATOM 3350 C CA . SER A 1 452 ? 9.301 2.755 -5.398 1.00 86.62 452 SER A CA 1
ATOM 3351 C C . SER A 1 452 ? 9.257 2.546 -3.883 1.00 86.62 452 SER A C 1
ATOM 3353 O O . SER A 1 452 ? 8.169 2.338 -3.349 1.00 86.62 452 SER A O 1
ATOM 3355 N N . PRO A 1 453 ? 10.381 2.743 -3.180 1.00 86.94 453 PRO A N 1
ATOM 3356 C CA . PRO A 1 453 ? 11.705 3.015 -3.736 1.00 86.94 453 PRO A CA 1
ATOM 3357 C C . PRO A 1 453 ? 12.412 1.736 -4.201 1.00 86.94 453 PRO A C 1
ATOM 3359 O O . PRO A 1 453 ? 12.437 0.752 -3.476 1.00 86.94 453 PRO A O 1
ATOM 3362 N N . CYS A 1 454 ? 13.048 1.804 -5.369 1.00 89.88 454 CYS A N 1
ATOM 3363 C CA . CYS A 1 454 ? 13.939 0.769 -5.879 1.00 89.88 454 CYS A CA 1
ATOM 3364 C C . CYS A 1 454 ? 15.381 1.122 -5.503 1.00 89.88 454 CYS A C 1
ATOM 3366 O O . CYS A 1 454 ? 15.948 2.103 -5.996 1.00 89.88 454 CYS A O 1
ATOM 3368 N N . VAL A 1 455 ? 15.944 0.375 -4.566 1.00 91.25 455 VAL A N 1
ATOM 3369 C CA . VAL A 1 455 ? 17.191 0.710 -3.874 1.00 91.25 455 VAL A CA 1
ATOM 3370 C C . VAL A 1 455 ? 18.326 -0.269 -4.169 1.00 91.25 455 VAL A C 1
ATOM 3372 O O . VAL A 1 455 ? 19.481 0.049 -3.906 1.00 91.25 455 VAL A O 1
ATOM 3375 N N . LEU A 1 456 ? 18.022 -1.420 -4.764 1.00 90.75 456 LEU A N 1
ATOM 3376 C CA . LEU A 1 456 ? 18.990 -2.400 -5.241 1.00 90.75 456 LEU A CA 1
ATOM 3377 C C . LEU A 1 456 ? 18.859 -2.604 -6.758 1.00 90.75 456 LEU A C 1
ATOM 3379 O O . LEU A 1 456 ? 17.758 -2.482 -7.297 1.00 90.75 456 LEU A O 1
ATOM 3383 N N . PRO A 1 457 ? 19.939 -2.997 -7.459 1.00 88.06 457 PRO A N 1
ATOM 3384 C CA . PRO A 1 457 ? 19.883 -3.350 -8.880 1.00 88.06 457 PRO A CA 1
ATOM 3385 C C . PRO A 1 457 ? 18.858 -4.446 -9.203 1.00 88.06 457 PRO A C 1
ATOM 3387 O O . PRO A 1 457 ? 18.322 -4.489 -10.304 1.00 88.06 457 PRO A O 1
ATOM 3390 N N . THR A 1 458 ? 18.571 -5.330 -8.247 1.00 90.50 458 THR A N 1
ATOM 3391 C CA . THR A 1 458 ? 17.616 -6.440 -8.375 1.00 90.50 458 THR A CA 1
ATOM 3392 C C . THR A 1 458 ? 16.163 -6.043 -8.108 1.00 90.50 458 THR A C 1
ATOM 3394 O O . THR A 1 458 ? 15.275 -6.878 -8.250 1.00 90.50 458 THR A O 1
ATOM 3397 N N . ASP A 1 459 ? 15.893 -4.792 -7.721 1.00 92.38 459 ASP A N 1
ATOM 3398 C CA . ASP A 1 459 ? 14.537 -4.330 -7.390 1.00 92.38 459 ASP A CA 1
ATOM 3399 C C . ASP A 1 459 ? 13.664 -4.084 -8.633 1.00 92.38 459 ASP A C 1
ATOM 3401 O O . ASP A 1 459 ? 12.462 -3.828 -8.514 1.00 92.38 459 ASP A O 1
ATOM 3405 N N . GLY A 1 460 ? 14.241 -4.150 -9.836 1.00 93.69 460 GLY A N 1
ATOM 3406 C CA . GLY A 1 460 ? 13.513 -4.099 -11.101 1.00 93.69 460 GLY A CA 1
ATOM 3407 C C . GLY A 1 460 ? 13.829 -5.290 -11.987 1.00 93.69 460 GLY A C 1
ATOM 3408 O O . GLY A 1 460 ? 14.977 -5.721 -12.063 1.00 93.69 460 GLY A O 1
ATOM 3409 N N . ARG A 1 461 ? 12.807 -5.791 -12.681 1.00 93.50 461 ARG A N 1
ATOM 3410 C CA . ARG A 1 461 ? 12.887 -7.001 -13.502 1.00 93.50 461 ARG A CA 1
ATOM 3411 C C . ARG A 1 461 ? 12.234 -6.805 -14.857 1.00 93.50 461 ARG A C 1
ATOM 3413 O O . ARG A 1 461 ? 11.260 -6.060 -14.981 1.00 93.50 461 ARG A O 1
ATOM 3420 N N . VAL A 1 462 ? 12.746 -7.511 -15.860 1.00 94.62 462 VAL A N 1
ATOM 3421 C CA . VAL A 1 462 ? 12.028 -7.719 -17.119 1.00 94.62 462 VAL A CA 1
ATOM 3422 C C . VAL A 1 462 ? 11.141 -8.943 -16.942 1.00 94.62 462 VAL A C 1
ATOM 3424 O O . VAL A 1 462 ? 11.622 -10.043 -16.688 1.00 94.62 462 VAL A O 1
ATOM 3427 N N . VAL A 1 463 ? 9.833 -8.737 -17.033 1.00 94.50 463 VAL A N 1
ATOM 3428 C CA . VAL A 1 463 ? 8.827 -9.750 -16.722 1.00 94.50 463 VAL A CA 1
ATOM 3429 C C . VAL A 1 463 ? 8.054 -10.114 -17.992 1.00 94.50 463 VAL A C 1
ATOM 3431 O O . VAL A 1 463 ? 7.584 -9.203 -18.685 1.00 94.50 463 VAL A O 1
ATOM 3434 N N . PRO A 1 464 ? 7.882 -11.416 -18.294 1.00 95.62 464 PRO A N 1
ATOM 3435 C CA . PRO A 1 464 ? 7.009 -11.873 -19.368 1.00 95.62 464 PRO A CA 1
ATOM 3436 C C . PRO A 1 464 ? 5.559 -11.421 -19.165 1.00 95.62 464 PRO A C 1
ATOM 3438 O O . PRO A 1 464 ? 4.988 -11.568 -18.080 1.00 95.62 464 PRO A O 1
ATOM 3441 N N . VAL A 1 465 ? 4.939 -10.908 -20.227 1.00 96.69 465 VAL A N 1
ATOM 3442 C CA . VAL A 1 465 ? 3.534 -10.483 -20.223 1.00 96.69 465 VAL A CA 1
ATOM 3443 C C . VAL A 1 465 ? 2.708 -11.400 -21.102 1.00 96.69 465 VAL A C 1
ATOM 3445 O O . VAL A 1 465 ? 3.023 -11.610 -22.276 1.00 96.69 465 VAL A O 1
ATOM 3448 N N . VAL A 1 466 ? 1.599 -11.905 -20.564 1.00 96.44 466 VAL A N 1
ATOM 3449 C CA . VAL A 1 466 ? 0.626 -12.621 -21.388 1.00 96.44 466 VAL A CA 1
ATOM 3450 C C . VAL A 1 466 ? -0.127 -11.634 -22.276 1.00 96.44 466 VAL A C 1
ATOM 3452 O O . VAL A 1 466 ? -0.804 -10.723 -21.811 1.00 96.44 466 VAL A O 1
ATOM 3455 N N . THR A 1 467 ? 0.010 -11.815 -23.585 1.00 95.31 467 THR A N 1
ATOM 3456 C CA . THR A 1 467 ? -0.664 -11.008 -24.618 1.00 95.31 467 THR A CA 1
ATOM 3457 C C . THR A 1 467 ? -1.695 -11.816 -25.410 1.00 95.31 467 THR A C 1
ATOM 3459 O O . THR A 1 467 ? -2.439 -11.269 -26.219 1.00 95.31 467 THR A O 1
ATOM 3462 N N . ALA A 1 468 ? -1.761 -13.122 -25.152 1.00 96.12 468 ALA A N 1
ATOM 3463 C CA . ALA A 1 468 ? -2.728 -14.062 -25.694 1.00 96.12 468 ALA A CA 1
ATOM 3464 C C . ALA A 1 468 ? -3.093 -15.088 -24.615 1.00 96.12 468 ALA A C 1
ATOM 3466 O O . ALA A 1 468 ? -2.323 -15.295 -23.673 1.00 96.12 468 ALA A O 1
ATOM 3467 N N . ARG A 1 469 ? -4.248 -15.749 -24.774 1.00 97.12 469 ARG A N 1
ATOM 3468 C CA . ARG A 1 469 ? -4.750 -16.737 -23.813 1.00 97.12 469 ARG A CA 1
ATOM 3469 C C . ARG A 1 469 ? -3.729 -17.861 -23.586 1.00 97.12 469 ARG A C 1
ATOM 3471 O O . ARG A 1 469 ? -3.463 -18.613 -24.529 1.00 97.12 469 ARG A O 1
ATOM 3478 N N . PRO A 1 470 ? -3.216 -18.038 -22.356 1.00 96.25 470 PRO A N 1
ATOM 3479 C CA . PRO A 1 470 ? -2.371 -19.179 -22.021 1.00 96.25 470 PRO A CA 1
ATOM 3480 C C . PRO A 1 470 ? -3.121 -20.503 -22.200 1.00 96.25 470 PRO A C 1
ATOM 3482 O O . PRO A 1 470 ? -4.322 -20.578 -21.954 1.00 96.25 470 PRO A O 1
ATOM 3485 N N . GLY A 1 471 ? -2.415 -21.576 -22.568 1.00 95.50 471 GLY A N 1
ATOM 3486 C CA . GLY A 1 471 ? -3.041 -22.891 -22.778 1.00 95.50 471 GLY A CA 1
ATOM 3487 C C . GLY A 1 471 ? -3.755 -23.455 -21.540 1.00 95.50 471 GLY A C 1
ATOM 3488 O O . GLY A 1 471 ? -4.728 -24.186 -21.688 1.00 95.50 471 GLY A O 1
ATOM 3489 N N . GLY A 1 472 ? -3.302 -23.087 -20.335 1.00 93.25 472 GLY A N 1
ATOM 3490 C CA . GLY A 1 472 ? -3.907 -23.497 -19.062 1.00 93.25 472 GLY A CA 1
ATOM 3491 C C . GLY A 1 472 ? -5.070 -22.622 -18.577 1.00 93.25 472 GLY A C 1
ATOM 3492 O O . GLY A 1 472 ? -5.633 -22.914 -17.528 1.00 93.25 472 GLY A O 1
ATOM 3493 N N . MET A 1 473 ? -5.428 -21.556 -19.299 1.00 96.94 473 MET A N 1
ATOM 3494 C CA . MET A 1 473 ? -6.491 -20.625 -18.907 1.00 96.94 473 MET A CA 1
ATOM 3495 C C . MET A 1 473 ? -7.766 -20.878 -19.721 1.00 96.94 473 MET A C 1
ATOM 3497 O O . MET A 1 473 ? -7.715 -21.017 -20.947 1.00 96.94 473 MET A O 1
ATOM 3501 N N . SER A 1 474 ? -8.926 -20.910 -19.055 1.00 96.75 474 SER A N 1
ATOM 3502 C CA . SER A 1 474 ? -10.216 -21.073 -19.738 1.00 96.75 474 SER A CA 1
ATOM 3503 C C . SER A 1 474 ? -10.565 -19.858 -20.608 1.00 96.75 474 SER A C 1
ATOM 3505 O O . SER A 1 474 ? -9.980 -18.778 -20.482 1.00 96.75 474 SER A O 1
ATOM 3507 N N . ALA A 1 475 ? -11.515 -20.025 -21.535 1.00 97.06 475 ALA A N 1
ATOM 3508 C CA . ALA A 1 475 ? -11.983 -18.920 -22.373 1.00 97.06 475 ALA A CA 1
ATOM 3509 C C . ALA A 1 475 ? -12.661 -17.830 -21.534 1.00 97.06 475 ALA A C 1
ATOM 3511 O O . ALA A 1 475 ? -12.437 -16.647 -21.766 1.00 97.06 475 ALA A O 1
ATOM 3512 N N . GLU A 1 476 ? -13.443 -18.245 -20.542 1.00 96.19 476 GLU A N 1
ATOM 3513 C CA . GLU A 1 476 ? -14.199 -17.386 -19.639 1.00 96.19 476 GLU A CA 1
ATOM 3514 C C . GLU A 1 476 ? -13.259 -16.582 -18.736 1.00 96.19 476 GLU A C 1
ATOM 3516 O O . GLU A 1 476 ? -13.421 -15.370 -18.619 1.00 96.19 476 GLU A O 1
ATOM 3521 N N . ALA A 1 477 ? -12.235 -17.232 -18.170 1.00 95.56 477 ALA A N 1
ATOM 3522 C CA . ALA A 1 477 ? -11.195 -16.574 -17.380 1.00 95.56 477 ALA A CA 1
ATOM 3523 C C . ALA A 1 477 ? -10.413 -15.556 -18.218 1.00 95.56 477 ALA A C 1
ATOM 3525 O O . ALA A 1 477 ? -10.183 -14.427 -17.789 1.00 95.56 477 ALA A O 1
ATOM 3526 N N . TRP A 1 478 ? -10.040 -15.928 -19.445 1.00 97.00 478 TRP A N 1
ATOM 3527 C CA . TRP A 1 478 ? -9.340 -15.018 -20.347 1.00 97.00 478 TRP A CA 1
ATOM 3528 C C . TRP A 1 478 ? -10.196 -13.819 -20.750 1.00 97.00 478 TRP A C 1
ATOM 3530 O O . TRP A 1 478 ? -9.686 -12.700 -20.787 1.00 97.00 478 TRP A O 1
ATOM 3540 N N . ALA A 1 479 ? -11.483 -14.031 -21.035 1.00 96.00 479 ALA A N 1
ATOM 3541 C CA . ALA A 1 479 ? -12.419 -12.951 -21.324 1.00 96.00 479 ALA A CA 1
ATOM 3542 C C . ALA A 1 479 ? -12.560 -12.019 -20.114 1.00 96.00 479 ALA A C 1
ATOM 3544 O O . ALA A 1 479 ? -12.373 -10.812 -20.254 1.00 96.00 479 ALA A O 1
ATOM 3545 N N . ALA A 1 480 ? -12.772 -12.580 -18.919 1.00 94.81 480 ALA A N 1
ATOM 3546 C CA . ALA A 1 480 ? -12.844 -11.820 -17.675 1.00 94.81 480 ALA A CA 1
ATOM 3547 C C . ALA A 1 480 ? -11.577 -10.992 -17.429 1.00 94.81 480 ALA A C 1
ATOM 3549 O O . ALA A 1 480 ? -11.678 -9.829 -17.063 1.00 94.81 480 ALA A O 1
ATOM 3550 N N . LEU A 1 481 ? -10.389 -11.550 -17.678 1.00 95.31 481 LEU A N 1
ATOM 3551 C CA . LEU A 1 481 ? -9.117 -10.843 -17.539 1.00 95.31 481 LEU A CA 1
ATOM 3552 C C . LEU A 1 481 ? -8.932 -9.747 -18.603 1.00 95.31 481 LEU A C 1
ATOM 3554 O O . LEU A 1 481 ? -8.494 -8.645 -18.281 1.00 95.31 481 LEU A O 1
ATOM 3558 N N . SER A 1 482 ? -9.272 -10.036 -19.862 1.00 94.50 482 SER A N 1
ATOM 3559 C CA . SER A 1 482 ? -9.047 -9.141 -21.010 1.00 94.50 482 SER A CA 1
ATOM 3560 C C . SER A 1 482 ? -10.018 -7.960 -21.063 1.00 94.50 482 SER A C 1
ATOM 3562 O O . SER A 1 482 ? -9.673 -6.909 -21.597 1.00 94.50 482 SER A O 1
ATOM 3564 N N . GLU A 1 483 ? -11.226 -8.115 -20.519 1.00 94.38 483 GLU A N 1
ATOM 3565 C CA . GLU A 1 483 ? -12.251 -7.062 -20.460 1.00 94.38 483 GLU A CA 1
ATOM 3566 C C . GLU A 1 483 ? -11.965 -5.998 -19.389 1.00 94.38 483 GLU A C 1
ATOM 3568 O O . GLU A 1 483 ? -12.600 -4.939 -19.372 1.00 94.38 483 GLU A O 1
ATOM 3573 N N . ARG A 1 484 ? -11.012 -6.253 -18.485 1.00 94.44 484 ARG A N 1
ATOM 3574 C CA . ARG A 1 484 ? -10.675 -5.333 -17.395 1.00 94.44 484 ARG A CA 1
ATOM 3575 C C . ARG A 1 484 ? -10.044 -4.051 -17.925 1.00 94.44 484 ARG A C 1
ATOM 3577 O O . ARG A 1 484 ? -9.331 -4.020 -18.928 1.00 94.44 484 ARG A O 1
ATOM 3584 N N . SER A 1 485 ? -10.300 -2.962 -17.207 1.00 94.25 485 SER A N 1
ATOM 3585 C CA . SER A 1 485 ? -9.708 -1.664 -17.522 1.00 94.25 485 SER A CA 1
ATOM 3586 C C . SER A 1 485 ? -8.213 -1.641 -17.202 1.00 94.25 485 SER A C 1
ATOM 3588 O O . SER A 1 485 ? -7.763 -2.232 -16.225 1.00 94.25 485 SER A O 1
ATOM 3590 N N . PHE A 1 486 ? -7.452 -0.877 -17.987 1.00 96.38 486 PHE A N 1
ATOM 3591 C CA . PHE A 1 486 ? -6.043 -0.622 -17.701 1.00 96.38 486 PHE A CA 1
ATOM 3592 C C . PHE A 1 486 ? -5.874 0.131 -16.375 1.00 96.38 486 PHE A C 1
ATOM 3594 O O . PHE A 1 486 ? -6.433 1.217 -16.187 1.00 96.38 486 PHE A O 1
ATOM 3601 N N . GLY A 1 487 ? -5.061 -0.428 -15.478 1.00 94.75 487 GLY A N 1
ATOM 3602 C CA . GLY A 1 487 ? -4.752 0.179 -14.179 1.00 94.75 487 GLY A CA 1
ATOM 3603 C C . GLY A 1 487 ? -4.137 -0.733 -13.126 1.00 94.75 487 GLY A C 1
ATOM 3604 O O . GLY A 1 487 ? -3.861 -0.267 -12.020 1.00 94.75 487 GLY A O 1
ATOM 3605 N N . GLU A 1 488 ? -3.891 -1.993 -13.465 1.00 95.75 488 GLU A N 1
ATOM 3606 C CA . GLU A 1 488 ? -3.353 -2.999 -12.558 1.00 95.75 488 GLU A CA 1
ATOM 3607 C C . GLU A 1 488 ? -2.319 -3.890 -13.254 1.00 95.75 488 GLU A C 1
ATOM 3609 O O . GLU A 1 488 ? -2.333 -4.047 -14.477 1.00 95.75 488 GLU A O 1
ATOM 3614 N N . VAL A 1 489 ? -1.426 -4.465 -12.451 1.00 97.25 489 VAL A N 1
ATOM 3615 C CA . VAL A 1 489 ? -0.576 -5.598 -12.821 1.00 97.25 489 VAL A CA 1
ATOM 3616 C C . VAL A 1 489 ? -1.137 -6.814 -12.113 1.00 97.25 489 VAL A C 1
ATOM 3618 O O . VAL A 1 489 ? -1.158 -6.865 -10.883 1.00 97.25 489 VAL A O 1
ATOM 3621 N N . VAL A 1 490 ? -1.600 -7.779 -12.896 1.00 97.56 490 VAL A N 1
ATOM 3622 C CA . VAL A 1 490 ? -2.143 -9.035 -12.392 1.00 97.56 490 VAL A CA 1
ATOM 3623 C C . VAL A 1 490 ? -1.003 -10.038 -12.303 1.00 97.56 490 VAL A C 1
ATOM 3625 O O . VAL A 1 490 ? -0.456 -10.460 -13.324 1.00 97.56 490 VAL A O 1
ATOM 3628 N N . PHE A 1 491 ? -0.624 -10.387 -11.079 1.00 97.00 491 PHE A N 1
ATOM 3629 C CA . PHE A 1 491 ? 0.441 -11.337 -10.791 1.00 97.00 491 PHE A CA 1
ATOM 3630 C C . PHE A 1 491 ? -0.093 -12.766 -10.801 1.00 97.00 491 PHE A C 1
ATOM 3632 O O . PHE A 1 491 ? -1.171 -13.040 -10.270 1.00 97.00 491 PHE A O 1
ATOM 3639 N N . SER A 1 492 ? 0.670 -13.686 -11.395 1.00 95.50 492 SER A N 1
ATOM 3640 C CA . SER A 1 492 ? 0.360 -15.111 -11.305 1.00 95.50 492 SER A CA 1
ATOM 3641 C C . SER A 1 492 ? 0.295 -15.569 -9.847 1.00 95.50 492 SER A C 1
ATOM 3643 O O . SER A 1 492 ? 1.067 -15.118 -9.003 1.00 95.50 492 SER A O 1
ATOM 3645 N N . ASN A 1 493 ? -0.637 -16.477 -9.574 1.00 94.19 493 ASN A N 1
ATOM 3646 C CA . ASN A 1 493 ? -0.734 -17.205 -8.309 1.00 94.19 493 ASN A CA 1
ATOM 3647 C C . ASN A 1 493 ? 0.123 -18.486 -8.325 1.00 94.19 493 ASN A C 1
ATOM 3649 O O . ASN A 1 493 ? 0.209 -19.191 -7.326 1.00 94.19 493 ASN A O 1
ATOM 3653 N N . GLU A 1 494 ? 0.735 -18.804 -9.468 1.00 91.88 494 GLU A N 1
ATOM 3654 C CA . GLU A 1 494 ? 1.518 -20.015 -9.692 1.00 91.88 494 GLU A CA 1
ATOM 3655 C C . GLU A 1 494 ? 3.012 -19.778 -9.430 1.00 91.88 494 GLU A C 1
ATOM 3657 O O . GLU A 1 494 ? 3.544 -18.683 -9.630 1.00 91.88 494 GLU A O 1
ATOM 3662 N N . GLY A 1 495 ? 3.717 -20.851 -9.069 1.00 87.81 495 GLY A N 1
ATOM 3663 C CA . GLY A 1 495 ? 5.160 -20.845 -8.826 1.00 87.81 495 GLY A CA 1
ATOM 3664 C C . GLY A 1 495 ? 5.521 -21.084 -7.361 1.00 87.81 495 GLY A C 1
ATOM 3665 O O . GLY A 1 495 ? 4.658 -21.307 -6.518 1.00 87.81 495 GLY A O 1
ATOM 3666 N N . ARG A 1 496 ? 6.825 -21.092 -7.063 1.00 83.12 496 ARG A N 1
ATOM 3667 C CA . ARG A 1 496 ? 7.342 -21.264 -5.689 1.00 83.12 496 ARG A CA 1
ATOM 3668 C C . ARG A 1 496 ? 7.582 -19.942 -4.976 1.00 83.12 496 ARG A C 1
ATOM 3670 O O . ARG A 1 496 ? 7.401 -19.861 -3.770 1.00 83.12 496 ARG A O 1
ATOM 3677 N N . GLN A 1 497 ? 8.022 -18.936 -5.725 1.00 86.75 497 GLN A N 1
ATOM 3678 C CA . GLN A 1 497 ? 8.246 -17.593 -5.219 1.00 86.75 497 GLN A CA 1
ATOM 3679 C C . GLN A 1 497 ? 7.236 -16.660 -5.867 1.00 86.75 497 GLN A C 1
ATOM 3681 O O . GLN A 1 497 ? 7.044 -16.690 -7.084 1.00 86.75 497 GLN A O 1
ATOM 3686 N N . ALA A 1 498 ? 6.609 -15.824 -5.051 1.00 90.38 498 ALA A N 1
ATOM 3687 C CA . ALA A 1 498 ? 5.712 -14.808 -5.549 1.00 90.38 498 ALA A CA 1
ATOM 3688 C C . ALA A 1 498 ? 6.504 -13.710 -6.266 1.00 90.38 498 ALA A C 1
ATOM 3690 O O . ALA A 1 498 ? 7.463 -13.145 -5.737 1.00 90.38 498 ALA A O 1
ATOM 3691 N N . LEU A 1 499 ? 6.091 -13.391 -7.489 1.00 92.19 499 LEU A N 1
ATOM 3692 C CA . LEU A 1 499 ? 6.754 -12.374 -8.297 1.00 92.19 499 LEU A CA 1
ATOM 3693 C C . LEU A 1 499 ? 6.777 -10.973 -7.636 1.00 92.19 499 LEU A C 1
ATOM 3695 O O . LEU A 1 499 ? 7.809 -10.312 -7.764 1.00 92.19 499 LEU A O 1
ATOM 3699 N N . PRO A 1 500 ? 5.735 -10.516 -6.905 1.00 93.38 500 PRO A N 1
ATOM 3700 C CA . PRO A 1 500 ? 5.802 -9.287 -6.109 1.00 93.38 500 PRO A CA 1
ATOM 3701 C C . PRO A 1 500 ? 7.032 -9.215 -5.194 1.00 93.38 500 PRO A C 1
ATOM 3703 O O . PRO A 1 500 ? 7.767 -8.232 -5.229 1.00 93.38 500 PRO A O 1
ATOM 3706 N N . GLU A 1 501 ? 7.324 -10.287 -4.456 1.00 90.50 501 GLU A N 1
ATOM 3707 C CA . GLU A 1 501 ? 8.455 -10.371 -3.521 1.00 90.50 501 GLU A CA 1
ATOM 3708 C C . GLU A 1 501 ? 9.799 -10.248 -4.254 1.00 90.50 501 GLU A C 1
ATOM 3710 O O . GLU A 1 501 ? 10.740 -9.590 -3.806 1.00 90.50 501 GLU A O 1
ATOM 3715 N N . ALA A 1 502 ? 9.874 -10.828 -5.449 1.00 89.44 502 ALA A N 1
ATOM 3716 C CA . ALA A 1 502 ? 11.050 -10.742 -6.297 1.00 89.44 502 ALA A CA 1
ATOM 3717 C C . ALA A 1 502 ? 11.267 -9.335 -6.892 1.00 89.44 502 ALA A C 1
ATOM 3719 O O . ALA A 1 502 ? 12.362 -9.047 -7.384 1.00 89.44 502 ALA A O 1
ATOM 3720 N N . ILE A 1 503 ? 10.252 -8.465 -6.856 1.00 92.19 503 ILE A N 1
ATOM 3721 C CA . ILE A 1 503 ? 10.285 -7.088 -7.354 1.00 92.19 503 ILE A CA 1
ATOM 3722 C C . ILE A 1 503 ? 10.304 -6.137 -6.157 1.00 92.19 503 ILE A C 1
ATOM 3724 O O . ILE A 1 503 ? 9.267 -5.702 -5.658 1.00 92.19 503 ILE A O 1
ATOM 3728 N N . SER A 1 504 ? 11.508 -5.769 -5.716 1.00 89.50 504 SER A N 1
ATOM 3729 C CA . SER A 1 504 ? 11.704 -4.821 -4.611 1.00 89.50 504 SER A CA 1
ATOM 3730 C C . SER A 1 504 ? 11.084 -5.274 -3.278 1.00 89.50 504 SER A C 1
ATOM 3732 O O . SER A 1 504 ? 10.692 -4.424 -2.477 1.00 89.50 504 SER A O 1
ATOM 3734 N N . SER A 1 505 ? 10.985 -6.592 -3.042 1.00 88.06 505 SER A N 1
ATOM 3735 C CA . SER A 1 505 ? 10.282 -7.182 -1.887 1.00 88.06 505 SER A CA 1
ATOM 3736 C C . SER A 1 505 ? 8.877 -6.644 -1.725 1.00 88.06 505 SER A C 1
ATOM 3738 O O . SER A 1 505 ? 8.476 -6.181 -0.660 1.00 88.06 505 SER A O 1
ATOM 3740 N N . GLY A 1 506 ? 8.163 -6.662 -2.844 1.00 88.94 506 GLY A N 1
ATOM 3741 C CA . GLY A 1 506 ? 6.807 -6.195 -2.909 1.00 88.94 506 GLY A CA 1
ATOM 3742 C C . GLY A 1 506 ? 5.797 -7.168 -2.325 1.00 88.94 506 GLY A C 1
ATOM 3743 O O . GLY A 1 506 ? 5.979 -8.383 -2.336 1.00 88.94 506 GLY A O 1
ATOM 3744 N N . ASP A 1 507 ? 4.686 -6.591 -1.892 1.00 90.81 507 ASP A N 1
ATOM 3745 C CA . ASP A 1 507 ? 3.445 -7.274 -1.562 1.00 90.81 507 ASP A CA 1
ATOM 3746 C C . ASP A 1 507 ? 2.272 -6.711 -2.396 1.00 90.81 507 ASP A C 1
ATOM 3748 O O . ASP A 1 507 ? 2.466 -5.908 -3.328 1.00 90.81 507 ASP A O 1
ATOM 3752 N N . LEU A 1 508 ? 1.059 -7.169 -2.087 1.00 92.88 508 LEU A N 1
ATOM 3753 C CA . LEU A 1 508 ? -0.189 -6.771 -2.735 1.00 92.88 508 LEU A CA 1
ATOM 3754 C C . LEU A 1 508 ? -1.167 -6.107 -1.754 1.00 92.88 508 LEU A C 1
ATOM 3756 O O . LEU A 1 508 ? -2.379 -6.132 -1.969 1.00 92.88 508 LEU A O 1
ATOM 3760 N N . ASP A 1 509 ? -0.666 -5.519 -0.663 1.00 87.00 509 ASP A N 1
ATOM 3761 C CA . ASP A 1 509 ? -1.508 -4.973 0.405 1.00 87.00 509 ASP A CA 1
ATOM 3762 C C . ASP A 1 509 ? -1.929 -3.511 0.169 1.00 87.00 509 ASP A C 1
ATOM 3764 O O . ASP A 1 509 ? -2.880 -3.019 0.790 1.00 87.00 509 ASP A O 1
ATOM 3768 N N . GLY A 1 510 ? -1.242 -2.834 -0.759 1.00 70.38 510 GLY A N 1
ATOM 3769 C CA . GLY A 1 510 ? -1.378 -1.407 -1.008 1.00 70.38 510 GLY A CA 1
ATOM 3770 C C . GLY A 1 510 ? -1.023 -0.613 0.250 1.00 70.38 510 GLY A C 1
ATOM 3771 O O . GLY A 1 510 ? -1.842 -0.470 1.161 1.00 70.38 510 GLY A O 1
ATOM 3772 N N . GLU A 1 511 ? 0.175 -0.036 0.343 1.00 68.88 511 GLU A N 1
ATOM 3773 C CA . GLU A 1 511 ? 0.505 0.775 1.520 1.00 68.88 511 GLU A CA 1
ATOM 3774 C C . GLU A 1 511 ? -0.254 2.123 1.529 1.00 68.88 511 GLU A C 1
ATOM 3776 O O . GLU A 1 511 ? -0.572 2.711 0.495 1.00 68.88 511 GLU A O 1
ATOM 3781 N N . ASP A 1 512 ? -0.600 2.627 2.719 1.00 52.28 512 ASP A N 1
ATOM 3782 C CA . ASP A 1 512 ? -1.461 3.806 2.907 1.00 52.28 512 ASP A CA 1
ATOM 3783 C C . ASP A 1 512 ? -0.724 5.147 2.843 1.00 52.28 512 ASP A C 1
ATOM 3785 O O . ASP A 1 512 ? -1.188 6.162 3.372 1.00 52.28 512 ASP A O 1
ATOM 3789 N N . ARG A 1 513 ? 0.475 5.195 2.265 1.00 58.44 513 ARG A N 1
ATOM 3790 C CA . ARG A 1 513 ? 1.184 6.471 2.188 1.00 58.44 513 ARG A CA 1
ATOM 3791 C C . ARG A 1 513 ? 0.550 7.315 1.081 1.00 58.44 513 ARG A C 1
ATOM 3793 O O . ARG A 1 513 ? 0.414 6.820 -0.042 1.00 58.44 513 ARG A O 1
ATOM 3800 N N . PRO A 1 514 ? 0.188 8.589 1.334 1.00 45.47 514 PRO A N 1
ATOM 3801 C CA . PRO A 1 514 ? -0.515 9.443 0.366 1.00 45.47 514 PRO A CA 1
ATOM 3802 C C . PRO A 1 514 ? 0.164 9.548 -1.009 1.00 45.47 514 PRO A C 1
ATOM 3804 O O . PRO A 1 514 ? -0.482 9.863 -1.999 1.00 45.47 514 PRO A O 1
ATOM 3807 N N . ARG A 1 515 ? 1.471 9.258 -1.097 1.00 48.50 515 ARG A N 1
ATOM 3808 C CA . ARG A 1 515 ? 2.250 9.309 -2.346 1.00 48.50 515 ARG A CA 1
ATOM 3809 C C . ARG A 1 515 ? 2.972 8.000 -2.713 1.00 48.50 515 ARG A C 1
ATOM 3811 O O . ARG A 1 515 ? 3.617 7.959 -3.754 1.00 48.50 515 ARG A O 1
ATOM 3818 N N . LEU A 1 516 ? 2.870 6.958 -1.886 1.00 48.84 516 LEU A N 1
ATOM 3819 C CA . LEU A 1 516 ? 3.564 5.672 -2.043 1.00 48.84 516 LEU A CA 1
ATOM 3820 C C . LEU A 1 516 ? 2.587 4.544 -1.681 1.00 48.84 516 LEU A C 1
ATOM 3822 O O . LEU A 1 516 ? 2.736 3.896 -0.654 1.00 48.84 516 LEU A O 1
ATOM 3826 N N . CYS A 1 517 ? 1.536 4.365 -2.486 1.00 54.16 517 CYS A N 1
ATOM 3827 C CA . CYS A 1 517 ? 0.952 3.026 -2.535 1.00 54.16 517 CYS A CA 1
ATOM 3828 C C . CYS A 1 517 ? 1.993 2.076 -3.112 1.00 54.16 517 CYS A C 1
ATOM 3830 O O . CYS A 1 517 ? 2.870 2.516 -3.863 1.00 54.16 517 CYS A O 1
ATOM 3832 N N . ASP A 1 518 ? 1.808 0.791 -2.840 1.00 68.38 518 ASP A N 1
ATOM 3833 C CA . ASP A 1 518 ? 2.541 -0.315 -3.456 1.00 68.38 518 ASP A CA 1
ATOM 3834 C C . ASP A 1 518 ? 2.094 -0.472 -4.913 1.00 68.38 518 ASP A C 1
ATOM 3836 O O . ASP A 1 518 ? 1.492 -1.452 -5.341 1.00 68.38 518 ASP A O 1
ATOM 3840 N N . LEU A 1 519 ? 2.318 0.602 -5.665 1.00 90.25 519 LEU A N 1
ATOM 3841 C CA . LEU A 1 519 ? 2.148 0.669 -7.091 1.00 90.25 519 LEU A CA 1
ATOM 3842 C C . LEU A 1 519 ? 3.431 0.164 -7.726 1.00 90.25 519 LEU A C 1
ATOM 3844 O O . LEU A 1 519 ? 4.545 0.531 -7.340 1.00 90.25 519 LEU A O 1
ATOM 3848 N N . TYR A 1 520 ? 3.241 -0.620 -8.765 1.00 94.50 520 TYR A N 1
ATOM 3849 C CA . TYR A 1 520 ? 4.291 -1.107 -9.618 1.00 94.50 520 TYR A CA 1
ATOM 3850 C C . TYR A 1 520 ? 4.479 -0.095 -10.739 1.00 94.50 520 TYR A C 1
ATOM 3852 O O . TYR A 1 520 ? 3.542 0.247 -11.465 1.00 94.50 520 TYR A O 1
ATOM 3860 N N . PHE A 1 521 ? 5.697 0.419 -10.854 1.00 95.50 521 PHE A N 1
ATOM 3861 C CA . PHE A 1 521 ? 6.128 1.098 -12.059 1.00 95.50 521 PHE A CA 1
ATOM 3862 C C . PHE A 1 521 ? 6.247 0.055 -13.158 1.00 95.50 521 PHE A C 1
ATOM 3864 O O . PHE A 1 521 ? 7.032 -0.883 -13.028 1.00 95.50 521 PHE A O 1
ATOM 3871 N N . VAL A 1 522 ? 5.496 0.241 -14.234 1.00 97.19 522 VAL A N 1
ATOM 3872 C CA . VAL A 1 522 ? 5.534 -0.620 -15.410 1.00 97.19 522 VAL A CA 1
ATOM 3873 C C . VAL A 1 522 ? 5.914 0.211 -16.613 1.00 97.19 522 VAL A C 1
ATOM 3875 O O . VAL A 1 522 ? 5.241 1.199 -16.902 1.00 97.19 522 VAL A O 1
ATOM 3878 N N . SER A 1 523 ? 6.953 -0.205 -17.334 1.00 97.25 523 SER A N 1
ATOM 3879 C CA . SER A 1 523 ? 7.326 0.376 -18.621 1.00 97.25 523 SER A CA 1
ATOM 3880 C C . SER A 1 523 ? 7.254 -0.661 -19.734 1.00 97.25 523 SER A C 1
ATOM 3882 O O . SER A 1 523 ? 7.789 -1.763 -19.617 1.00 97.25 523 SER A O 1
ATOM 3884 N N . TRP A 1 524 ? 6.610 -0.270 -20.831 1.00 96.25 524 TRP A N 1
ATOM 3885 C CA . TRP A 1 524 ? 6.534 -1.024 -22.084 1.00 96.25 524 TRP A CA 1
ATOM 3886 C C . TRP A 1 524 ? 7.235 -0.271 -23.227 1.00 96.25 524 TRP A C 1
ATOM 3888 O O . TRP A 1 524 ? 6.936 -0.472 -24.401 1.00 96.25 524 TRP A O 1
ATOM 3898 N N . ASP A 1 525 ? 8.171 0.629 -22.905 1.00 95.19 525 ASP A N 1
ATOM 3899 C CA . ASP A 1 525 ? 8.994 1.300 -23.913 1.00 95.19 525 ASP A CA 1
ATOM 3900 C C . ASP A 1 525 ? 10.057 0.337 -24.447 1.00 95.19 525 ASP A C 1
ATOM 3902 O O . ASP A 1 525 ? 10.983 -0.037 -23.725 1.00 95.19 525 ASP A O 1
ATOM 3906 N N . ALA A 1 526 ? 9.946 -0.038 -25.723 1.00 94.31 526 ALA A N 1
ATOM 3907 C CA . ALA A 1 526 ? 10.866 -0.975 -26.369 1.00 94.31 526 ALA A CA 1
ATOM 3908 C C . ALA A 1 526 ? 12.335 -0.568 -26.215 1.00 94.31 526 ALA A C 1
ATOM 3910 O O . ALA A 1 526 ? 13.179 -1.409 -25.925 1.00 94.31 526 ALA A O 1
ATOM 3911 N N . ARG A 1 527 ? 12.637 0.736 -26.291 1.00 93.31 527 ARG A N 1
ATOM 3912 C CA . ARG A 1 527 ? 14.015 1.233 -26.180 1.00 93.31 527 ARG A CA 1
ATOM 3913 C C . ARG A 1 527 ? 14.605 0.930 -24.811 1.00 93.31 527 ARG A C 1
ATOM 3915 O O . ARG A 1 527 ? 15.792 0.637 -24.727 1.00 93.31 527 ARG A O 1
ATOM 3922 N N . LEU A 1 528 ? 13.799 1.019 -23.752 1.00 93.25 528 LEU A N 1
ATOM 3923 C CA . LEU A 1 528 ? 14.232 0.667 -22.404 1.00 93.25 528 LEU A CA 1
ATOM 3924 C C . LEU A 1 528 ? 14.299 -0.842 -22.223 1.00 93.25 528 LEU A C 1
ATOM 3926 O O . LEU A 1 528 ? 15.349 -1.351 -21.849 1.00 93.25 528 LEU A O 1
ATOM 3930 N N . VAL A 1 529 ? 13.194 -1.540 -22.494 1.00 94.25 529 VAL A N 1
ATOM 3931 C CA . VAL A 1 529 ? 13.047 -2.967 -22.180 1.00 94.25 529 VAL A CA 1
ATOM 3932 C C . VAL A 1 529 ? 14.080 -3.807 -22.933 1.00 94.25 529 VAL A C 1
ATOM 3934 O O . VAL A 1 529 ? 14.719 -4.663 -22.330 1.00 94.25 529 VAL A O 1
ATOM 3937 N N . GLU A 1 530 ? 14.319 -3.519 -24.213 1.00 92.81 530 GLU A N 1
ATOM 3938 C CA . GLU A 1 530 ? 15.310 -4.235 -25.029 1.00 92.81 530 GLU A CA 1
ATOM 3939 C C . GLU A 1 530 ? 16.761 -3.880 -24.668 1.00 92.81 530 GLU A C 1
ATOM 3941 O O . GLU A 1 530 ? 17.675 -4.646 -24.970 1.00 92.81 530 GLU A O 1
ATOM 3946 N N . SER A 1 531 ? 16.990 -2.729 -24.022 1.00 93.12 531 SER A N 1
ATOM 3947 C CA . SER A 1 531 ? 18.325 -2.305 -23.577 1.00 93.12 531 SER A CA 1
ATOM 3948 C C . SER A 1 531 ? 18.728 -2.891 -22.224 1.00 93.12 531 SER A C 1
ATOM 3950 O O . SER A 1 531 ? 19.891 -2.767 -21.841 1.00 93.12 531 SER A O 1
ATOM 3952 N N . ILE A 1 532 ? 17.796 -3.483 -21.474 1.00 91.19 532 ILE A N 1
ATOM 3953 C CA . ILE A 1 532 ? 18.112 -4.141 -20.205 1.00 91.19 532 ILE A CA 1
ATOM 3954 C C . ILE A 1 532 ? 18.836 -5.449 -20.518 1.00 91.19 532 ILE A C 1
ATOM 3956 O O . ILE A 1 532 ? 18.357 -6.254 -21.315 1.00 91.19 532 ILE A O 1
ATOM 3960 N N . ALA A 1 533 ? 19.994 -5.669 -19.892 1.00 74.81 533 ALA A N 1
ATOM 3961 C CA . ALA A 1 533 ? 20.819 -6.837 -20.173 1.00 74.81 533 ALA A CA 1
ATOM 3962 C C . ALA A 1 533 ? 20.028 -8.148 -19.927 1.00 74.81 533 ALA A C 1
ATOM 3964 O O . ALA A 1 533 ? 19.639 -8.408 -18.783 1.00 74.81 533 ALA A O 1
ATOM 3965 N N . PRO A 1 534 ? 19.829 -9.010 -20.948 1.00 60.50 534 PRO A N 1
ATOM 3966 C CA . PRO A 1 534 ? 18.950 -10.188 -20.875 1.00 60.50 534 PRO A CA 1
ATOM 3967 C C . PRO A 1 534 ? 19.452 -11.340 -19.976 1.00 60.50 534 PRO A C 1
ATOM 3969 O O . PRO A 1 534 ? 18.939 -12.449 -20.054 1.00 60.50 534 PRO A O 1
ATOM 3972 N N . GLY A 1 535 ? 20.439 -11.103 -19.108 1.00 55.00 535 GLY A N 1
ATOM 3973 C CA . GLY A 1 535 ? 21.000 -12.102 -18.188 1.00 55.00 535 GLY A CA 1
ATOM 3974 C C . GLY A 1 535 ? 21.173 -11.617 -16.748 1.00 55.00 535 GLY A C 1
ATOM 3975 O O . GLY A 1 535 ? 21.790 -12.314 -15.952 1.00 55.00 535 GLY A O 1
ATOM 3976 N N . GLY A 1 536 ? 20.674 -10.421 -16.413 1.00 57.78 536 GLY A N 1
ATOM 3977 C CA . GLY A 1 536 ? 20.772 -9.879 -15.055 1.00 57.78 536 GLY A CA 1
ATOM 3978 C C . GLY A 1 536 ? 19.668 -10.353 -14.108 1.00 57.78 536 GLY A C 1
ATOM 3979 O O . GLY A 1 536 ? 19.780 -10.150 -12.901 1.00 57.78 536 GLY A O 1
ATOM 3980 N N . ASP A 1 537 ? 18.582 -10.929 -14.626 1.00 66.56 537 ASP A N 1
ATOM 3981 C CA . ASP A 1 537 ? 17.526 -11.502 -13.792 1.00 66.56 537 ASP A CA 1
ATOM 3982 C C . ASP A 1 537 ? 17.846 -12.973 -13.571 1.00 66.56 537 ASP A C 1
ATOM 3984 O O . ASP A 1 537 ? 17.794 -13.776 -14.503 1.00 66.56 537 ASP A O 1
ATOM 3988 N N . ALA A 1 538 ? 18.200 -13.328 -12.333 1.00 62.28 538 ALA A N 1
ATOM 3989 C CA . ALA A 1 538 ? 18.228 -14.729 -11.945 1.00 62.28 538 ALA A CA 1
ATOM 3990 C C . ALA A 1 538 ? 16.852 -15.327 -12.291 1.00 62.28 538 ALA A C 1
ATOM 3992 O O . ALA A 1 538 ? 15.838 -14.723 -11.896 1.00 62.28 538 ALA A O 1
ATOM 3993 N N . PRO A 1 539 ? 16.801 -16.457 -13.028 1.00 61.69 539 PRO A N 1
ATOM 3994 C CA . PRO A 1 539 ? 15.552 -17.149 -13.282 1.00 61.69 539 PRO A CA 1
ATOM 3995 C C . PRO A 1 539 ? 14.828 -17.305 -11.955 1.00 61.69 539 PRO A C 1
ATOM 3997 O O . PRO A 1 539 ? 15.433 -17.739 -10.968 1.00 61.69 539 PRO A O 1
ATOM 4000 N N . LEU A 1 540 ? 13.553 -16.919 -11.915 1.00 62.19 540 LEU A N 1
ATOM 4001 C CA . LEU A 1 540 ? 12.732 -17.348 -10.796 1.00 62.19 540 LEU A CA 1
ATOM 4002 C C . LEU A 1 540 ? 12.795 -18.878 -10.792 1.00 62.19 540 LEU A C 1
ATOM 4004 O O . LEU A 1 540 ? 12.723 -19.473 -11.868 1.00 62.19 540 LEU A O 1
ATOM 4008 N N . PRO A 1 541 ? 13.043 -19.516 -9.642 1.00 55.94 541 PRO A N 1
ATOM 4009 C CA . PRO A 1 541 ? 13.226 -20.958 -9.592 1.00 55.94 541 PRO A CA 1
ATOM 4010 C C . PRO A 1 541 ? 11.973 -21.667 -10.135 1.00 55.94 541 PRO A C 1
ATOM 4012 O O . PRO A 1 541 ? 10.970 -21.791 -9.431 1.00 55.94 541 PRO A O 1
ATOM 4015 N N . ASP A 1 542 ? 12.037 -22.121 -11.390 1.00 57.12 542 ASP A N 1
ATOM 4016 C CA . ASP A 1 542 ? 10.935 -22.785 -12.085 1.00 57.12 542 ASP A CA 1
ATOM 4017 C C . ASP A 1 542 ? 10.922 -24.306 -11.835 1.00 57.12 542 ASP A C 1
ATOM 4019 O O . ASP A 1 542 ? 11.943 -24.991 -11.875 1.00 57.12 542 ASP A O 1
ATOM 4023 N N . ALA A 1 543 ? 9.699 -24.810 -11.633 1.00 46.06 543 ALA A N 1
ATOM 4024 C CA . ALA A 1 543 ? 9.187 -26.142 -11.980 1.00 46.06 543 ALA A CA 1
ATOM 4025 C C . ALA A 1 543 ? 9.798 -27.416 -11.343 1.00 46.06 543 ALA A C 1
ATOM 4027 O O . ALA A 1 543 ? 10.483 -28.211 -11.978 1.00 46.06 543 ALA A O 1
ATOM 4028 N N . ALA A 1 544 ? 9.328 -27.725 -10.131 1.00 36.75 544 ALA A N 1
ATOM 4029 C CA . ALA A 1 544 ? 8.645 -28.997 -9.848 1.00 36.75 544 ALA A CA 1
ATOM 4030 C C . ALA A 1 544 ? 7.669 -28.759 -8.681 1.00 36.75 544 ALA A C 1
ATOM 4032 O O . ALA A 1 544 ? 8.039 -28.017 -7.759 1.00 36.75 544 ALA A O 1
ATOM 4033 N N . PRO A 1 545 ? 6.462 -29.354 -8.665 1.00 38.22 545 PRO A N 1
ATOM 4034 C CA . PRO A 1 545 ? 5.614 -29.319 -7.485 1.00 38.22 545 PRO A CA 1
ATOM 4035 C C . PRO A 1 545 ? 6.319 -30.140 -6.404 1.00 38.22 545 PRO A C 1
ATOM 4037 O O . PRO A 1 545 ? 6.239 -31.365 -6.378 1.00 38.22 545 PRO A O 1
ATOM 4040 N N . ALA A 1 546 ? 7.072 -29.478 -5.527 1.00 37.00 546 ALA A N 1
ATOM 4041 C CA . ALA A 1 546 ? 7.351 -30.086 -4.242 1.00 37.00 546 ALA A CA 1
ATOM 4042 C C . ALA A 1 546 ? 5.981 -30.198 -3.571 1.00 37.00 546 ALA A C 1
ATOM 4044 O O . ALA A 1 546 ? 5.253 -29.203 -3.514 1.00 37.00 546 ALA A O 1
ATOM 4045 N N . ALA A 1 547 ? 5.599 -31.413 -3.165 1.00 39.47 547 ALA A N 1
ATOM 4046 C CA . ALA A 1 547 ? 4.453 -31.636 -2.290 1.00 39.47 547 ALA A CA 1
ATOM 4047 C C . ALA A 1 547 ? 4.419 -30.506 -1.263 1.00 39.47 547 ALA A C 1
ATOM 4049 O O . ALA A 1 547 ? 5.490 -30.233 -0.726 1.00 39.47 547 ALA A O 1
ATOM 4050 N N . LYS A 1 548 ? 3.261 -29.841 -1.083 1.00 37.75 548 LYS A N 1
ATOM 4051 C CA . LYS A 1 548 ? 3.042 -28.733 -0.136 1.00 37.75 548 LYS A CA 1
ATOM 4052 C C . LYS A 1 548 ? 3.819 -29.023 1.149 1.00 37.75 548 LYS A C 1
ATOM 4054 O O . LYS A 1 548 ? 3.321 -29.730 2.020 1.00 37.75 548 LYS A O 1
ATOM 4059 N N . ALA A 1 549 ? 5.063 -28.565 1.219 1.00 38.81 549 ALA A N 1
ATOM 4060 C CA . ALA A 1 549 ? 5.842 -28.675 2.423 1.00 38.81 549 ALA A CA 1
ATOM 4061 C C . ALA A 1 549 ? 5.161 -27.667 3.325 1.00 38.81 549 ALA A C 1
ATOM 4063 O O . ALA A 1 549 ? 5.007 -26.509 2.922 1.00 38.81 549 ALA A O 1
ATOM 4064 N N . GLU A 1 550 ? 4.652 -28.129 4.467 1.00 36.88 550 GLU A N 1
ATOM 4065 C CA . GLU A 1 550 ? 4.208 -27.213 5.506 1.00 36.88 550 GLU A CA 1
ATOM 4066 C C . GLU A 1 550 ? 5.284 -26.133 5.632 1.00 36.88 550 GLU A C 1
ATOM 4068 O O . GLU A 1 550 ? 6.466 -26.484 5.739 1.00 36.88 550 GLU A O 1
ATOM 4073 N N . PRO A 1 551 ? 4.926 -24.845 5.498 1.00 37.03 551 PRO A N 1
ATOM 4074 C CA . PRO A 1 551 ? 5.910 -23.787 5.582 1.00 37.03 551 PRO A CA 1
ATOM 4075 C C . PRO A 1 551 ? 6.604 -23.940 6.929 1.00 37.03 551 PRO A C 1
ATOM 4077 O O . PRO A 1 551 ? 5.969 -23.817 7.978 1.00 37.03 551 PRO A O 1
ATOM 4080 N N . ALA A 1 552 ? 7.898 -24.267 6.890 1.00 35.38 552 ALA A N 1
ATOM 4081 C CA . ALA A 1 552 ? 8.742 -24.216 8.063 1.00 35.38 552 ALA A CA 1
ATOM 4082 C C . ALA A 1 552 ? 8.649 -22.778 8.567 1.00 35.38 552 ALA A C 1
ATOM 4084 O O . ALA A 1 552 ? 9.124 -21.848 7.911 1.00 35.38 552 ALA A O 1
ATOM 4085 N N . GLN A 1 553 ? 7.934 -22.592 9.675 1.00 36.28 553 GLN A N 1
ATOM 4086 C CA . GLN A 1 553 ? 7.861 -21.296 10.321 1.00 36.28 553 GLN A CA 1
ATOM 4087 C C . GLN A 1 553 ? 9.299 -20.860 10.618 1.00 36.28 553 GLN A C 1
ATOM 4089 O O . GLN A 1 553 ? 10.080 -21.685 11.098 1.00 36.28 553 GLN A O 1
ATOM 4094 N N . PRO A 1 554 ? 9.684 -19.610 10.317 1.00 37.97 554 PRO A N 1
ATOM 4095 C CA . PRO A 1 554 ? 11.015 -19.134 10.648 1.00 37.97 554 PRO A CA 1
ATOM 4096 C C . PRO A 1 554 ? 11.217 -19.277 12.161 1.00 37.97 554 PRO A C 1
ATOM 4098 O O . PRO A 1 554 ? 10.556 -18.599 12.948 1.00 37.97 554 PRO A O 1
ATOM 4101 N N . GLU A 1 555 ? 12.126 -20.171 12.564 1.00 38.03 555 GLU A N 1
ATOM 4102 C CA . GLU A 1 555 ? 12.406 -20.519 13.969 1.00 38.03 555 GLU A CA 1
ATOM 4103 C C . GLU A 1 555 ? 12.799 -19.296 14.821 1.00 38.03 555 GLU A C 1
ATOM 4105 O O . GLU A 1 555 ? 12.663 -19.315 16.039 1.00 38.03 555 GLU A O 1
ATOM 4110 N N . VAL A 1 556 ? 13.192 -18.186 14.190 1.00 40.03 556 VAL A N 1
ATOM 4111 C CA . VAL A 1 556 ? 13.566 -16.935 14.867 1.00 40.03 556 VAL A CA 1
ATOM 4112 C C . VAL A 1 556 ? 12.349 -16.152 15.397 1.00 40.03 556 VAL A C 1
ATOM 4114 O O . VAL A 1 556 ? 12.491 -15.345 16.309 1.00 40.03 556 VAL A O 1
ATOM 4117 N N . ALA A 1 557 ? 11.132 -16.402 14.897 1.00 41.34 557 ALA A N 1
ATOM 4118 C CA . ALA A 1 557 ? 9.916 -15.752 15.406 1.00 41.34 557 ALA A CA 1
ATOM 4119 C C . ALA A 1 557 ? 9.307 -16.460 16.632 1.00 41.34 557 ALA A C 1
ATOM 4121 O O . ALA A 1 557 ? 8.423 -15.905 17.288 1.00 41.34 557 ALA A O 1
ATOM 4122 N N . ALA A 1 558 ? 9.747 -17.682 16.949 1.00 42.06 558 ALA A N 1
ATOM 4123 C CA . ALA A 1 558 ? 9.125 -18.496 17.988 1.00 42.06 558 ALA A CA 1
ATOM 4124 C C . ALA A 1 558 ? 9.444 -18.000 19.411 1.00 42.06 558 ALA A C 1
ATOM 4126 O O . ALA A 1 558 ? 8.558 -18.039 20.267 1.00 42.06 558 ALA A O 1
ATOM 4127 N N . GLU A 1 559 ? 10.645 -17.466 19.666 1.00 43.16 559 GLU A N 1
ATOM 4128 C CA . GLU A 1 559 ? 11.039 -17.045 21.022 1.00 43.16 559 GLU A CA 1
ATOM 4129 C C . GLU A 1 559 ? 10.391 -15.717 21.467 1.00 43.16 559 GLU A C 1
ATOM 4131 O O . GLU A 1 559 ? 9.943 -15.618 22.611 1.00 43.16 559 GLU A O 1
ATOM 4136 N N . GLU A 1 560 ? 10.202 -14.738 20.570 1.00 46.50 560 GLU A N 1
ATOM 4137 C CA . GLU A 1 560 ? 9.453 -13.502 20.884 1.00 46.50 560 GLU A CA 1
ATOM 4138 C C . GLU A 1 560 ? 7.922 -13.705 20.909 1.00 46.50 560 GLU A C 1
ATOM 4140 O O . GLU A 1 560 ? 7.198 -12.886 21.475 1.00 46.50 560 GLU A O 1
ATOM 4145 N N . SER A 1 561 ? 7.401 -14.811 20.358 1.00 46.97 561 SER A N 1
ATOM 4146 C CA . SER A 1 561 ? 5.951 -15.085 20.298 1.00 46.97 561 SER A CA 1
ATOM 4147 C C . SER A 1 561 ? 5.301 -15.438 21.645 1.00 46.97 561 SER A C 1
ATOM 4149 O O . SER A 1 561 ? 4.074 -15.517 21.743 1.00 46.97 561 SER A O 1
ATOM 4151 N N . SER A 1 562 ? 6.102 -15.644 22.693 1.00 51.16 562 SER A N 1
ATOM 4152 C CA . SER A 1 562 ? 5.612 -16.024 24.023 1.00 51.16 562 SER A CA 1
ATOM 4153 C C . SER A 1 562 ? 5.124 -14.836 24.865 1.00 51.16 562 SER A C 1
ATOM 4155 O O . SER A 1 562 ? 4.377 -15.031 25.826 1.00 51.16 562 SER A O 1
ATOM 4157 N N . LEU A 1 563 ? 5.477 -13.601 24.491 1.00 61.72 563 LEU A N 1
ATOM 4158 C CA . LEU A 1 563 ? 5.080 -12.391 25.211 1.00 61.72 563 LEU A CA 1
ATOM 4159 C C . LEU A 1 563 ? 3.851 -11.763 24.548 1.00 61.72 563 LEU A C 1
ATOM 4161 O O . LEU A 1 563 ? 3.939 -11.024 23.572 1.00 61.72 563 LEU A O 1
ATOM 4165 N N . ARG A 1 564 ? 2.673 -12.066 25.094 1.00 78.50 564 ARG A N 1
ATOM 4166 C CA . ARG A 1 564 ? 1.444 -11.322 24.788 1.00 78.50 564 ARG A CA 1
ATOM 4167 C C . ARG A 1 564 ? 1.474 -9.987 25.520 1.00 78.50 564 ARG A C 1
ATOM 4169 O O . ARG A 1 564 ? 1.897 -9.940 26.673 1.00 78.50 564 ARG A O 1
ATOM 4176 N N . LEU A 1 565 ? 0.974 -8.924 24.888 1.00 84.00 565 LEU A N 1
ATOM 4177 C CA . LEU A 1 565 ? 0.988 -7.584 25.487 1.00 84.00 565 LEU A CA 1
ATOM 4178 C C . LEU A 1 565 ? 0.149 -7.450 26.766 1.00 84.00 565 LEU A C 1
ATOM 4180 O O . LEU A 1 565 ? 0.355 -6.515 27.536 1.00 84.00 565 LEU A O 1
ATOM 4184 N N . GLY A 1 566 ? -0.758 -8.401 27.002 1.00 88.69 566 GLY A N 1
ATOM 4185 C CA . GLY A 1 566 ? -1.580 -8.461 28.205 1.00 88.69 566 GLY A CA 1
ATOM 4186 C C . GLY A 1 566 ? -2.661 -7.383 28.238 1.00 88.69 566 GLY A C 1
ATOM 4187 O O . GLY A 1 566 ? -3.097 -6.887 27.197 1.00 88.69 566 GLY A O 1
ATOM 4188 N N . ASP A 1 567 ? -3.107 -7.050 29.446 1.00 93.06 567 ASP A N 1
ATOM 4189 C CA . ASP A 1 567 ? -4.258 -6.172 29.670 1.00 93.06 567 ASP A CA 1
ATOM 4190 C C . ASP A 1 567 ? -3.911 -4.680 29.570 1.00 93.06 567 ASP A C 1
ATOM 4192 O O . ASP A 1 567 ? -4.809 -3.876 29.380 1.00 93.06 567 ASP A O 1
ATOM 4196 N N . ASP A 1 568 ? -2.635 -4.291 29.612 1.00 94.38 568 ASP A N 1
ATOM 4197 C CA . ASP A 1 568 ? -2.205 -2.882 29.523 1.00 94.38 568 ASP A CA 1
ATOM 4198 C C . ASP A 1 568 ? -1.792 -2.472 28.096 1.00 94.38 568 ASP A C 1
ATOM 4200 O O . ASP A 1 568 ? -1.040 -1.514 27.880 1.00 94.38 568 ASP A O 1
ATOM 4204 N N . TRP A 1 569 ? -2.256 -3.219 27.090 1.00 95.94 569 TRP A N 1
ATOM 4205 C CA . TRP A 1 569 ? -1.764 -3.108 25.719 1.00 95.94 569 TRP A CA 1
ATOM 4206 C C . TRP A 1 569 ? -1.931 -1.699 25.135 1.00 95.94 569 TRP A C 1
ATOM 4208 O O . TRP A 1 569 ? -1.039 -1.222 24.427 1.00 95.94 569 TRP A O 1
ATOM 4218 N N . LEU A 1 570 ? -3.049 -1.021 25.432 1.00 96.75 570 LEU A N 1
ATOM 4219 C CA . LEU A 1 570 ? -3.337 0.302 24.882 1.00 96.75 570 LEU A CA 1
ATOM 4220 C C . LEU A 1 570 ? -2.403 1.345 25.488 1.00 96.75 570 LEU A C 1
ATOM 4222 O O . LEU A 1 570 ? -1.818 2.138 24.753 1.00 96.75 570 LEU A O 1
ATOM 4226 N N . ALA A 1 571 ? -2.218 1.312 26.809 1.00 95.62 571 ALA A N 1
ATOM 4227 C CA . ALA A 1 571 ? -1.329 2.231 27.510 1.00 95.62 571 ALA A CA 1
ATOM 4228 C C . ALA A 1 571 ? 0.117 2.096 27.007 1.00 95.62 571 ALA A C 1
ATOM 4230 O O . ALA A 1 571 ? 0.756 3.103 26.696 1.00 95.62 571 ALA A O 1
ATOM 4231 N N . LEU A 1 572 ? 0.602 0.860 26.842 1.00 95.25 572 LEU A N 1
ATOM 4232 C CA . LEU A 1 572 ? 1.935 0.578 26.303 1.00 95.25 572 LEU A CA 1
ATOM 4233 C C . LEU A 1 572 ? 2.076 1.034 24.842 1.00 95.25 572 LEU A C 1
ATOM 4235 O O . LEU A 1 572 ? 3.094 1.616 24.463 1.00 95.25 572 LEU A O 1
ATOM 4239 N N . ALA A 1 573 ? 1.057 0.807 24.009 1.00 95.06 573 ALA A N 1
ATOM 4240 C CA . ALA A 1 573 ? 1.055 1.266 22.623 1.00 95.06 573 ALA A CA 1
ATOM 4241 C C . ALA A 1 573 ? 1.088 2.799 22.536 1.00 95.06 573 ALA A C 1
ATOM 4243 O O . ALA A 1 573 ? 1.873 3.364 21.778 1.00 95.06 573 ALA A O 1
ATOM 4244 N N . GLN A 1 574 ? 0.278 3.485 23.341 1.00 94.50 574 GLN A N 1
ATOM 4245 C CA . GLN A 1 574 ? 0.236 4.945 23.404 1.00 94.50 574 GLN A CA 1
ATOM 4246 C C . GLN A 1 574 ? 1.541 5.540 23.929 1.00 94.50 574 GLN A C 1
ATOM 4248 O O . GLN A 1 574 ? 1.995 6.571 23.429 1.00 94.50 574 GLN A O 1
ATOM 4253 N N . GLU A 1 575 ? 2.173 4.884 24.901 1.00 92.81 575 GLU A N 1
ATOM 4254 C CA . GLU A 1 575 ? 3.514 5.237 25.356 1.00 92.81 575 GLU A CA 1
ATOM 4255 C C . GLU A 1 575 ? 4.516 5.184 24.217 1.00 92.81 575 GLU A C 1
ATOM 4257 O O . GLU A 1 575 ? 5.215 6.161 23.967 1.00 92.81 575 GLU A O 1
ATOM 4262 N N . HIS A 1 576 ? 4.512 4.087 23.465 1.00 91.06 576 HIS A N 1
ATOM 4263 C CA . HIS A 1 576 ? 5.389 3.922 22.319 1.00 91.06 576 HIS A CA 1
ATOM 4264 C C . HIS A 1 576 ? 5.146 4.990 21.239 1.00 91.06 576 HIS A C 1
ATOM 4266 O O . HIS A 1 576 ? 6.087 5.605 20.745 1.00 91.06 576 HIS A O 1
ATOM 4272 N N . MET A 1 577 ? 3.883 5.279 20.909 1.00 90.56 577 MET A N 1
ATOM 4273 C CA . MET A 1 577 ? 3.508 6.303 19.921 1.00 90.56 577 MET A CA 1
ATOM 4274 C C . MET A 1 577 ? 3.919 7.724 20.319 1.00 90.56 577 MET A C 1
ATOM 4276 O O . MET A 1 577 ? 4.111 8.587 19.460 1.00 90.56 577 MET A O 1
ATOM 4280 N N . THR A 1 578 ? 4.013 7.980 21.623 1.00 86.88 578 THR A N 1
ATOM 4281 C CA . THR A 1 578 ? 4.373 9.286 22.178 1.00 86.88 578 THR A CA 1
ATOM 4282 C C . THR A 1 578 ? 5.817 9.342 22.654 1.00 86.88 578 THR A C 1
ATOM 4284 O O . THR A 1 578 ? 6.244 10.384 23.126 1.00 86.88 578 THR A O 1
ATOM 4287 N N . ASP A 1 579 ? 6.607 8.285 22.490 1.00 87.00 579 ASP A N 1
ATOM 4288 C CA . ASP A 1 579 ? 8.004 8.287 22.891 1.00 87.00 579 ASP A CA 1
ATOM 4289 C C . ASP A 1 579 ? 8.880 9.066 21.890 1.00 87.00 579 ASP A C 1
ATOM 4291 O O . ASP A 1 579 ? 8.876 8.857 20.670 1.00 87.00 579 ASP A O 1
ATOM 4295 N N . ALA A 1 580 ? 9.692 9.981 22.422 1.00 80.38 580 ALA A N 1
ATOM 4296 C CA . ALA A 1 580 ? 10.591 10.798 21.621 1.00 80.38 580 ALA A CA 1
ATOM 4297 C C . ALA A 1 580 ? 11.683 9.965 20.931 1.00 80.38 580 ALA A C 1
ATOM 4299 O O . ALA A 1 580 ? 12.169 10.377 19.875 1.00 80.38 580 ALA A O 1
ATOM 4300 N N . ALA A 1 581 ? 12.107 8.826 21.497 1.00 80.62 581 ALA A N 1
ATOM 4301 C CA . ALA A 1 581 ? 13.063 7.950 20.820 1.00 80.62 581 ALA A CA 1
ATOM 4302 C C . ALA A 1 581 ? 12.428 7.282 19.592 1.00 80.62 581 ALA A C 1
ATOM 4304 O O . ALA A 1 581 ? 12.998 7.370 18.505 1.00 80.62 581 ALA A O 1
ATOM 4305 N N . THR A 1 582 ? 11.205 6.778 19.724 1.00 78.94 582 THR A N 1
ATOM 4306 C CA . THR A 1 582 ? 10.416 6.185 18.636 1.00 78.94 582 THR A CA 1
ATOM 4307 C C . THR A 1 582 ? 10.186 7.174 17.485 1.00 78.94 582 THR A C 1
ATOM 4309 O O . THR A 1 582 ? 10.451 6.868 16.320 1.00 78.94 582 THR A O 1
ATOM 4312 N N . LEU A 1 583 ? 9.812 8.425 17.782 1.00 75.56 583 LEU A N 1
ATOM 4313 C CA . LEU A 1 583 ? 9.678 9.465 16.748 1.00 75.56 583 LEU A CA 1
ATOM 4314 C C . LEU A 1 583 ? 11.008 9.766 16.024 1.00 75.56 583 LEU A C 1
ATOM 4316 O O . LEU A 1 583 ? 11.005 10.133 14.842 1.00 75.56 583 LEU A O 1
ATOM 4320 N N . ARG A 1 584 ? 12.153 9.594 16.704 1.00 73.56 584 ARG A N 1
ATOM 4321 C CA . ARG A 1 584 ? 13.493 9.736 16.106 1.00 73.56 584 ARG A CA 1
ATOM 4322 C C . ARG A 1 584 ? 13.896 8.532 15.255 1.00 73.56 584 ARG A C 1
ATOM 4324 O O . ARG A 1 584 ? 14.585 8.753 14.259 1.00 73.56 584 ARG A O 1
ATOM 4331 N N . GLU A 1 585 ? 13.452 7.312 15.562 1.00 73.00 585 GLU A N 1
ATOM 4332 C CA . GLU A 1 585 ? 13.696 6.129 14.714 1.00 73.00 585 GLU A CA 1
ATOM 4333 C C . GLU A 1 585 ? 13.173 6.361 13.287 1.00 73.00 585 GLU A C 1
ATOM 4335 O O . GLU A 1 585 ? 13.887 6.145 12.307 1.00 73.00 585 GLU A O 1
ATOM 4340 N N . GLY A 1 586 ? 11.984 6.958 13.143 1.00 67.94 586 GLY A N 1
ATOM 4341 C CA . GLY A 1 586 ? 11.449 7.332 11.828 1.00 67.94 586 GLY A CA 1
ATOM 4342 C C . GLY A 1 586 ? 12.325 8.335 11.056 1.00 67.94 586 GLY A C 1
ATOM 4343 O O . GLY A 1 586 ? 12.267 8.399 9.828 1.00 67.94 586 GLY A O 1
ATOM 4344 N N . CYS A 1 587 ? 13.159 9.129 11.739 1.00 69.50 587 CYS A N 1
ATOM 4345 C CA . CYS A 1 587 ? 14.154 9.989 11.089 1.00 69.50 587 CYS A CA 1
ATOM 4346 C C . CYS A 1 587 ? 15.366 9.198 10.570 1.00 69.50 587 CYS A C 1
ATOM 4348 O O . CYS A 1 587 ? 15.999 9.650 9.613 1.00 69.50 587 CYS A O 1
ATOM 4350 N N . ALA A 1 588 ? 15.690 8.040 11.155 1.00 79.56 588 ALA A N 1
ATOM 4351 C CA . ALA A 1 588 ? 16.773 7.177 10.685 1.00 79.56 588 ALA A CA 1
ATOM 4352 C C . ALA A 1 588 ? 16.464 6.592 9.301 1.00 79.56 588 ALA A C 1
ATOM 4354 O O . ALA A 1 588 ? 17.321 6.660 8.425 1.00 79.56 588 ALA A O 1
ATOM 4355 N N . VAL A 1 589 ? 15.221 6.158 9.053 1.00 84.81 589 VAL A N 1
ATOM 4356 C CA . VAL A 1 589 ? 14.759 5.656 7.741 1.00 84.81 589 VAL A CA 1
ATOM 4357 C C . VAL A 1 589 ? 15.082 6.656 6.621 1.00 84.81 589 VAL A C 1
ATOM 4359 O O . VAL A 1 589 ? 15.746 6.329 5.638 1.00 84.81 589 VAL A O 1
ATOM 4362 N N . GLY A 1 590 ? 14.679 7.920 6.789 1.00 83.81 590 GLY A N 1
ATOM 4363 C CA . GLY A 1 590 ? 14.948 8.965 5.798 1.00 83.81 590 GLY A CA 1
ATOM 4364 C C . GLY A 1 590 ? 16.436 9.308 5.651 1.00 83.81 590 GLY A C 1
ATOM 4365 O O . GLY A 1 590 ? 16.883 9.621 4.547 1.00 83.81 590 GLY A O 1
ATOM 4366 N N . LYS A 1 591 ? 17.215 9.248 6.741 1.00 87.69 591 LYS A N 1
ATOM 4367 C CA . LYS A 1 591 ? 18.671 9.465 6.708 1.00 87.69 591 LYS A CA 1
ATOM 4368 C C . LYS A 1 591 ? 19.390 8.353 5.944 1.00 87.69 591 LYS A C 1
ATOM 4370 O O . LYS A 1 591 ? 20.202 8.676 5.084 1.00 87.69 591 LYS A O 1
ATOM 4375 N N . LEU A 1 592 ? 19.069 7.091 6.231 1.00 92.06 592 LEU A N 1
ATOM 4376 C CA . LEU A 1 592 ? 19.635 5.908 5.577 1.00 92.06 592 LEU A CA 1
ATOM 4377 C C . LEU A 1 592 ? 19.358 5.931 4.074 1.00 92.06 592 LEU A C 1
ATOM 4379 O O . LEU A 1 592 ? 20.288 5.830 3.279 1.00 92.06 592 LEU A O 1
ATOM 4383 N N . TYR A 1 593 ? 18.109 6.199 3.683 1.00 91.38 593 TYR A N 1
ATOM 4384 C CA . TYR A 1 593 ? 17.739 6.330 2.274 1.00 91.38 593 TYR A CA 1
ATOM 4385 C C . TYR A 1 593 ? 18.541 7.425 1.555 1.00 91.38 593 TYR A C 1
ATOM 4387 O O . TYR A 1 593 ? 19.128 7.185 0.503 1.00 91.38 593 TYR A O 1
ATOM 4395 N N . ARG A 1 594 ? 18.615 8.636 2.131 1.00 91.69 594 ARG A N 1
ATOM 4396 C CA . ARG A 1 594 ? 19.370 9.754 1.531 1.00 91.69 594 ARG A CA 1
ATOM 4397 C C . ARG A 1 594 ? 20.874 9.495 1.503 1.00 91.69 594 ARG A C 1
ATOM 4399 O O . ARG A 1 594 ? 21.553 9.996 0.611 1.00 91.69 594 ARG A O 1
ATOM 4406 N N . ALA A 1 595 ? 21.404 8.773 2.489 1.00 94.75 595 ALA A N 1
ATOM 4407 C CA . ALA A 1 595 ? 22.799 8.357 2.507 1.00 94.75 595 ALA A CA 1
ATOM 4408 C C . ALA A 1 595 ? 23.083 7.380 1.365 1.00 94.75 595 ALA A C 1
ATOM 4410 O O . ALA A 1 595 ? 23.988 7.646 0.580 1.00 94.75 595 ALA A O 1
ATOM 4411 N N . GLY A 1 596 ? 22.256 6.342 1.207 1.00 94.94 596 GLY A N 1
ATOM 4412 C CA . GLY A 1 596 ? 22.351 5.405 0.089 1.00 94.94 596 GLY A CA 1
ATOM 4413 C C . GLY A 1 596 ? 22.235 6.107 -1.263 1.00 94.94 596 GLY A C 1
ATOM 4414 O O . GLY A 1 596 ? 23.083 5.918 -2.129 1.00 94.94 596 GLY A O 1
ATOM 4415 N N . GLU A 1 597 ? 21.261 7.012 -1.426 1.00 93.50 597 GLU A N 1
ATOM 4416 C CA . GLU A 1 597 ? 21.106 7.790 -2.662 1.00 93.50 597 GLU A CA 1
ATOM 4417 C C . GLU A 1 597 ? 22.341 8.653 -2.960 1.00 93.50 597 GLU A C 1
ATOM 4419 O O . GLU A 1 597 ? 22.774 8.737 -4.111 1.00 93.50 597 GLU A O 1
ATOM 4424 N N . ARG A 1 598 ? 22.914 9.301 -1.936 1.00 95.56 598 ARG A N 1
ATOM 4425 C CA . ARG A 1 598 ? 24.130 10.109 -2.078 1.00 95.56 598 ARG A CA 1
ATOM 4426 C C . ARG A 1 598 ? 25.312 9.244 -2.516 1.00 95.56 598 ARG A C 1
ATOM 4428 O O . ARG A 1 598 ? 25.938 9.576 -3.516 1.00 95.56 598 ARG A O 1
ATOM 4435 N N . LYS A 1 599 ? 25.564 8.129 -1.822 1.00 96.38 599 LYS A N 1
ATOM 4436 C CA . LYS A 1 599 ? 26.652 7.190 -2.142 1.00 96.38 599 LYS A CA 1
ATOM 4437 C C . LYS A 1 599 ? 26.503 6.642 -3.561 1.00 96.38 599 LYS A C 1
ATOM 4439 O O . LYS A 1 599 ? 27.446 6.716 -4.340 1.00 96.38 599 LYS A O 1
ATOM 4444 N N . ALA A 1 600 ? 25.293 6.224 -3.937 1.00 94.88 600 ALA A N 1
ATOM 4445 C CA . ALA A 1 600 ? 25.010 5.747 -5.286 1.00 94.88 600 ALA A CA 1
ATOM 4446 C C . ALA A 1 600 ? 25.196 6.832 -6.357 1.00 94.88 600 ALA A C 1
ATOM 4448 O O . ALA A 1 600 ? 25.600 6.542 -7.473 1.00 94.88 600 ALA A O 1
ATOM 4449 N N . LYS A 1 601 ? 24.899 8.096 -6.044 1.00 93.75 601 LYS A N 1
ATOM 4450 C CA . LYS A 1 601 ? 25.095 9.212 -6.979 1.00 93.75 601 LYS A CA 1
ATOM 4451 C C . LYS A 1 601 ? 26.572 9.584 -7.155 1.00 93.75 601 LYS A C 1
ATOM 4453 O O . LYS A 1 601 ? 26.955 10.013 -8.238 1.00 93.75 601 LYS A O 1
ATOM 4458 N N . GLU A 1 602 ? 27.358 9.526 -6.085 1.00 95.44 602 GLU A N 1
ATOM 4459 C CA . GLU A 1 602 ? 28.765 9.950 -6.069 1.00 95.44 602 GLU A CA 1
ATOM 4460 C C . GLU A 1 602 ? 29.714 8.852 -6.568 1.00 95.44 602 GLU A C 1
ATOM 4462 O O . GLU A 1 602 ? 30.791 9.155 -7.079 1.00 95.44 602 GLU A O 1
ATOM 4467 N N . SER A 1 603 ? 29.313 7.585 -6.443 1.00 95.12 603 SER A N 1
ATOM 4468 C CA . SER A 1 603 ? 30.107 6.436 -6.864 1.00 95.12 603 SER A CA 1
ATOM 4469 C C . SER A 1 603 ? 29.944 6.140 -8.360 1.00 95.12 603 SER A C 1
ATOM 4471 O O . SER A 1 603 ? 28.815 6.069 -8.849 1.00 95.12 603 SER A O 1
ATOM 4473 N N . PRO A 1 604 ? 31.033 5.853 -9.102 1.00 93.62 604 PRO A N 1
ATOM 4474 C CA . PRO A 1 604 ? 30.938 5.373 -10.483 1.00 93.62 604 PRO A CA 1
ATOM 4475 C C . PRO A 1 604 ? 30.273 3.991 -10.589 1.00 93.62 604 PRO A C 1
ATOM 4477 O O . PRO A 1 604 ? 29.886 3.588 -11.682 1.00 93.62 604 PRO A O 1
ATOM 4480 N N . ARG A 1 605 ? 30.142 3.261 -9.470 1.00 92.56 605 ARG A N 1
ATOM 4481 C CA . ARG A 1 605 ? 29.422 1.982 -9.393 1.00 92.56 605 ARG A CA 1
ATOM 4482 C C . ARG A 1 605 ? 27.911 2.154 -9.234 1.00 92.56 605 ARG A C 1
ATOM 4484 O O . ARG A 1 605 ? 27.191 1.164 -9.274 1.00 92.56 605 ARG A O 1
ATOM 4491 N N . GLY A 1 606 ? 27.409 3.375 -9.046 1.00 93.06 606 GLY A N 1
ATOM 4492 C CA . GLY A 1 606 ? 25.973 3.598 -8.918 1.00 93.06 606 GLY A CA 1
ATOM 4493 C C . GLY A 1 606 ? 25.373 2.835 -7.732 1.00 93.06 606 GLY A C 1
ATOM 4494 O O . GLY A 1 606 ? 25.888 2.876 -6.616 1.00 93.06 606 GLY A O 1
ATOM 4495 N N . LEU A 1 607 ? 24.287 2.102 -7.987 1.00 93.44 607 LEU A N 1
ATOM 4496 C CA . LEU A 1 607 ? 23.632 1.249 -6.987 1.00 93.44 607 LEU A CA 1
ATOM 4497 C C . LEU A 1 607 ? 24.455 0.015 -6.583 1.00 93.44 607 LEU A C 1
ATOM 4499 O O . LEU A 1 607 ? 24.160 -0.572 -5.548 1.00 93.44 607 LEU A O 1
ATOM 4503 N N . ASP A 1 608 ? 25.488 -0.356 -7.345 1.00 93.31 608 ASP A N 1
ATOM 4504 C CA . ASP A 1 608 ? 26.401 -1.455 -7.002 1.00 93.31 608 ASP A CA 1
ATOM 4505 C C . ASP A 1 608 ? 27.508 -1.031 -6.023 1.00 93.31 608 ASP A C 1
ATOM 4507 O O . ASP A 1 608 ? 28.443 -1.796 -5.757 1.00 93.31 608 ASP A O 1
ATOM 4511 N N . ASP A 1 609 ? 27.467 0.206 -5.528 1.00 96.25 609 ASP A N 1
ATOM 4512 C CA . ASP A 1 609 ? 28.391 0.690 -4.512 1.00 96.25 609 ASP A CA 1
ATOM 4513 C C . ASP A 1 609 ? 28.145 -0.014 -3.158 1.00 96.25 609 ASP A C 1
ATOM 4515 O O . ASP A 1 609 ? 27.013 -0.003 -2.666 1.00 96.25 609 ASP A O 1
ATOM 4519 N N . PRO A 1 610 ? 29.171 -0.610 -2.517 1.00 96.44 610 PRO A N 1
ATOM 4520 C CA . PRO A 1 610 ? 28.989 -1.340 -1.262 1.00 96.44 610 PRO A CA 1
ATOM 4521 C C . PRO A 1 610 ? 28.408 -0.495 -0.120 1.00 96.44 610 PRO A C 1
ATOM 4523 O O . PRO A 1 610 ? 27.608 -1.008 0.662 1.00 96.44 610 PRO A O 1
ATOM 4526 N N . ASP A 1 611 ? 28.767 0.792 -0.029 1.00 97.00 611 ASP A N 1
ATOM 4527 C CA . ASP A 1 611 ? 28.225 1.685 1.000 1.00 97.00 611 ASP A CA 1
ATOM 4528 C C . ASP A 1 611 ? 26.767 2.043 0.692 1.00 97.00 611 ASP A C 1
ATOM 4530 O O . ASP A 1 611 ? 25.950 2.142 1.613 1.00 97.00 611 ASP A O 1
ATOM 4534 N N . ALA A 1 612 ? 26.421 2.220 -0.590 1.00 96.06 612 ALA A N 1
ATOM 4535 C CA . ALA A 1 612 ? 25.034 2.420 -1.002 1.00 96.06 612 ALA A CA 1
ATOM 4536 C C . ALA A 1 612 ? 24.175 1.196 -0.658 1.00 96.06 612 ALA A C 1
ATOM 4538 O O . ALA A 1 612 ? 23.147 1.351 0.002 1.00 96.06 612 ALA A O 1
ATOM 4539 N N . ILE A 1 613 ? 24.631 -0.010 -1.018 1.00 95.19 613 ILE A N 1
ATOM 4540 C CA . ILE A 1 613 ? 23.964 -1.280 -0.696 1.00 95.19 613 ILE A CA 1
ATOM 4541 C C . ILE A 1 613 ? 23.779 -1.418 0.816 1.00 95.19 613 ILE A C 1
ATOM 4543 O O . ILE A 1 613 ? 22.671 -1.700 1.263 1.00 95.19 613 ILE A O 1
ATOM 4547 N N . ALA A 1 614 ? 24.820 -1.166 1.615 1.00 95.75 614 ALA A N 1
ATOM 4548 C CA . ALA A 1 614 ? 24.729 -1.247 3.071 1.00 95.75 614 ALA A CA 1
ATOM 4549 C C . ALA A 1 614 ? 23.713 -0.244 3.648 1.00 95.75 614 ALA A C 1
ATOM 4551 O O . ALA A 1 614 ? 22.883 -0.612 4.480 1.00 95.75 614 ALA A O 1
ATOM 4552 N N . CYS A 1 615 ? 23.717 1.009 3.176 1.00 95.31 615 CYS A N 1
ATOM 4553 C CA . CYS A 1 615 ? 22.726 2.009 3.587 1.00 95.31 615 CYS A CA 1
ATOM 4554 C C . CYS A 1 615 ? 21.299 1.605 3.198 1.00 95.31 615 CYS A C 1
ATOM 4556 O O . CYS A 1 615 ? 20.364 1.840 3.963 1.00 95.31 615 CYS A O 1
ATOM 4558 N N . PHE A 1 616 ? 21.116 1.017 2.015 1.00 94.19 616 PHE A N 1
ATOM 4559 C CA . PHE A 1 616 ? 19.810 0.600 1.520 1.00 94.19 616 PHE A CA 1
ATOM 4560 C C . PHE A 1 616 ? 19.291 -0.681 2.181 1.00 94.19 616 PHE A C 1
ATOM 4562 O O . PHE A 1 616 ? 18.097 -0.770 2.466 1.00 94.19 616 PHE A O 1
ATOM 4569 N N . ALA A 1 617 ? 20.168 -1.629 2.510 1.00 91.88 617 ALA A N 1
ATOM 4570 C CA . ALA A 1 617 ? 19.833 -2.791 3.327 1.00 91.88 617 ALA A CA 1
ATOM 4571 C C . ALA A 1 617 ? 19.383 -2.354 4.729 1.00 91.88 617 ALA A C 1
ATOM 4573 O O . ALA A 1 617 ? 18.295 -2.722 5.170 1.00 91.88 617 ALA A O 1
ATOM 4574 N N . ALA A 1 618 ? 20.149 -1.465 5.372 1.00 92.19 618 ALA A N 1
ATOM 4575 C CA . ALA A 1 618 ? 19.766 -0.863 6.645 1.00 92.19 618 ALA A CA 1
ATOM 4576 C C . ALA A 1 618 ? 18.456 -0.063 6.532 1.00 92.19 618 ALA A C 1
ATOM 4578 O O . ALA A 1 618 ? 17.621 -0.098 7.426 1.00 92.19 618 ALA A O 1
ATOM 4579 N N . TYR A 1 619 ? 18.227 0.653 5.429 1.00 91.44 619 TYR A N 1
ATOM 4580 C CA . TYR A 1 619 ? 16.963 1.354 5.183 1.00 91.44 619 TYR A CA 1
ATOM 4581 C C . TYR A 1 619 ? 15.761 0.398 5.154 1.00 91.44 619 TYR A C 1
ATOM 4583 O O . TYR A 1 619 ? 14.743 0.695 5.781 1.00 91.44 619 TYR A O 1
ATOM 4591 N N . ARG A 1 620 ? 15.881 -0.743 4.462 1.00 88.19 620 ARG A N 1
ATOM 4592 C CA . ARG A 1 620 ? 14.833 -1.773 4.396 1.00 88.19 620 ARG A CA 1
ATOM 4593 C C . ARG A 1 620 ? 14.580 -2.390 5.770 1.00 88.19 620 ARG A C 1
ATOM 4595 O O . ARG A 1 620 ? 13.448 -2.353 6.242 1.00 88.19 620 ARG A O 1
ATOM 4602 N N . GLN A 1 621 ? 15.648 -2.795 6.460 1.00 88.12 621 GLN A N 1
ATOM 4603 C CA . GLN A 1 621 ? 15.581 -3.242 7.852 1.00 88.12 621 GLN A CA 1
ATOM 4604 C C . GLN A 1 621 ? 14.889 -2.200 8.741 1.00 88.12 621 GLN A C 1
ATOM 4606 O O . GLN A 1 621 ? 13.998 -2.547 9.497 1.00 88.12 621 GLN A O 1
ATOM 4611 N N . ALA A 1 622 ? 15.207 -0.908 8.620 1.00 85.94 622 ALA A N 1
ATOM 4612 C CA . ALA A 1 622 ? 14.574 0.138 9.426 1.00 85.94 622 ALA A CA 1
ATOM 4613 C C . ALA A 1 622 ? 13.064 0.290 9.156 1.00 85.94 622 ALA A C 1
ATOM 4615 O O . ALA A 1 622 ? 12.316 0.620 10.078 1.00 85.94 622 ALA A O 1
ATOM 4616 N N . ILE A 1 623 ? 12.598 0.062 7.922 1.00 82.38 623 ILE A N 1
ATOM 4617 C CA . ILE A 1 623 ? 11.159 0.051 7.606 1.00 82.38 623 ILE A CA 1
ATOM 4618 C C . ILE A 1 623 ? 10.470 -1.123 8.299 1.00 82.38 623 ILE A C 1
ATOM 4620 O O . ILE A 1 623 ? 9.432 -0.932 8.941 1.00 82.38 623 ILE A O 1
ATOM 4624 N N . ASP A 1 624 ? 11.057 -2.312 8.200 1.00 79.31 624 ASP A N 1
ATOM 4625 C CA . ASP A 1 624 ? 10.486 -3.531 8.769 1.00 79.31 624 ASP A CA 1
ATOM 4626 C C . ASP A 1 624 ? 10.557 -3.501 10.301 1.00 79.31 624 ASP A C 1
ATOM 4628 O O . ASP A 1 624 ? 9.564 -3.720 10.998 1.00 79.31 624 ASP A O 1
ATOM 4632 N N . HIS A 1 625 ? 11.696 -3.097 10.856 1.00 79.19 625 HIS A N 1
ATOM 4633 C CA . HIS A 1 625 ? 11.922 -2.968 12.293 1.00 79.19 625 HIS A CA 1
ATOM 4634 C C . HIS A 1 625 ? 11.068 -1.872 12.923 1.00 79.19 625 HIS A C 1
ATOM 4636 O O . HIS A 1 625 ? 10.696 -2.010 14.090 1.00 79.19 625 HIS A O 1
ATOM 4642 N N . GLY A 1 626 ? 10.655 -0.848 12.167 1.00 70.50 626 GLY A N 1
ATOM 4643 C CA . GLY A 1 626 ? 9.627 0.097 12.610 1.00 70.50 626 GLY A CA 1
ATOM 4644 C C . GLY A 1 626 ? 8.336 -0.599 13.069 1.00 70.50 626 GLY A C 1
ATOM 4645 O O . GLY A 1 626 ? 7.627 -0.076 13.922 1.00 70.50 626 GLY A O 1
ATOM 4646 N N . LYS A 1 627 ? 8.061 -1.818 12.583 1.00 66.69 627 LYS A N 1
ATOM 4647 C CA . LYS A 1 627 ? 6.929 -2.659 13.006 1.00 66.69 627 LYS A CA 1
ATOM 4648 C C . LYS A 1 627 ? 7.317 -3.742 14.025 1.00 66.69 627 LYS A C 1
ATOM 4650 O O . LYS A 1 627 ? 6.428 -4.217 14.731 1.00 66.69 627 LYS A O 1
ATOM 4655 N N . HIS A 1 628 ? 8.590 -4.147 14.078 1.00 70.38 628 HIS A N 1
ATOM 4656 C CA . HIS A 1 628 ? 9.031 -5.377 14.757 1.00 70.38 628 HIS A CA 1
ATOM 4657 C C . HIS A 1 628 ? 10.013 -5.198 15.930 1.00 70.38 628 HIS A C 1
ATOM 4659 O O . HIS A 1 628 ? 9.930 -5.997 16.848 1.00 70.38 628 HIS A O 1
ATOM 4665 N N . GLY A 1 629 ? 10.846 -4.149 15.994 1.00 60.44 629 GLY A N 1
ATOM 4666 C CA . GLY A 1 629 ? 11.642 -3.856 17.207 1.00 60.44 629 GLY A CA 1
ATOM 4667 C C . GLY A 1 629 ? 13.167 -3.955 17.114 1.00 60.44 629 GLY A C 1
ATOM 4668 O O . GLY A 1 629 ? 13.828 -3.614 18.089 1.00 60.44 629 GLY A O 1
ATOM 4669 N N . ALA A 1 630 ? 13.746 -4.389 15.992 1.00 73.00 630 ALA A N 1
ATOM 4670 C CA . ALA A 1 630 ? 15.171 -4.734 15.930 1.00 73.00 630 ALA A CA 1
ATOM 4671 C C . ALA A 1 630 ? 16.116 -3.570 15.545 1.00 73.00 630 ALA A C 1
ATOM 4673 O O . ALA A 1 630 ? 15.730 -2.580 14.917 1.00 73.00 630 ALA A O 1
ATOM 4674 N N . GLY A 1 631 ? 17.396 -3.696 15.916 1.00 78.25 631 GLY A N 1
ATOM 4675 C CA . GLY A 1 631 ? 18.456 -2.769 15.505 1.00 78.25 631 GLY A CA 1
ATOM 4676 C C . GLY A 1 631 ? 18.788 -2.893 14.016 1.00 78.25 631 GLY A C 1
ATOM 4677 O O . GLY A 1 631 ? 18.590 -3.944 13.420 1.00 78.25 631 GLY A O 1
ATOM 4678 N N . VAL A 1 632 ? 19.284 -1.819 13.402 1.00 85.81 632 VAL A N 1
ATOM 4679 C CA . VAL A 1 632 ? 19.741 -1.827 12.002 1.00 85.81 632 VAL A CA 1
ATOM 4680 C C . VAL A 1 632 ? 21.209 -2.225 11.903 1.00 85.81 632 VAL A C 1
ATOM 4682 O O . VAL A 1 632 ? 22.075 -1.647 12.570 1.00 85.81 632 VAL A O 1
ATOM 4685 N N . GLU A 1 633 ? 21.499 -3.181 11.030 1.00 89.88 633 GLU A N 1
ATOM 4686 C CA . GLU A 1 633 ? 22.857 -3.584 10.699 1.00 89.88 633 GLU A CA 1
ATOM 4687 C C . GLU A 1 633 ? 23.469 -2.578 9.727 1.00 89.88 633 GLU A C 1
ATOM 4689 O O . GLU A 1 633 ? 22.935 -2.301 8.655 1.00 89.88 633 GLU A O 1
ATOM 4694 N N . LEU A 1 634 ? 24.603 -1.996 10.113 1.00 92.69 634 LEU A N 1
ATOM 4695 C CA . LEU A 1 634 ? 25.308 -1.018 9.297 1.00 92.69 634 LEU A CA 1
ATOM 4696 C C . LEU A 1 634 ? 26.808 -1.072 9.625 1.00 92.69 634 LEU A C 1
ATOM 4698 O O . LEU A 1 634 ? 27.149 -1.110 10.812 1.00 92.69 634 LEU A O 1
ATOM 4702 N N . PRO A 1 635 ? 27.707 -1.044 8.621 1.00 95.38 635 PRO A N 1
ATOM 4703 C CA . PRO A 1 635 ? 29.146 -0.952 8.843 1.00 95.38 635 PRO A CA 1
ATOM 4704 C C . PRO A 1 635 ? 29.531 0.204 9.772 1.00 95.38 635 PRO A C 1
ATOM 4706 O O . PRO A 1 635 ? 28.964 1.297 9.702 1.00 95.38 635 PRO A O 1
ATOM 4709 N N . GLU A 1 636 ? 30.538 -0.018 10.616 1.00 94.38 636 GLU A N 1
ATOM 4710 C CA . GLU A 1 636 ? 30.923 0.917 11.681 1.00 94.38 636 GLU A CA 1
ATOM 4711 C C . GLU A 1 636 ? 31.316 2.308 11.152 1.00 94.38 636 GLU A C 1
ATOM 4713 O O . GLU A 1 636 ? 31.025 3.323 11.788 1.00 94.38 636 GLU A O 1
ATOM 4718 N N . HIS A 1 637 ? 31.941 2.394 9.969 1.00 96.38 637 HIS A N 1
ATOM 4719 C CA . HIS A 1 637 ? 32.284 3.687 9.363 1.00 96.38 637 HIS A CA 1
ATOM 4720 C C . HIS A 1 637 ? 31.040 4.480 8.949 1.00 96.38 637 HIS A C 1
ATOM 4722 O O . HIS A 1 637 ? 30.986 5.686 9.189 1.00 96.38 637 HIS A O 1
ATOM 4728 N N . LEU A 1 638 ? 30.015 3.812 8.410 1.00 95.00 638 LEU A N 1
ATOM 4729 C CA . LEU A 1 638 ? 28.739 4.436 8.051 1.00 95.00 638 LEU A CA 1
ATOM 4730 C C . LEU A 1 638 ? 27.915 4.791 9.290 1.00 95.00 638 LEU A C 1
ATOM 4732 O O . LEU A 1 638 ? 27.298 5.855 9.327 1.00 95.00 638 LEU A O 1
ATOM 4736 N N . ARG A 1 639 ? 27.944 3.958 10.337 1.00 90.81 639 ARG A N 1
ATOM 4737 C CA . ARG A 1 639 ? 27.304 4.271 11.624 1.00 90.81 639 ARG A CA 1
ATOM 4738 C C . ARG A 1 639 ? 27.875 5.557 12.226 1.00 90.81 639 ARG A C 1
ATOM 4740 O O . ARG A 1 639 ? 27.116 6.457 12.591 1.00 90.81 639 ARG A O 1
ATOM 4747 N N . LYS A 1 640 ? 29.207 5.698 12.224 1.00 91.50 640 LYS A N 1
ATOM 4748 C CA . LYS A 1 640 ? 29.905 6.928 12.640 1.00 91.50 640 LYS A CA 1
ATOM 4749 C C . LYS A 1 640 ? 29.563 8.129 11.754 1.00 91.50 640 LYS A C 1
ATOM 4751 O O . LYS A 1 640 ? 29.314 9.210 12.286 1.00 91.50 640 LYS A O 1
ATOM 4756 N N . GLU A 1 641 ? 29.519 7.953 10.429 1.00 91.75 641 GLU A N 1
ATOM 4757 C CA . GLU A 1 641 ? 29.159 9.014 9.472 1.00 91.75 641 GLU A CA 1
ATOM 4758 C C . GLU A 1 641 ? 27.734 9.540 9.721 1.00 91.75 641 GLU A C 1
ATOM 4760 O O . GLU A 1 641 ? 27.507 10.752 9.774 1.00 91.75 641 GLU A O 1
ATOM 4765 N N . LEU A 1 642 ? 26.770 8.633 9.898 1.00 87.56 642 LEU A N 1
ATOM 4766 C CA . LEU A 1 642 ? 25.347 8.966 10.001 1.00 87.56 642 LEU A CA 1
ATOM 4767 C C . LEU A 1 642 ? 24.891 9.324 11.420 1.00 87.56 642 LEU A C 1
ATOM 4769 O O . LEU A 1 642 ? 23.793 9.875 11.575 1.00 87.56 642 LEU A O 1
ATOM 4773 N N . LYS A 1 643 ? 25.741 9.074 12.426 1.00 86.75 643 LYS A N 1
ATOM 4774 C CA . LYS A 1 643 ? 25.446 9.266 13.855 1.00 86.75 643 LYS A CA 1
ATOM 4775 C C . LYS A 1 643 ? 24.177 8.504 14.255 1.00 86.75 643 LYS A C 1
ATOM 4777 O O . LYS A 1 643 ? 23.235 9.110 14.778 1.00 86.75 643 LYS A O 1
ATOM 4782 N N . LEU A 1 644 ? 24.142 7.221 13.890 1.00 79.69 644 LEU A N 1
ATOM 4783 C CA . LEU A 1 644 ? 23.060 6.283 14.200 1.00 79.69 644 LEU A CA 1
ATOM 4784 C C . LEU A 1 644 ? 23.406 5.405 15.395 1.00 79.69 644 LEU A C 1
ATOM 4786 O O . LEU A 1 644 ? 24.601 5.053 15.529 1.00 79.69 644 LEU A O 1
#

Sequence (644 aa):
MVRVSSPEIGSFSVARTNVSVSSATSALKGLTLNGSAPAPRATPESSPRAVHPTSSPATPSTGGSRLAGLRLSKTVLTDREATETSFLLELLGERARVVEVPLPNGLSQPRLPDRTFVDNGRTYQFAACRVFDDGATPWGGKRRCMRCVYYAASGPCFGDPSEELLPPLDLQAELERWADWRALPSARKAASRLELLQSPARLEHAVRQLTSDHFELIDEPQPSSESGGCGFVPEGLLAELLGGGRAAQRATAVQVRLFAPALGVFKGILAARRGISRIQLPPSMRKLPPSAANAADGRALLLVTRVHPSRTSLQMGKLARGVPPCASFRQRRFSPMIARLLEARGVPPRVIEAYAGGNRRGLRGPHGARAGGDDAGEEEEEGGEEEASPASAATGDVEPVSHPALRAEAWLVGVASPEAGLPAGHVAIPGLDAPRVPLVRGVGPCVFVTRSPCVLPTDGRVVPVVTARPGGMSAEAWAALSERSFGEVVFSNEGRQALPEAISSGDLDGEDRPRLCDLYFVSWDARLVESIAPGGDAPLPDAAPAAKAEPAQPEVAAEESSLRLGDDWLALAQEHMTDAATLREGCAVGKLYRAGERKAKESPRGLDDPDAIACFAAYRQAIDHGKHGAGVELPEHLRKELKL

Secondary structure (DSSP, 8-state):
----PPPP-------------------------------------------------PPPP----EETTEEPSEEE---TT-SEE-HHHHHHGGGEEEEEEEPPSSSSPP-PPPSEEEETTEEEEEEEEEEEEPP--TTSPPPEEEEEEEEEEEEEPSS--S--EEPP--HHHHHHTTS--TT-S-HHHHHHHHHHTT--EEGGG--EEEEGGGEEE---SSS-GGG--EEEEEHHHHHHHTTSSHHHHH--EEEEEEEETTTEEEEEEEEEETT-SSEEE-GGGEEEPPPSS-TT--EEEEEEEEEES-HHHHHHHHHHTT----TT--PPPPPHHHHHHHHHTT--HHHHHHHHHTTSSS---SS----------------------------------------SEEEEEEEE-SSS-PPTT-EE-TT--GGGS-EETTTEEEEEEEESS--SGGGEEEEEB--S--TTS-HHHHHHHHTSPSSEEEE-S-SSS-HHHHTTT--SS---BTTB-SEEEEE--HHHHTTS-TTSSPPP--------------GGGTTGGG---GGGHHHHHHHHHH-HHHHHHHHHHHHHHHHHHHHHHHSTTGGG-HHHHHHHHHHHHHHHHHHH-PPPP--HHHHHHHT-